Protein AF-0000000074168152 (afdb_homodimer)

Radius of gyration: 29.94 Å; Cα contacts (8 Å, |Δi|>4): 1813; chains: 2; bounding box: 53×105×67 Å

Secondary structure (DSSP, 8-state):
----HHHHHHHHHHHHHS---TT--HHHHHHHHHHHGGG-SEEEE-TTS-EEEEE--SSTTPPEEEEEEE----EEEEEEE-TTS-EEEEEES---TTS-TT-EEEEE-TTS-EEEEEE----GGG--S-PPPPPGGG-EEE-S-SSHHHHHHTT--TT-EEEE----EE-SSSEEEES-HHHHHHHHHHHHHHHHTTT---SSEEEEEEES--TTTSHHHHHHHHHH--SEEEEEEEEE---TTS--TTS--TTS-EEEEEE-SS-B--HHHHHHHHHHHHHTT--EEEEE-SS--THHHHTTSTT---EEEEEEEEET-SSS-EEEEHHHHHHHHHHHHHHHHT--HHHHHHHHH-TT-/----HHHHHHHHHHHHHS---TT--HHHHHHHHHHHGGG-SEEEE-TTS-EEEEE--SSTTPPEEEEEEE----EEEEEEE-TTS-EEEEEES---TTS-TT-EEEEE-TTS-EEEEEE----GGG--S-PPPPPGGG-EEE-S-SSHHHHHHTT--TT-EEEE----EE-SSSEEEES-HHHHHHHHHHHHHHHHTTT---SSEEEEEEES--TTTSHHHHHHHHHH--SEEEEEEEEE---TTS--TTS--TTS-EEEEEE-SS-B--HHHHHHHHHHHHHTT--EEEEE-SS--THHHHTTSTT---EEEEEEEEBT-SSS-EEEEHHHHHHHHHHHHHHHHT--HHHHHHHHH-TT-

pLDDT: mean 95.34, std 5.82, range [61.59, 98.88]

Organism: Staphylococcus epidermidis (strain ATCC 35984 / DSM 28319 / BCRC 17069 / CCUG 31568 / BM 3577 / RP62A) (NCBI:txid176279)

Structure (mmCIF, N/CA/C/O backbone):
data_AF-0000000074168152-model_v1
#
loop_
_entity.id
_entity.type
_entity.pdbx_description
1 polymer Glutamyl-aminopeptidase
#
loop_
_atom_site.group_PDB
_atom_site.id
_atom_site.type_symbol
_atom_site.label_atom_id
_atom_site.label_alt_id
_atom_site.label_comp_id
_atom_site.label_asym_id
_atom_site.label_entity_id
_atom_site.label_seq_id
_atom_site.pdbx_PDB_ins_code
_atom_site.Cartn_x
_atom_site.Cartn_y
_atom_site.Cart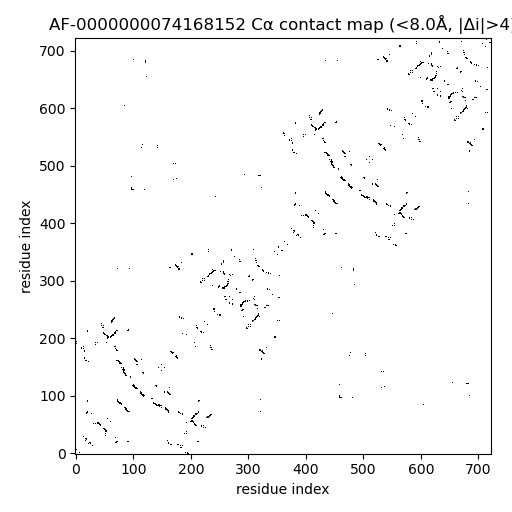n_z
_atom_site.occupancy
_atom_site.B_iso_or_equiv
_atom_site.auth_seq_id
_atom_site.auth_comp_id
_atom_site.auth_asym_id
_atom_site.auth_atom_id
_atom_site.pdbx_PDB_model_num
ATOM 1 N N . MET A 1 1 ? -10.586 37.469 -2.846 1 71.81 1 MET A N 1
ATOM 2 C CA . MET A 1 1 ? -10.094 36.531 -3.846 1 71.81 1 MET A CA 1
ATOM 3 C C . MET A 1 1 ? -10.43 35.094 -3.457 1 71.81 1 MET A C 1
ATOM 5 O O . MET A 1 1 ? -10.5 34.781 -2.27 1 71.81 1 MET A O 1
ATOM 9 N N . THR A 1 2 ? -10.961 34.438 -4.508 1 87.25 2 THR A N 1
ATOM 10 C CA . THR A 1 2 ? -11.32 33.031 -4.246 1 87.25 2 THR A CA 1
ATOM 11 C C . THR A 1 2 ? -10.367 32.094 -4.973 1 87.25 2 THR A C 1
ATOM 13 O O . THR A 1 2 ? -9.781 32.469 -5.996 1 87.25 2 THR A O 1
ATOM 16 N N . ILE A 1 3 ? -9.891 31.062 -4.277 1 91.69 3 ILE A N 1
ATOM 17 C CA . ILE A 1 3 ? -9.062 30.031 -4.883 1 91.69 3 ILE A CA 1
ATOM 18 C C . ILE A 1 3 ? -9.93 28.859 -5.355 1 91.69 3 ILE A C 1
ATOM 20 O O . ILE A 1 3 ? -10.766 28.359 -4.598 1 91.69 3 ILE A O 1
ATOM 24 N N . ASP A 1 4 ? -9.68 28.469 -6.574 1 92.38 4 ASP A N 1
ATOM 25 C CA . ASP A 1 4 ? -10.422 27.344 -7.137 1 92.38 4 ASP A CA 1
ATOM 26 C C . ASP A 1 4 ? -10.078 26.047 -6.41 1 92.38 4 ASP A C 1
ATOM 28 O O . ASP A 1 4 ? -8.914 25.781 -6.105 1 92.38 4 ASP A O 1
ATOM 32 N N . ASN A 1 5 ? -11.086 25.25 -6.176 1 93.31 5 ASN A N 1
ATOM 33 C CA . ASN A 1 5 ? -10.906 24 -5.453 1 93.31 5 ASN A CA 1
ATOM 34 C C . ASN A 1 5 ? -9.953 23.062 -6.184 1 93.31 5 ASN A C 1
ATOM 36 O O . ASN A 1 5 ? -9.211 22.297 -5.555 1 93.31 5 ASN A O 1
ATOM 40 N N . SER A 1 6 ? -9.984 23.125 -7.473 1 95.75 6 SER A N 1
ATOM 41 C CA . SER A 1 6 ? -9.102 22.281 -8.258 1 95.75 6 SER A CA 1
ATOM 42 C C . SER A 1 6 ? -7.637 22.625 -8.023 1 95.75 6 SER A C 1
ATOM 44 O O . SER A 1 6 ? -6.77 21.75 -8 1 95.75 6 SER A O 1
ATOM 46 N N . LYS A 1 7 ? -7.352 23.906 -7.941 1 97.62 7 LYS A N 1
ATOM 47 C CA . LYS A 1 7 ? -5.996 24.359 -7.637 1 97.62 7 LYS A CA 1
ATOM 48 C C . LYS A 1 7 ? -5.555 23.875 -6.258 1 97.62 7 LYS A C 1
ATOM 50 O O . LYS A 1 7 ? -4.414 23.438 -6.078 1 97.62 7 LYS A O 1
ATOM 55 N N . THR A 1 8 ? -6.469 23.984 -5.297 1 98.31 8 THR A N 1
ATOM 56 C CA . THR A 1 8 ? -6.191 23.5 -3.945 1 98.31 8 THR A CA 1
ATOM 57 C C . THR A 1 8 ? -5.875 22 -3.959 1 98.31 8 THR A C 1
ATOM 59 O O . THR A 1 8 ? -4.887 21.562 -3.363 1 98.31 8 THR A O 1
ATOM 62 N N . LEU A 1 9 ? -6.629 21.25 -4.621 1 98.44 9 LEU A N 1
ATOM 63 C CA . LEU A 1 9 ? -6.434 19.812 -4.688 1 98.44 9 LEU A CA 1
ATOM 64 C C . LEU A 1 9 ? -5.117 19.469 -5.375 1 98.44 9 LEU A C 1
ATOM 66 O O . LEU A 1 9 ? -4.445 18.516 -4.996 1 98.44 9 LEU A O 1
ATOM 70 N N . GLU A 1 10 ? -4.809 20.188 -6.363 1 98.5 10 GLU A N 1
ATOM 71 C CA . GLU A 1 10 ? -3.533 19.984 -7.047 1 98.5 10 GLU A CA 1
ATOM 72 C C . GLU A 1 10 ? -2.355 20.266 -6.117 1 98.5 10 GLU A C 1
ATOM 74 O O . GLU A 1 10 ? -1.377 19.516 -6.105 1 98.5 10 GLU A O 1
ATOM 79 N N . ARG A 1 11 ? -2.412 21.344 -5.352 1 98.75 11 ARG A N 1
ATOM 80 C CA . ARG A 1 11 ? -1.374 21.656 -4.375 1 98.75 11 ARG A CA 1
ATOM 81 C C . ARG A 1 11 ? -1.251 20.562 -3.332 1 98.75 11 ARG A C 1
ATOM 83 O O . ARG A 1 11 ? -0.142 20.172 -2.951 1 98.75 11 ARG A O 1
ATOM 90 N N . ILE A 1 12 ? -2.41 20.078 -2.939 1 98.75 12 ILE A N 1
ATOM 91 C CA . ILE A 1 12 ? -2.418 19 -1.957 1 98.75 12 ILE A CA 1
ATOM 92 C C . ILE A 1 12 ? -1.73 17.766 -2.539 1 98.75 12 ILE A C 1
ATOM 94 O O . ILE A 1 12 ? -0.879 17.156 -1.886 1 98.75 12 ILE A O 1
ATOM 98 N N . LYS A 1 13 ? -2.051 17.422 -3.727 1 98.75 13 LYS A N 1
ATOM 99 C CA . LYS A 1 13 ? -1.453 16.266 -4.387 1 98.75 13 LYS A CA 1
ATOM 100 C C . LYS A 1 13 ? 0.063 16.422 -4.484 1 98.75 13 LYS A C 1
ATOM 102 O O . LYS A 1 13 ? 0.804 15.508 -4.102 1 98.75 13 LYS A O 1
ATOM 107 N N . ILE A 1 14 ? 0.498 17.531 -4.953 1 98.75 14 ILE A N 1
ATOM 108 C CA . ILE A 1 14 ? 1.925 17.75 -5.16 1 98.75 14 ILE A CA 1
ATOM 109 C C . ILE A 1 14 ? 2.66 17.672 -3.824 1 98.75 14 ILE A C 1
ATOM 111 O O . ILE A 1 14 ? 3.617 16.906 -3.684 1 98.75 14 ILE A O 1
ATOM 115 N N . LEU A 1 15 ? 2.197 18.359 -2.85 1 98.88 15 LEU A N 1
ATOM 116 C CA . LEU A 1 15 ? 2.908 18.469 -1.58 1 98.88 15 LEU A CA 1
ATOM 117 C C . LEU A 1 15 ? 2.889 17.156 -0.826 1 98.88 15 LEU A C 1
ATOM 119 O O . LEU A 1 15 ? 3.879 16.781 -0.191 1 98.88 15 LEU A O 1
ATOM 123 N N . THR A 1 16 ? 1.772 16.406 -0.892 1 98.75 16 THR A N 1
ATOM 124 C CA . THR A 1 16 ? 1.697 15.156 -0.147 1 98.75 16 THR A CA 1
ATOM 125 C C . THR A 1 16 ? 2.555 14.086 -0.808 1 98.75 16 THR A C 1
ATOM 127 O O . THR A 1 16 ? 3.059 13.18 -0.133 1 98.75 16 THR A O 1
ATOM 130 N N . GLU A 1 17 ? 2.771 14.211 -2.053 1 98.5 17 GLU A N 1
ATOM 131 C CA . GLU A 1 17 ? 3.51 13.172 -2.76 1 98.5 17 GLU A CA 1
ATOM 132 C C . GLU A 1 17 ? 5.008 13.453 -2.752 1 98.5 17 GLU A C 1
ATOM 134 O O . GLU A 1 17 ? 5.816 12.57 -3.037 1 98.5 17 GLU A O 1
ATOM 139 N N . LEU A 1 18 ? 5.426 14.641 -2.412 1 98.5 18 LEU A N 1
ATOM 140 C CA . LEU A 1 18 ? 6.84 14.984 -2.342 1 98.5 18 LEU A CA 1
ATOM 141 C C . LEU A 1 18 ? 7.523 14.25 -1.192 1 98.5 18 LEU A C 1
ATOM 143 O O . LEU A 1 18 ? 6.91 14.016 -0.147 1 98.5 18 LEU A O 1
ATOM 147 N N . HIS A 1 19 ? 8.812 13.898 -1.433 1 98.38 19 HIS A N 1
ATOM 148 C CA . HIS A 1 19 ? 9.648 13.297 -0.4 1 98.38 19 HIS A CA 1
ATOM 149 C C . HIS A 1 19 ? 10.086 14.336 0.628 1 98.38 19 HIS A C 1
ATOM 151 O O . HIS A 1 19 ? 10.688 15.352 0.274 1 98.38 19 HIS A O 1
ATOM 157 N N . GLY A 1 20 ? 9.711 14.133 1.888 1 98.25 20 GLY A N 1
ATOM 158 C CA . GLY A 1 20 ? 10.078 15.102 2.902 1 98.25 20 GLY A CA 1
ATOM 159 C C . GLY A 1 20 ? 10.344 14.477 4.262 1 98.25 20 GLY A C 1
ATOM 160 O O . GLY A 1 20 ? 9.742 14.875 5.258 1 98.25 20 GLY A O 1
ATOM 161 N N . ALA A 1 21 ? 11.328 13.523 4.34 1 98.06 21 ALA A N 1
ATOM 162 C CA . ALA A 1 21 ? 11.742 12.984 5.637 1 98.06 21 ALA A CA 1
ATOM 163 C C . ALA A 1 21 ? 12.391 14.07 6.496 1 98.06 21 ALA A C 1
ATOM 165 O O . ALA A 1 21 ? 12.898 15.062 5.977 1 98.06 21 ALA A O 1
ATOM 166 N N . PRO A 1 22 ? 12.328 13.875 7.828 1 98.12 22 PRO A N 1
ATOM 167 C CA . PRO A 1 22 ? 12.953 14.875 8.695 1 98.12 22 PRO A CA 1
ATOM 168 C C . PRO A 1 22 ? 14.422 15.125 8.344 1 98.12 22 PRO A C 1
ATOM 170 O O . PRO A 1 22 ? 15.211 14.188 8.266 1 98.12 22 PRO A O 1
ATOM 173 N N . GLY A 1 23 ? 14.719 16.344 8.164 1 95.69 23 GLY A N 1
ATOM 174 C CA . GLY A 1 23 ? 16.078 16.703 7.82 1 95.69 23 GLY A CA 1
ATOM 175 C C . GLY A 1 23 ? 16.344 16.703 6.324 1 95.69 23 GLY A C 1
ATOM 176 O O . GLY A 1 23 ? 17.391 17.156 5.867 1 95.69 23 GLY A O 1
ATOM 177 N N . PHE A 1 24 ? 15.383 16.203 5.566 1 97.12 24 PHE A N 1
ATOM 178 C CA . PHE A 1 24 ? 15.5 16.094 4.117 1 97.12 24 PHE A CA 1
ATOM 179 C C . PHE A 1 24 ? 14.281 16.703 3.43 1 97.12 24 PHE A C 1
ATOM 181 O O . PHE A 1 24 ? 13.68 16.078 2.555 1 97.12 24 PHE A O 1
ATOM 188 N N . GLU A 1 25 ? 13.977 17.984 3.754 1 98 25 GLU A N 1
ATOM 189 C CA . GLU A 1 25 ? 12.727 18.594 3.32 1 98 25 GLU A CA 1
ATOM 190 C C . GLU A 1 25 ? 12.953 19.531 2.135 1 98 25 GLU A C 1
ATOM 192 O O . GLU A 1 25 ? 12.117 20.391 1.84 1 98 25 GLU A O 1
ATOM 197 N N . ASP A 1 26 ? 14.016 19.344 1.394 1 96.81 26 ASP A N 1
ATOM 198 C CA . ASP A 1 26 ? 14.453 20.312 0.387 1 96.81 26 ASP A CA 1
ATOM 199 C C . ASP A 1 26 ? 13.422 20.438 -0.733 1 96.81 26 ASP A C 1
ATOM 201 O O . ASP A 1 26 ? 13.156 21.531 -1.213 1 96.81 26 ASP A O 1
ATOM 205 N N . GLU A 1 27 ? 12.914 19.375 -1.167 1 97.69 27 GLU A N 1
ATOM 206 C CA . GLU A 1 27 ? 11.961 19.422 -2.271 1 97.69 27 GLU A CA 1
ATOM 207 C C . GLU A 1 27 ? 10.672 20.125 -1.859 1 97.69 27 GLU A C 1
ATOM 209 O O . GLU A 1 27 ? 10.102 20.891 -2.641 1 97.69 27 GLU A O 1
ATOM 214 N N . VAL A 1 28 ? 10.234 19.875 -0.671 1 98.69 28 VAL A N 1
ATOM 215 C CA . VAL A 1 28 ? 9.047 20.531 -0.152 1 98.69 28 VAL A CA 1
ATOM 216 C C . VAL A 1 28 ? 9.305 22.031 -0.038 1 98.69 28 VAL A C 1
ATOM 218 O O . VAL A 1 28 ? 8.484 22.844 -0.474 1 98.69 28 VAL A O 1
ATOM 221 N N . ARG A 1 29 ? 10.43 22.375 0.493 1 98.56 29 ARG A N 1
ATOM 222 C CA . ARG A 1 29 ? 10.812 23.766 0.651 1 98.56 29 ARG A CA 1
ATOM 223 C C . ARG A 1 29 ? 10.844 24.484 -0.697 1 98.56 29 ARG A C 1
ATOM 225 O O . ARG A 1 29 ? 10.312 25.594 -0.836 1 98.56 29 ARG A O 1
ATOM 232 N N . ARG A 1 30 ? 11.492 23.844 -1.662 1 98.5 30 ARG A N 1
ATOM 233 C CA . ARG A 1 30 ? 11.617 24.453 -2.984 1 98.5 30 ARG A CA 1
ATOM 234 C C . ARG A 1 30 ? 10.25 24.719 -3.602 1 98.5 30 ARG A C 1
ATOM 236 O O . ARG A 1 30 ? 10.016 25.797 -4.16 1 98.5 30 ARG A O 1
ATOM 243 N N . TYR A 1 31 ? 9.445 23.781 -3.504 1 98.81 31 TYR A N 1
ATOM 244 C CA . TYR A 1 31 ? 8.109 23.938 -4.066 1 98.81 31 TYR A CA 1
ATOM 245 C C . TYR A 1 31 ? 7.359 25.062 -3.363 1 98.81 31 TYR A C 1
ATOM 247 O O . TYR A 1 31 ? 6.758 25.922 -4.016 1 98.81 31 TYR A O 1
ATOM 255 N N . MET A 1 32 ? 7.348 25.078 -2.021 1 98.88 32 MET A N 1
ATOM 256 C CA . MET A 1 32 ? 6.629 26.094 -1.262 1 98.88 32 MET A CA 1
ATOM 257 C C . MET A 1 32 ? 7.141 27.484 -1.602 1 98.88 32 MET A C 1
ATOM 259 O O . MET A 1 32 ? 6.352 28.406 -1.832 1 98.88 32 MET A O 1
ATOM 263 N N . LYS A 1 33 ? 8.414 27.625 -1.637 1 98.62 33 LYS A N 1
ATOM 264 C CA . LYS A 1 33 ? 8.992 28.938 -1.946 1 98.62 33 LYS A CA 1
ATOM 265 C C . LYS A 1 33 ? 8.539 29.422 -3.32 1 98.62 33 LYS A C 1
ATOM 267 O O . LYS A 1 33 ? 8.188 30.594 -3.486 1 98.62 33 LYS A O 1
ATOM 272 N N . SER A 1 34 ? 8.594 28.516 -4.254 1 98.81 34 SER A N 1
ATOM 273 C CA . SER A 1 34 ? 8.18 28.875 -5.602 1 98.81 34 SER A CA 1
ATOM 274 C C . SER A 1 34 ? 6.723 29.328 -5.629 1 98.81 34 SER A C 1
ATOM 276 O O . SER A 1 34 ? 6.383 30.297 -6.316 1 98.81 34 SER A O 1
ATOM 278 N N . GLU A 1 35 ? 5.887 28.672 -4.895 1 98.69 35 GLU A N 1
ATOM 279 C CA . GLU A 1 35 ? 4.461 29 -4.883 1 98.69 35 GLU A CA 1
ATOM 280 C C . GLU A 1 35 ? 4.184 30.266 -4.086 1 98.69 35 GLU A C 1
ATOM 282 O O . GLU A 1 35 ? 3.248 31 -4.395 1 98.69 35 GLU A O 1
ATOM 287 N N . MET A 1 36 ? 4.961 30.578 -3.104 1 98.69 36 MET A N 1
ATOM 288 C CA . MET A 1 36 ? 4.734 31.703 -2.186 1 98.69 36 MET A CA 1
ATOM 289 C C . MET A 1 36 ? 5.34 33 -2.732 1 98.69 36 MET A C 1
ATOM 291 O O . MET A 1 36 ? 4.906 34.094 -2.369 1 98.69 36 MET A O 1
ATOM 295 N N . GLU A 1 37 ? 6.266 32.906 -3.598 1 98.62 37 GLU A N 1
ATOM 296 C CA . GLU A 1 37 ? 7.133 34 -4.027 1 98.62 37 GLU A CA 1
ATOM 297 C C . GLU A 1 37 ? 6.316 35.188 -4.508 1 98.62 37 GLU A C 1
ATOM 299 O O . GLU A 1 37 ? 6.609 36.344 -4.152 1 98.62 37 GLU A O 1
ATOM 304 N N . PRO A 1 38 ? 5.254 35 -5.289 1 98.31 38 PRO A N 1
ATOM 305 C CA . PRO A 1 38 ? 4.516 36.156 -5.812 1 98.31 38 PRO A CA 1
ATOM 306 C C . PRO A 1 38 ? 3.779 36.938 -4.727 1 98.31 38 PRO A C 1
ATOM 308 O O . PRO A 1 38 ? 3.289 38.031 -4.973 1 98.31 38 PRO A O 1
ATOM 311 N N . TYR A 1 39 ? 3.799 36.406 -3.537 1 98.25 39 TYR A N 1
ATOM 312 C CA . TYR A 1 39 ? 2.881 36.969 -2.555 1 98.25 39 TYR A CA 1
ATOM 313 C C . TYR A 1 39 ? 3.643 37.531 -1.358 1 98.25 39 TYR A C 1
ATOM 315 O O . TYR A 1 39 ? 3.033 37.969 -0.386 1 98.25 39 TYR A O 1
ATOM 323 N N . VAL A 1 40 ? 4.961 37.438 -1.388 1 98.44 40 VAL A N 1
ATOM 324 C CA . VAL A 1 40 ? 5.738 37.906 -0.238 1 98.44 40 VAL A CA 1
ATOM 325 C C . VAL A 1 40 ? 6.785 38.906 -0.687 1 98.44 40 VAL A C 1
ATOM 327 O O . VAL A 1 40 ? 7.164 38.938 -1.859 1 98.44 40 VAL A O 1
ATOM 330 N N . ASP A 1 41 ? 7.285 39.75 0.253 1 98.19 41 ASP A N 1
ATOM 331 C CA . ASP A 1 41 ? 8.312 40.781 -0.014 1 98.19 41 ASP A CA 1
ATOM 332 C C . ASP A 1 41 ? 9.703 40.156 -0.009 1 98.19 41 ASP A C 1
ATOM 334 O O . ASP A 1 41 ? 10.57 40.531 -0.797 1 98.19 41 ASP A O 1
ATOM 338 N N . LYS A 1 42 ? 9.938 39.25 0.876 1 98 42 LYS A N 1
ATOM 339 C CA . LYS A 1 42 ? 11.203 38.531 0.984 1 98 42 LYS A CA 1
ATOM 340 C C . LYS A 1 42 ? 11.039 37.25 1.782 1 98 42 LYS A C 1
ATOM 342 O O . LYS A 1 42 ? 10.008 37.031 2.432 1 98 42 LYS A O 1
ATOM 347 N N . PHE A 1 43 ? 12.055 36.406 1.639 1 98.62 43 PHE A N 1
ATOM 348 C CA . PHE A 1 43 ? 12.141 35.188 2.441 1 98.62 43 PHE A CA 1
ATOM 349 C C . PHE A 1 43 ? 13.25 35.312 3.484 1 98.62 43 PHE A C 1
ATOM 351 O O . PHE A 1 43 ? 14.242 36 3.266 1 98.62 43 PHE A O 1
ATOM 358 N N . ILE A 1 44 ? 13 34.656 4.602 1 98.25 44 ILE A N 1
ATOM 359 C CA . ILE A 1 44 ? 14.07 34.406 5.555 1 98.25 44 ILE A CA 1
ATOM 360 C C . ILE A 1 44 ? 14.164 32.906 5.816 1 98.25 44 ILE A C 1
ATOM 362 O O . ILE A 1 44 ? 13.164 32.188 5.75 1 98.25 44 ILE A O 1
ATOM 366 N N . GLN A 1 45 ? 15.359 32.469 6.066 1 97.69 45 GLN A N 1
ATOM 367 C CA . GLN A 1 45 ? 15.625 31.047 6.359 1 97.69 45 GLN A CA 1
ATOM 368 C C . GLN A 1 45 ? 16.594 30.906 7.535 1 97.69 45 GLN A C 1
ATOM 370 O O . GLN A 1 45 ? 17.562 31.656 7.641 1 97.69 45 GLN A O 1
ATOM 375 N N . ASN A 1 46 ? 16.25 30.094 8.414 1 96.06 46 ASN A N 1
ATOM 376 C CA . ASN A 1 46 ? 17.172 29.859 9.516 1 96.06 46 ASN A CA 1
ATOM 377 C C . ASN A 1 46 ? 18.188 28.781 9.18 1 96.06 46 ASN A C 1
ATOM 379 O O . ASN A 1 46 ? 18.156 28.203 8.086 1 96.06 46 ASN A O 1
ATOM 383 N N . LYS A 1 47 ? 19.109 28.469 10.156 1 95.44 47 LYS A N 1
ATOM 384 C CA . LYS A 1 47 ? 20.25 27.609 9.875 1 95.44 47 LYS A CA 1
ATOM 385 C C . LYS A 1 47 ? 19.859 26.141 9.914 1 95.44 47 LYS A C 1
ATOM 387 O O . LYS A 1 47 ? 20.609 25.266 9.461 1 95.44 47 LYS A O 1
ATOM 392 N N . MET A 1 48 ? 18.625 25.828 10.328 1 94.75 48 MET A N 1
ATOM 393 C CA . MET A 1 48 ? 18.172 24.438 10.383 1 94.75 48 MET A CA 1
ATOM 394 C C . MET A 1 48 ? 17.453 24.047 9.086 1 94.75 48 MET A C 1
ATOM 396 O O . MET A 1 48 ? 17.297 22.875 8.789 1 94.75 48 MET A O 1
ATOM 400 N N . GLY A 1 49 ? 17 25.078 8.375 1 95.5 49 GLY A N 1
ATOM 401 C CA . GLY A 1 49 ? 16.344 24.797 7.109 1 95.5 49 GLY A CA 1
ATOM 402 C C . GLY A 1 49 ? 14.906 25.281 7.062 1 95.5 49 GLY A C 1
ATOM 403 O O . GLY A 1 49 ? 14.281 25.281 6.004 1 95.5 49 GLY A O 1
ATOM 404 N N . GLY A 1 50 ? 14.32 25.703 8.227 1 97.94 50 GLY A N 1
ATOM 405 C CA . GLY A 1 50 ? 13.016 26.344 8.211 1 97.94 50 GLY A CA 1
ATOM 406 C C . GLY A 1 50 ? 13.016 27.688 7.504 1 97.94 50 GLY A C 1
ATOM 407 O O . GLY A 1 50 ? 14.039 28.375 7.473 1 97.94 50 GLY A O 1
ATOM 408 N N . PHE A 1 51 ? 11.883 28.031 6.93 1 98.62 51 PHE A N 1
ATOM 409 C CA . PHE A 1 51 ? 11.844 29.297 6.184 1 98.62 51 PHE A CA 1
ATOM 410 C C . PHE A 1 51 ? 10.492 29.969 6.34 1 98.62 51 PHE A C 1
ATOM 412 O O . PHE A 1 51 ? 9.492 29.312 6.633 1 98.62 51 PHE A O 1
ATOM 419 N N . TYR A 1 52 ? 10.492 31.266 6.121 1 98.88 52 TYR A N 1
ATOM 420 C CA . TYR A 1 52 ? 9.273 32.062 6.199 1 98.88 52 TYR A CA 1
ATOM 421 C C . TYR A 1 52 ? 9.281 33.156 5.145 1 98.88 52 TYR A C 1
ATOM 423 O O . TYR A 1 52 ? 10.305 33.812 4.91 1 98.88 52 TYR A O 1
ATOM 431 N N . GLY A 1 53 ? 8.203 33.281 4.43 1 98.81 53 GLY A N 1
ATOM 432 C CA . GLY A 1 53 ? 7.938 34.469 3.621 1 98.81 53 GLY A CA 1
ATOM 433 C C . GLY A 1 53 ? 7.305 35.594 4.41 1 98.81 53 GLY A C 1
ATOM 434 O O . GLY A 1 53 ? 6.449 35.375 5.266 1 98.81 53 GLY A O 1
ATOM 435 N N . ILE A 1 54 ? 7.734 36.875 4.086 1 98.69 54 ILE A N 1
ATOM 436 C CA . ILE A 1 54 ? 7.258 38.031 4.828 1 98.69 54 ILE A CA 1
ATOM 437 C C . ILE A 1 54 ? 6.371 38.875 3.932 1 98.69 54 ILE A C 1
ATOM 439 O O . ILE A 1 54 ? 6.797 39.312 2.854 1 98.69 54 ILE A O 1
ATOM 443 N N . LYS A 1 55 ? 5.172 39.031 4.355 1 98.5 55 LYS A N 1
ATOM 444 C CA . LYS A 1 55 ? 4.305 40.062 3.807 1 98.5 55 LYS A CA 1
ATOM 445 C C . LYS A 1 55 ? 4.258 41.281 4.723 1 98.5 55 LYS A C 1
ATOM 447 O O . LYS A 1 55 ? 3.596 41.25 5.762 1 98.5 55 LYS A O 1
ATOM 452 N N . LYS A 1 56 ? 4.797 42.344 4.301 1 97.75 56 LYS A N 1
ATOM 453 C CA . LYS A 1 56 ? 4.969 43.531 5.137 1 97.75 56 LYS A CA 1
ATOM 454 C C . LYS A 1 56 ? 3.695 44.375 5.172 1 97.75 56 LYS A C 1
ATOM 456 O O . LYS A 1 56 ? 2.996 44.5 4.164 1 97.75 56 LYS A O 1
ATOM 461 N N . SER A 1 57 ? 3.514 44.938 6.332 1 97.44 57 SER A N 1
ATOM 462 C CA . SER A 1 57 ? 2.463 45.938 6.496 1 97.44 57 SER A CA 1
ATOM 463 C C . SER A 1 57 ? 2.918 47.312 6 1 97.44 57 SER A C 1
ATOM 465 O O . SER A 1 57 ? 4.117 47.594 5.945 1 97.44 57 SER A O 1
ATOM 467 N N . ASN A 1 58 ? 1.964 48.156 5.672 1 94.81 58 ASN A N 1
ATOM 468 C CA . ASN A 1 58 ? 2.275 49.562 5.355 1 94.81 58 ASN A CA 1
ATOM 469 C C . ASN A 1 58 ? 2.379 50.406 6.617 1 94.81 58 ASN A C 1
ATOM 471 O O . ASN A 1 58 ? 2.787 51.562 6.551 1 94.81 58 ASN A O 1
ATOM 475 N N . LYS A 1 59 ? 2.129 49.781 7.676 1 95.44 59 LYS A N 1
ATOM 476 C CA . LYS A 1 59 ? 2.207 50.469 8.953 1 95.44 59 LYS A CA 1
ATOM 477 C C . LYS A 1 59 ? 3.607 50.375 9.547 1 95.44 59 LYS A C 1
ATOM 479 O O . LYS A 1 59 ? 4.246 49.344 9.477 1 95.44 59 LYS A O 1
ATOM 484 N N . GLU A 1 60 ? 4.074 51.531 10.055 1 93.12 60 GLU A N 1
ATOM 485 C CA . GLU A 1 60 ? 5.367 51.531 10.742 1 93.12 60 GLU A CA 1
ATOM 486 C C . GLU A 1 60 ? 5.309 50.75 12.039 1 93.12 60 GLU A C 1
ATOM 488 O O . GLU A 1 60 ? 4.324 50.812 12.773 1 93.12 60 GLU A O 1
ATOM 493 N N . ASN A 1 61 ? 6.312 50.031 12.344 1 94.06 61 ASN A N 1
ATOM 494 C CA . ASN A 1 61 ? 6.453 49.25 13.562 1 94.06 61 ASN A CA 1
ATOM 495 C C . ASN A 1 61 ? 5.289 48.25 13.734 1 94.06 61 ASN A C 1
ATOM 497 O O . ASN A 1 61 ? 4.773 48.094 14.844 1 94.06 61 ASN A O 1
ATOM 501 N N . ALA A 1 62 ? 4.766 47.781 12.648 1 96.94 62 ALA A N 1
ATOM 502 C CA . ALA A 1 62 ? 3.691 46.812 12.695 1 96.94 62 ALA A CA 1
ATOM 503 C C . ALA A 1 62 ? 4.113 45.562 13.492 1 96.94 62 ALA A C 1
ATOM 505 O O . ALA A 1 62 ? 5.254 45.125 13.383 1 96.94 62 ALA A O 1
ATOM 506 N N . PRO A 1 63 ? 3.188 45.031 14.375 1 98.06 63 PRO A N 1
ATOM 507 C CA . PRO A 1 63 ? 3.514 43.781 15.094 1 98.06 63 PRO A CA 1
ATOM 508 C C . PRO A 1 63 ? 3.762 42.625 14.156 1 98.06 63 PRO A C 1
ATOM 510 O O . PRO A 1 63 ? 3.244 42.594 13.039 1 98.06 63 PRO A O 1
ATOM 513 N N . ARG A 1 64 ? 4.578 41.688 14.633 1 98.56 64 ARG A N 1
ATOM 514 C CA . ARG A 1 64 ? 4.926 40.5 13.859 1 98.56 64 ARG A CA 1
ATOM 515 C C . ARG A 1 64 ? 3.998 39.344 14.195 1 98.56 64 ARG A C 1
ATOM 517 O O . ARG A 1 64 ? 3.84 38.969 15.359 1 98.56 64 ARG A O 1
ATOM 524 N N . VAL A 1 65 ? 3.367 38.75 13.164 1 98.81 65 VAL A N 1
ATOM 525 C CA . VAL A 1 65 ? 2.51 37.594 13.32 1 98.81 65 VAL A CA 1
ATOM 526 C C . VAL A 1 65 ? 3.09 36.406 12.539 1 98.81 65 VAL A C 1
ATOM 528 O O . VAL A 1 65 ? 3.416 36.562 11.352 1 98.81 65 VAL A O 1
ATOM 531 N N . MET A 1 66 ? 3.197 35.25 13.227 1 98.81 66 MET A N 1
ATOM 532 C CA . MET A 1 66 ? 3.801 34.062 12.641 1 98.81 66 MET A CA 1
ATOM 533 C C . MET A 1 66 ? 2.74 33.031 12.328 1 98.81 66 MET A C 1
ATOM 535 O O . MET A 1 66 ? 1.867 32.75 13.156 1 98.81 66 MET A O 1
ATOM 539 N N . ILE A 1 67 ? 2.727 32.5 11.109 1 98.88 67 ILE A N 1
ATOM 540 C CA . ILE A 1 67 ? 2.025 31.266 10.75 1 98.88 67 ILE A CA 1
ATOM 541 C C . ILE A 1 67 ? 3.037 30.156 10.453 1 98.88 67 ILE A C 1
ATOM 543 O O . ILE A 1 67 ? 3.832 30.266 9.516 1 98.88 67 ILE A O 1
ATOM 547 N N . ALA A 1 68 ? 3 29.094 11.25 1 98.88 68 ALA A N 1
ATOM 548 C CA . ALA A 1 68 ? 4.059 28.094 11.164 1 98.88 68 ALA A CA 1
ATOM 549 C C . ALA A 1 68 ? 3.484 26.719 10.859 1 98.88 68 ALA A C 1
ATOM 551 O O . ALA A 1 68 ? 2.73 26.156 11.664 1 98.88 68 ALA A O 1
ATOM 552 N N . ALA A 1 69 ? 3.799 26.172 9.719 1 98.75 69 ALA A N 1
ATOM 553 C CA . ALA A 1 69 ? 3.594 24.766 9.398 1 98.75 69 ALA A CA 1
ATOM 554 C C . ALA A 1 69 ? 4.871 23.953 9.609 1 98.75 69 ALA A C 1
ATOM 556 O O . ALA A 1 69 ? 5.824 24.438 10.227 1 98.75 69 ALA A O 1
ATOM 557 N N . HIS A 1 70 ? 4.871 22.688 9.297 1 98.75 70 HIS A N 1
ATOM 558 C CA . HIS A 1 70 ? 6.121 21.938 9.195 1 98.75 70 HIS A CA 1
ATOM 559 C C . HIS A 1 70 ? 6.156 21.094 7.926 1 98.75 70 HIS A C 1
ATOM 561 O O . HIS A 1 70 ? 5.129 20.562 7.5 1 98.75 70 HIS A O 1
ATOM 567 N N . MET A 1 71 ? 7.375 20.938 7.422 1 98.69 71 MET A N 1
ATOM 568 C CA . MET A 1 71 ? 7.539 20.391 6.078 1 98.69 71 MET A CA 1
ATOM 569 C C . MET A 1 71 ? 7.742 18.875 6.133 1 98.69 71 MET A C 1
ATOM 571 O O . MET A 1 71 ? 7.469 18.188 5.156 1 98.69 71 MET A O 1
ATOM 575 N N . ASP A 1 72 ? 8.234 18.391 7.238 1 98.5 72 ASP A N 1
ATOM 576 C CA . ASP A 1 72 ? 8.648 17 7.258 1 98.5 72 ASP A CA 1
ATOM 577 C C . ASP A 1 72 ? 7.445 16.062 7.426 1 98.5 72 ASP A C 1
ATOM 579 O O . ASP A 1 72 ? 6.344 16.531 7.738 1 98.5 72 ASP A O 1
ATOM 583 N N . GLU A 1 73 ? 7.609 14.812 7.109 1 98.31 73 GLU A N 1
ATOM 584 C CA . GLU A 1 73 ? 6.719 13.672 7.316 1 98.31 73 GLU A CA 1
ATOM 585 C C . GLU A 1 73 ? 7.418 12.555 8.086 1 98.31 73 GLU A C 1
ATOM 587 O O . GLU A 1 73 ? 8.633 12.586 8.258 1 98.31 73 GLU A O 1
ATOM 592 N N . ILE A 1 74 ? 6.598 11.617 8.508 1 97.5 74 ILE A N 1
ATOM 593 C CA . ILE A 1 74 ? 7.23 10.43 9.062 1 97.5 74 ILE A CA 1
ATOM 594 C C . ILE A 1 74 ? 8.023 9.711 7.969 1 97.5 74 ILE A C 1
ATOM 596 O O . ILE A 1 74 ? 7.648 9.75 6.797 1 97.5 74 ILE A O 1
ATOM 600 N N . GLY A 1 75 ? 9.078 9.109 8.398 1 97.94 75 GLY A N 1
ATOM 601 C CA . GLY A 1 75 ? 9.914 8.359 7.48 1 97.94 75 GLY A CA 1
ATOM 602 C C . GLY A 1 75 ? 10.891 7.426 8.18 1 97.94 75 GLY A C 1
ATOM 603 O O . GLY A 1 75 ? 10.648 7.008 9.312 1 97.94 75 GLY A O 1
ATOM 604 N N . PHE A 1 76 ? 11.852 7.023 7.391 1 98.5 76 PHE A N 1
ATOM 605 C CA . PHE A 1 76 ? 12.875 6.105 7.883 1 98.5 76 PHE A CA 1
ATOM 606 C C . PHE A 1 76 ? 14.242 6.473 7.324 1 98.5 76 PHE A C 1
ATOM 608 O O . PHE A 1 76 ? 14.352 7.324 6.441 1 98.5 76 PHE A O 1
ATOM 615 N N . MET A 1 77 ? 15.211 5.855 7.953 1 98.38 77 MET A N 1
ATOM 616 C CA . MET A 1 77 ? 16.594 6.047 7.516 1 98.38 77 MET A CA 1
ATOM 617 C C . MET A 1 77 ? 17.328 4.711 7.441 1 98.38 77 MET A C 1
ATOM 619 O O . MET A 1 77 ? 17.25 3.9 8.367 1 98.38 77 MET A O 1
ATOM 623 N N . ILE A 1 78 ? 18.047 4.523 6.324 1 98.62 78 ILE A N 1
ATOM 624 C CA . ILE A 1 78 ? 18.766 3.273 6.113 1 98.62 78 ILE A CA 1
ATOM 625 C C . ILE A 1 78 ? 19.891 3.15 7.137 1 98.62 78 ILE A C 1
ATOM 627 O O . ILE A 1 78 ? 20.672 4.082 7.32 1 98.62 78 ILE A O 1
ATOM 631 N N . THR A 1 79 ? 19.969 2.016 7.762 1 98.56 79 THR A N 1
ATOM 632 C CA . THR A 1 79 ? 21 1.807 8.781 1 98.56 79 THR A CA 1
ATOM 633 C C . THR A 1 79 ? 22 0.755 8.336 1 98.56 79 THR A C 1
ATOM 635 O O . THR A 1 79 ? 23.141 0.749 8.789 1 98.56 79 THR A O 1
ATOM 638 N N . HIS A 1 80 ? 21.547 -0.173 7.477 1 98.12 80 HIS A N 1
ATOM 639 C CA . HIS A 1 80 ? 22.406 -1.267 7.062 1 98.12 80 HIS A CA 1
ATOM 640 C C . HIS A 1 80 ? 21.953 -1.863 5.734 1 98.12 80 HIS A C 1
ATOM 642 O O . HIS A 1 80 ? 20.75 -1.883 5.441 1 98.12 80 HIS A O 1
ATOM 648 N N . ILE A 1 81 ? 22.891 -2.24 4.957 1 98.06 81 ILE A N 1
ATOM 649 C CA . ILE A 1 81 ? 22.656 -2.979 3.721 1 98.06 81 ILE A CA 1
ATOM 650 C C . ILE A 1 81 ? 23.25 -4.383 3.838 1 98.06 81 ILE A C 1
ATOM 652 O O . ILE A 1 81 ? 24.469 -4.547 3.902 1 98.06 81 ILE A O 1
ATOM 656 N N . ASN A 1 82 ? 22.391 -5.344 3.832 1 96.62 82 ASN A N 1
ATOM 657 C CA . ASN A 1 82 ? 22.797 -6.734 4.008 1 96.62 82 ASN A CA 1
ATOM 658 C C . ASN A 1 82 ? 23.453 -7.289 2.738 1 96.62 82 ASN A C 1
ATOM 660 O O . ASN A 1 82 ? 23.188 -6.797 1.639 1 96.62 82 ASN A O 1
ATOM 664 N N . ASP A 1 83 ? 24.156 -8.398 2.883 1 95.81 83 ASP A N 1
ATOM 665 C CA . ASP A 1 83 ? 24.891 -9.016 1.781 1 95.81 83 ASP A CA 1
ATOM 666 C C . ASP A 1 83 ? 23.938 -9.547 0.713 1 95.81 83 ASP A C 1
ATOM 668 O O . ASP A 1 83 ? 24.281 -9.578 -0.47 1 95.81 83 ASP A O 1
ATOM 672 N N . ASN A 1 84 ? 22.781 -9.852 1.073 1 94 84 ASN A N 1
ATOM 673 C CA . ASN A 1 84 ? 21.828 -10.43 0.132 1 94 84 ASN A CA 1
ATOM 674 C C . ASN A 1 84 ? 20.969 -9.352 -0.543 1 94 84 ASN A C 1
ATOM 676 O O . ASN A 1 84 ? 20 -9.664 -1.237 1 94 84 ASN A O 1
ATOM 680 N N . GLY A 1 85 ? 21.219 -8.125 -0.211 1 96.25 85 GLY A N 1
ATOM 681 C CA . GLY A 1 85 ? 20.562 -7.023 -0.896 1 96.25 85 GLY A CA 1
ATOM 682 C C . GLY A 1 85 ? 19.406 -6.438 -0.111 1 96.25 85 GLY A C 1
ATOM 683 O O . GLY A 1 85 ? 18.812 -5.441 -0.524 1 96.25 85 GLY A O 1
ATOM 684 N N . MET A 1 86 ? 19.078 -7.039 1.009 1 97.12 86 MET A N 1
ATOM 685 C CA . MET A 1 86 ? 18.031 -6.496 1.867 1 97.12 86 MET A CA 1
ATOM 686 C C . MET A 1 86 ? 18.531 -5.273 2.629 1 97.12 86 MET A C 1
ATOM 688 O O . MET A 1 86 ? 19.703 -5.207 3.008 1 97.12 86 MET A O 1
ATOM 692 N N . ILE A 1 87 ? 17.594 -4.32 2.869 1 98.19 87 ILE A N 1
ATOM 693 C CA . ILE A 1 87 ? 17.984 -3.049 3.467 1 98.19 87 ILE A CA 1
ATOM 694 C C . ILE A 1 87 ? 17.297 -2.887 4.824 1 98.19 87 ILE A C 1
ATOM 696 O O . ILE A 1 87 ? 16.078 -2.967 4.926 1 98.19 87 ILE A O 1
ATOM 700 N N . GLN A 1 88 ? 18.062 -2.668 5.863 1 98.06 88 GLN A N 1
ATOM 701 C CA . GLN A 1 88 ? 17.531 -2.383 7.195 1 98.06 88 GLN A CA 1
ATOM 702 C C . GLN A 1 88 ? 17.438 -0.879 7.438 1 98.06 88 GLN A C 1
ATOM 704 O O . GLN A 1 88 ? 18.188 -0.1 6.844 1 98.06 88 GLN A O 1
ATOM 709 N N . PHE A 1 89 ? 16.516 -0.481 8.297 1 98.12 89 PHE A N 1
ATOM 710 C CA . PHE A 1 89 ? 16.281 0.94 8.508 1 98.12 89 PHE A CA 1
ATOM 711 C C . PHE A 1 89 ? 15.734 1.194 9.906 1 98.12 89 PHE A C 1
ATOM 713 O O . PHE A 1 89 ? 15.414 0.253 10.633 1 98.12 89 PHE A O 1
ATOM 720 N N . THR A 1 90 ? 15.719 2.457 10.281 1 97.69 90 THR A N 1
ATOM 721 C CA . THR A 1 90 ? 15.148 2.926 11.539 1 97.69 90 THR A CA 1
ATOM 722 C C . THR A 1 90 ? 14.141 4.047 11.289 1 97.69 90 THR A C 1
ATOM 724 O O . THR A 1 90 ? 14.125 4.641 10.211 1 97.69 90 THR A O 1
ATOM 727 N N . ASN A 1 91 ? 13.289 4.25 12.281 1 97.44 91 ASN A N 1
ATOM 728 C CA . ASN A 1 91 ? 12.227 5.234 12.086 1 97.44 91 ASN A CA 1
ATOM 729 C C . ASN A 1 91 ? 12.734 6.656 12.305 1 97.44 91 ASN A C 1
ATOM 731 O O . ASN A 1 91 ? 13.602 6.887 13.156 1 97.44 91 ASN A O 1
ATOM 735 N N . LEU A 1 92 ? 12.273 7.586 11.523 1 97.25 92 LEU A N 1
ATOM 736 C CA . LEU A 1 92 ? 12.305 9.031 11.734 1 97.25 92 LEU A CA 1
ATOM 737 C C . LEU A 1 92 ? 10.922 9.555 12.117 1 97.25 92 LEU A C 1
ATOM 739 O O . LEU A 1 92 ? 10.094 9.828 11.242 1 97.25 92 LEU A O 1
ATOM 743 N N . GLY A 1 93 ? 10.734 9.789 13.414 1 94.19 93 GLY A N 1
ATOM 744 C CA . GLY A 1 93 ? 9.414 10.078 13.945 1 94.19 93 GLY A CA 1
ATOM 745 C C . GLY A 1 93 ? 8.742 8.875 14.578 1 94.19 93 GLY A C 1
ATOM 746 O O . GLY A 1 93 ? 9.203 7.742 14.406 1 94.19 93 GLY A O 1
ATOM 747 N N . GLY A 1 94 ? 7.691 9.156 15.289 1 92.62 94 GLY A N 1
ATOM 748 C CA . GLY A 1 94 ? 6.973 8.086 15.969 1 92.62 94 GLY A CA 1
ATOM 749 C C . GLY A 1 94 ? 6.031 7.328 15.055 1 92.62 94 GLY A C 1
ATOM 750 O O . GLY A 1 94 ? 5.098 7.91 14.5 1 92.62 94 GLY A O 1
ATOM 751 N N . VAL A 1 95 ? 6.289 5.992 14.867 1 93 95 VAL A N 1
ATOM 752 C CA . VAL A 1 95 ? 5.426 5.152 14.047 1 93 95 VAL A CA 1
ATOM 753 C C . VAL A 1 95 ? 5.062 3.881 14.805 1 93 95 VAL A C 1
ATOM 755 O O . VAL A 1 95 ? 5.773 3.473 15.727 1 93 95 VAL A O 1
ATOM 758 N N . ALA A 1 96 ? 3.908 3.346 14.422 1 91.31 96 ALA A N 1
ATOM 759 C CA . ALA A 1 96 ? 3.543 2.041 14.961 1 91.31 96 ALA A CA 1
ATOM 760 C C . ALA A 1 96 ? 4.41 0.936 14.367 1 91.31 96 ALA A C 1
ATOM 762 O O . ALA A 1 96 ? 4.789 1.001 13.195 1 91.31 96 ALA A O 1
ATOM 763 N N . ASN A 1 97 ? 4.605 -0.146 15.102 1 89.12 97 ASN A N 1
ATOM 764 C CA . ASN A 1 97 ? 5.508 -1.207 14.664 1 89.12 97 ASN A CA 1
ATOM 765 C C . ASN A 1 97 ? 4.809 -2.184 13.727 1 89.12 97 ASN A C 1
ATOM 767 O O . ASN A 1 97 ? 5.461 -2.852 12.922 1 89.12 97 ASN A O 1
ATOM 771 N N . ASP A 1 98 ? 3.523 -2.221 13.758 1 88.19 98 ASP A N 1
ATOM 772 C CA . ASP A 1 98 ? 2.863 -3.395 13.188 1 88.19 98 ASP A CA 1
ATOM 773 C C . ASP A 1 98 ? 2.123 -3.041 11.898 1 88.19 98 ASP A C 1
ATOM 775 O O . ASP A 1 98 ? 1.247 -3.787 11.461 1 88.19 98 ASP A O 1
ATOM 779 N N . ILE A 1 99 ? 2.443 -1.975 11.305 1 91.81 99 ILE A N 1
ATOM 780 C CA . ILE A 1 99 ? 1.611 -1.646 10.148 1 91.81 99 ILE A CA 1
ATOM 781 C C . ILE A 1 99 ? 2.465 -1.641 8.883 1 91.81 99 ILE A C 1
ATOM 783 O O . ILE A 1 99 ? 1.955 -1.399 7.785 1 91.81 99 ILE A O 1
ATOM 787 N N . TRP A 1 100 ? 3.707 -1.931 9.016 1 94.44 100 TRP A N 1
ATOM 788 C CA . TRP A 1 100 ? 4.59 -1.599 7.902 1 94.44 100 TRP A CA 1
ATOM 789 C C . TRP A 1 100 ? 4.871 -2.828 7.047 1 94.44 100 TRP A C 1
ATOM 791 O O . TRP A 1 100 ? 5.32 -2.707 5.902 1 94.44 100 TRP A O 1
ATOM 801 N N . GLN A 1 101 ? 4.695 -3.994 7.559 1 93.31 101 GLN A N 1
ATOM 802 C CA . GLN A 1 101 ? 4.938 -5.195 6.77 1 93.31 101 GLN A CA 1
ATOM 803 C C . GLN A 1 101 ? 4.07 -5.211 5.512 1 93.31 101 GLN A C 1
ATOM 805 O O . GLN A 1 101 ? 2.879 -4.906 5.57 1 93.31 101 GLN A O 1
ATOM 810 N N . GLY A 1 102 ? 4.766 -5.492 4.375 1 94.5 102 GLY A N 1
ATOM 811 C CA . GLY A 1 102 ? 4.051 -5.605 3.113 1 94.5 102 GLY A CA 1
ATOM 812 C C . GLY A 1 102 ? 3.797 -4.262 2.451 1 94.5 102 GLY A C 1
ATOM 813 O O . GLY A 1 102 ? 3.309 -4.207 1.321 1 94.5 102 GLY A O 1
ATOM 814 N N . GLN A 1 103 ? 4.129 -3.154 3.115 1 96.31 103 GLN A N 1
ATOM 815 C CA . GLN A 1 103 ? 3.889 -1.825 2.561 1 96.31 103 GLN A CA 1
ATOM 816 C C . GLN A 1 103 ? 4.914 -1.484 1.483 1 96.31 103 GLN A C 1
ATOM 818 O O . GLN A 1 103 ? 6.051 -1.96 1.528 1 96.31 103 GLN A O 1
ATOM 823 N N . ARG A 1 104 ? 4.449 -0.676 0.55 1 97.75 104 ARG A N 1
ATOM 824 C CA . ARG A 1 104 ? 5.379 -0.089 -0.408 1 97.75 104 ARG A CA 1
ATOM 825 C C . ARG A 1 104 ? 5.977 1.207 0.131 1 97.75 104 ARG A C 1
ATOM 827 O O . ARG A 1 104 ? 5.242 2.111 0.539 1 97.75 104 ARG A O 1
ATOM 834 N N . LEU A 1 105 ? 7.258 1.226 0.134 1 98.38 105 LEU A N 1
ATOM 835 C CA . LEU A 1 105 ? 8.008 2.422 0.492 1 98.38 105 LEU A CA 1
ATOM 836 C C . LEU A 1 105 ? 8.93 2.846 -0.646 1 98.38 105 LEU A C 1
ATOM 838 O O . LEU A 1 105 ? 9.094 2.111 -1.624 1 98.38 105 LEU A O 1
ATOM 842 N N . LYS A 1 106 ? 9.477 4.086 -0.565 1 98.44 106 LYS A N 1
ATOM 843 C CA . LYS A 1 106 ? 10.422 4.539 -1.583 1 98.44 106 LYS A CA 1
ATOM 844 C C . LYS A 1 106 ? 11.633 5.219 -0.947 1 98.44 106 LYS A C 1
ATOM 846 O O . LYS A 1 106 ? 11.484 6.004 -0.009 1 98.44 106 LYS A O 1
ATOM 851 N N . ILE A 1 107 ? 12.781 4.816 -1.474 1 98.69 107 ILE A N 1
ATOM 852 C CA . ILE A 1 107 ? 14.047 5.43 -1.099 1 98.69 107 ILE A CA 1
ATOM 853 C C . ILE A 1 107 ? 14.305 6.656 -1.972 1 98.69 107 ILE A C 1
ATOM 855 O O . ILE A 1 107 ? 14.008 6.648 -3.168 1 98.69 107 ILE A O 1
ATOM 859 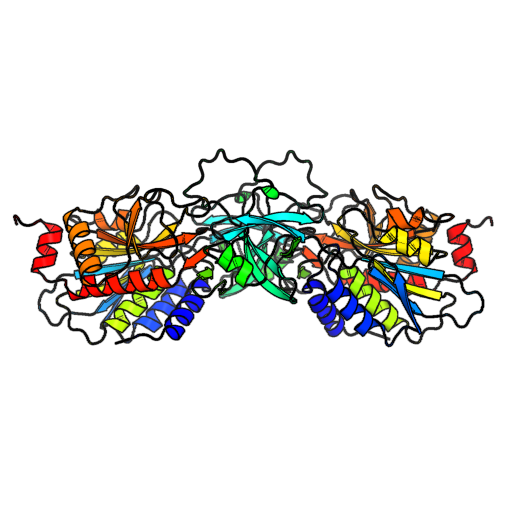N N . LYS A 1 108 ? 14.789 7.688 -1.382 1 98.12 108 LYS A N 1
ATOM 860 C CA . LYS A 1 108 ? 15.438 8.742 -2.158 1 98.12 108 LYS A CA 1
ATOM 861 C C . LYS A 1 108 ? 16.953 8.734 -1.938 1 98.12 108 LYS A C 1
ATOM 863 O O . LYS A 1 108 ? 17.422 8.945 -0.819 1 98.12 108 LYS A O 1
ATOM 868 N N . ASN A 1 109 ? 17.656 8.453 -3.037 1 96.69 109 ASN A N 1
ATOM 869 C CA . ASN A 1 109 ? 19.109 8.398 -2.867 1 96.69 109 ASN A CA 1
ATOM 870 C C . ASN A 1 109 ? 19.734 9.773 -3.016 1 96.69 109 ASN A C 1
ATOM 872 O O . ASN A 1 109 ? 19.031 10.773 -3.188 1 96.69 109 ASN A O 1
ATOM 876 N N . ARG A 1 110 ? 21.047 9.906 -2.924 1 93.75 110 ARG A N 1
ATOM 877 C CA . ARG A 1 110 ? 21.766 11.18 -2.85 1 93.75 110 ARG A CA 1
ATOM 878 C C . ARG A 1 110 ? 21.719 11.906 -4.188 1 93.75 110 ARG A C 1
ATOM 880 O O . ARG A 1 110 ? 22.016 13.102 -4.258 1 93.75 110 ARG A O 1
ATOM 887 N N . TYR A 1 111 ? 21.312 11.242 -5.242 1 95 111 TYR A N 1
ATOM 888 C CA . TYR A 1 111 ? 21.234 11.844 -6.566 1 95 111 TYR A CA 1
ATOM 889 C C . TYR A 1 111 ? 19.812 12.273 -6.891 1 95 111 TYR A C 1
ATOM 891 O O . TYR A 1 111 ? 19.547 12.773 -7.984 1 95 111 TYR A O 1
ATOM 899 N N . GLY A 1 112 ? 18.922 12.008 -5.965 1 95.12 112 GLY A N 1
ATOM 900 C CA . GLY A 1 112 ? 17.547 12.438 -6.141 1 95.12 112 GLY A CA 1
ATOM 901 C C . GLY A 1 112 ? 16.672 11.391 -6.816 1 95.12 112 GLY A C 1
ATOM 902 O O . GLY A 1 112 ? 15.508 11.641 -7.109 1 95.12 112 GLY A O 1
ATOM 903 N N . LYS A 1 113 ? 17.281 10.234 -6.996 1 96.69 113 LYS A N 1
ATOM 904 C CA . LYS A 1 113 ? 16.516 9.164 -7.617 1 96.69 113 LYS A CA 1
ATOM 905 C C . LYS A 1 113 ? 15.656 8.438 -6.586 1 96.69 113 LYS A C 1
ATOM 907 O O . LYS A 1 113 ? 16.109 8.164 -5.473 1 96.69 113 LYS A O 1
ATOM 912 N N . GLU A 1 114 ? 14.414 8.211 -7.012 1 97.62 114 GLU A N 1
ATOM 913 C CA . GLU A 1 114 ? 13.508 7.449 -6.156 1 97.62 114 GLU A CA 1
ATOM 914 C C . GLU A 1 114 ? 13.492 5.973 -6.539 1 97.62 114 GLU A C 1
ATOM 916 O O . GLU A 1 114 ? 13.453 5.629 -7.723 1 97.62 114 GLU A O 1
ATOM 921 N N . ILE A 1 115 ? 13.648 5.117 -5.539 1 98.5 115 ILE A N 1
ATOM 922 C CA . ILE A 1 115 ? 13.68 3.67 -5.727 1 98.5 115 ILE A CA 1
ATOM 923 C C . ILE A 1 115 ? 12.594 3.012 -4.875 1 98.5 115 ILE A C 1
ATOM 925 O O . ILE A 1 115 ? 12.641 3.08 -3.645 1 98.5 115 ILE A O 1
ATOM 929 N N . ILE A 1 116 ? 11.648 2.35 -5.535 1 98.25 116 ILE A N 1
ATOM 930 C CA . ILE A 1 116 ? 10.523 1.725 -4.852 1 98.25 116 ILE A CA 1
ATOM 931 C C . ILE A 1 116 ? 10.953 0.377 -4.277 1 98.25 116 ILE A C 1
ATOM 933 O O . ILE A 1 116 ? 11.719 -0.358 -4.906 1 98.25 116 ILE A O 1
ATOM 937 N N . GLY A 1 117 ? 10.508 0.057 -3.113 1 98.38 117 GLY A N 1
ATOM 938 C CA . GLY A 1 117 ? 10.703 -1.244 -2.492 1 98.38 117 GLY A CA 1
ATOM 939 C C . GLY A 1 117 ? 9.492 -1.72 -1.715 1 98.38 117 GLY A C 1
ATOM 940 O O . GLY A 1 117 ? 8.539 -0.959 -1.504 1 98.38 117 GLY A O 1
ATOM 941 N N . VAL A 1 118 ? 9.531 -3.041 -1.314 1 98 118 VAL A N 1
ATOM 942 C CA . VAL A 1 118 ? 8.484 -3.678 -0.521 1 98 118 VAL A CA 1
ATOM 943 C C . VAL A 1 118 ? 9.055 -4.121 0.826 1 98 118 VAL A C 1
ATOM 945 O O . VAL A 1 118 ? 10.094 -4.781 0.88 1 98 118 VAL A O 1
ATOM 948 N N . VAL A 1 119 ? 8.344 -3.719 1.914 1 97.44 119 VAL A N 1
ATOM 949 C CA . VAL A 1 119 ? 8.773 -4.191 3.227 1 97.44 119 VAL A CA 1
ATOM 950 C C . VAL A 1 119 ? 8.516 -5.691 3.348 1 97.44 119 VAL A C 1
ATOM 952 O O . VAL A 1 119 ? 7.391 -6.148 3.127 1 97.44 119 VAL A O 1
ATOM 955 N N . ALA A 1 120 ? 9.547 -6.383 3.73 1 94.62 120 ALA A N 1
ATOM 956 C CA . ALA A 1 120 ? 9.492 -7.844 3.807 1 94.62 120 ALA A CA 1
ATOM 957 C C . ALA A 1 120 ? 8.5 -8.297 4.875 1 94.62 120 ALA A C 1
ATOM 959 O O . ALA A 1 120 ? 8.398 -7.68 5.938 1 94.62 120 ALA A O 1
ATOM 960 N N . ASN A 1 121 ? 7.777 -9.32 4.578 1 89.38 121 ASN A N 1
ATOM 961 C CA . ASN A 1 121 ? 6.938 -10.008 5.551 1 89.38 121 ASN A CA 1
ATOM 962 C C . ASN A 1 121 ? 7.07 -11.523 5.438 1 89.38 121 ASN A C 1
ATOM 964 O O . ASN A 1 121 ? 7.555 -12.031 4.426 1 89.38 121 ASN A O 1
ATOM 968 N N . ILE A 1 122 ? 6.781 -12.203 6.453 1 79.69 122 ILE A N 1
ATOM 969 C CA . ILE A 1 122 ? 6.828 -13.664 6.457 1 79.69 122 ILE A CA 1
ATOM 970 C C . ILE A 1 122 ? 5.48 -14.227 6.004 1 79.69 122 ILE A C 1
ATOM 972 O O . ILE A 1 122 ? 4.445 -13.938 6.613 1 79.69 122 ILE A O 1
ATOM 976 N N . PRO A 1 123 ? 5.594 -14.969 4.91 1 78.88 123 PRO A N 1
ATOM 977 C CA . PRO A 1 123 ? 4.336 -15.562 4.457 1 78.88 123 PRO A CA 1
ATOM 978 C C . PRO A 1 123 ? 3.668 -16.422 5.531 1 78.88 123 PRO A C 1
ATOM 980 O O . PRO A 1 123 ? 4.355 -17.047 6.336 1 78.88 123 PRO A O 1
ATOM 983 N N . LYS A 1 124 ? 2.355 -16.453 5.457 1 77.5 124 LYS A N 1
ATOM 984 C CA . LYS A 1 124 ? 1.551 -17.203 6.418 1 77.5 124 LYS A CA 1
ATOM 985 C C . LYS A 1 124 ? 2.037 -18.641 6.543 1 77.5 124 LYS A C 1
ATOM 987 O O . LYS A 1 124 ? 2.049 -19.203 7.637 1 77.5 124 LYS A O 1
ATOM 992 N N . HIS A 1 125 ? 2.523 -19.219 5.48 1 78.69 125 HIS A N 1
ATOM 993 C CA . HIS A 1 125 ? 2.902 -20.625 5.395 1 78.69 125 HIS A CA 1
ATOM 994 C C . HIS A 1 125 ? 4.148 -20.906 6.223 1 78.69 125 HIS A C 1
ATOM 996 O O . HIS A 1 125 ? 4.438 -22.062 6.535 1 78.69 125 HIS A O 1
ATOM 1002 N N . PHE A 1 126 ? 4.895 -19.938 6.477 1 75.69 126 PHE A N 1
ATOM 1003 C CA . PHE A 1 126 ? 6.141 -20.125 7.207 1 75.69 126 PHE A CA 1
ATOM 1004 C C . PHE A 1 126 ? 6.016 -19.594 8.633 1 75.69 126 PHE A C 1
ATOM 1006 O O . PHE A 1 126 ? 6.992 -19.578 9.383 1 75.69 126 PHE A O 1
ATOM 1013 N N . ARG A 1 127 ? 4.777 -19.203 9.016 1 80.19 127 ARG A N 1
ATOM 1014 C CA . ARG A 1 127 ? 4.559 -18.688 10.359 1 80.19 127 ARG A CA 1
ATOM 1015 C C . ARG A 1 127 ? 4.246 -19.812 11.344 1 80.19 127 ARG A C 1
ATOM 1017 O O . ARG A 1 127 ? 3.555 -20.766 10.992 1 80.19 127 ARG A O 1
ATOM 1024 N N . THR A 1 128 ? 4.812 -19.625 12.531 1 73.69 128 THR A N 1
ATOM 1025 C CA . THR A 1 128 ? 4.609 -20.656 13.562 1 73.69 128 THR A CA 1
ATOM 1026 C C . THR A 1 128 ? 3.516 -20.219 14.539 1 73.69 128 THR A C 1
ATOM 1028 O O . THR A 1 128 ? 3.033 -21.047 15.328 1 73.69 128 THR A O 1
ATOM 1031 N N . GLY A 1 129 ? 3.051 -19.047 14.445 1 71.06 129 GLY A N 1
ATOM 1032 C CA . GLY A 1 129 ? 2.02 -18.547 15.344 1 71.06 129 GLY A CA 1
ATOM 1033 C C . GLY A 1 129 ? 2.578 -17.922 16.609 1 71.06 129 GLY A C 1
ATOM 1034 O O . GLY A 1 129 ? 1.847 -17.281 17.359 1 71.06 129 GLY A O 1
ATOM 1035 N N . ASN A 1 130 ? 3.824 -18.125 16.891 1 70.88 130 ASN A N 1
ATOM 1036 C CA . ASN A 1 130 ? 4.43 -17.625 18.109 1 70.88 130 ASN A CA 1
ATOM 1037 C C . ASN A 1 130 ? 5.328 -16.422 17.844 1 70.88 130 ASN A C 1
ATOM 1039 O O . ASN A 1 130 ? 6.141 -16.047 18.688 1 70.88 130 ASN A O 1
ATOM 1043 N N . GLU A 1 131 ? 5.109 -15.906 16.688 1 73.75 131 GLU A N 1
ATOM 1044 C CA . GLU A 1 131 ? 6.004 -14.797 16.375 1 73.75 131 GLU A CA 1
ATOM 1045 C C . GLU A 1 131 ? 5.562 -13.516 17.078 1 73.75 131 GLU A C 1
ATOM 1047 O O . GLU A 1 131 ? 4.363 -13.25 17.188 1 73.75 131 GLU A O 1
ATOM 1052 N N . SER A 1 132 ? 6.512 -12.82 17.719 1 75.38 132 SER A N 1
ATOM 1053 C CA . SER A 1 132 ? 6.27 -11.508 18.328 1 75.38 132 SER A CA 1
ATOM 1054 C C . SER A 1 132 ? 6.109 -10.43 17.25 1 75.38 132 SER A C 1
ATOM 1056 O O . SER A 1 132 ? 6.512 -10.625 16.109 1 75.38 132 SER A O 1
ATOM 1058 N N . ILE A 1 133 ? 5.488 -9.32 17.594 1 81.69 133 ILE A N 1
ATOM 1059 C CA . ILE A 1 133 ? 5.383 -8.156 16.719 1 81.69 133 ILE A CA 1
ATOM 1060 C C . ILE A 1 133 ? 6.781 -7.621 16.406 1 81.69 133 ILE A C 1
ATOM 1062 O O . ILE A 1 133 ? 7.551 -7.309 17.312 1 81.69 133 ILE A O 1
ATOM 1066 N N . PRO A 1 134 ? 7.078 -7.605 15.164 1 85.56 134 PRO A N 1
ATOM 1067 C CA . PRO A 1 134 ? 8.414 -7.113 14.836 1 85.56 134 PRO A CA 1
ATOM 1068 C C . PRO A 1 134 ? 8.594 -5.629 15.148 1 85.56 134 PRO A C 1
ATOM 1070 O O . PRO A 1 134 ? 7.641 -4.852 15.039 1 85.56 134 PRO A O 1
ATOM 1073 N N . GLN A 1 135 ? 9.828 -5.277 15.594 1 91.12 135 GLN A N 1
ATOM 1074 C CA . GLN A 1 135 ? 10.219 -3.875 15.711 1 91.12 135 GLN A CA 1
ATOM 1075 C C . GLN A 1 135 ? 10.656 -3.307 14.367 1 91.12 135 GLN A C 1
ATOM 1077 O O . GLN A 1 135 ? 10.969 -4.059 13.445 1 91.12 135 GLN A O 1
ATOM 1082 N N . ILE A 1 136 ? 10.734 -2.047 14.32 1 94.06 136 ILE A N 1
ATOM 1083 C CA . ILE A 1 136 ? 11.109 -1.382 13.078 1 94.06 136 ILE A CA 1
ATOM 1084 C C . ILE A 1 136 ? 12.5 -1.843 12.641 1 94.06 136 ILE A C 1
ATOM 1086 O O . ILE A 1 136 ? 12.727 -2.129 11.461 1 94.06 136 ILE A O 1
ATOM 1090 N N . LYS A 1 137 ? 13.367 -2.004 13.562 1 92.31 137 LYS A N 1
ATOM 1091 C CA . LYS A 1 137 ? 14.75 -2.365 13.25 1 92.31 137 LYS A CA 1
ATOM 1092 C C . LYS A 1 137 ? 14.836 -3.785 12.695 1 92.31 137 LYS A C 1
ATOM 1094 O O . LYS A 1 137 ? 15.859 -4.176 12.133 1 92.31 137 LYS A O 1
ATOM 1099 N N . ASP A 1 138 ? 13.797 -4.57 12.922 1 92.62 138 ASP A N 1
ATOM 1100 C CA . ASP A 1 138 ? 13.758 -5.945 12.438 1 92.62 138 ASP A CA 1
ATOM 1101 C C . ASP A 1 138 ? 13.242 -6.016 11 1 92.62 138 ASP A C 1
ATOM 1103 O O . ASP A 1 138 ? 13.367 -7.047 10.344 1 92.62 138 ASP A O 1
ATOM 1107 N N . LEU A 1 139 ? 12.688 -4.973 10.57 1 94.75 139 LEU A N 1
ATOM 1108 C CA . LEU A 1 139 ? 12.102 -4.953 9.234 1 94.75 139 LEU A CA 1
ATOM 1109 C C . LEU A 1 139 ? 13.172 -4.766 8.172 1 94.75 139 LEU A C 1
ATOM 1111 O O . LEU A 1 139 ? 14.25 -4.238 8.453 1 94.75 139 LEU A O 1
ATOM 1115 N N . MET A 1 140 ? 12.859 -5.258 6.977 1 96.5 140 MET A N 1
ATOM 1116 C CA . MET A 1 140 ? 13.75 -5.125 5.832 1 96.5 140 MET A CA 1
ATOM 1117 C C . MET A 1 140 ? 12.992 -4.633 4.605 1 96.5 140 MET A C 1
ATOM 1119 O O . MET A 1 140 ? 11.844 -5.02 4.387 1 96.5 140 MET A O 1
ATOM 1123 N N . LEU A 1 141 ? 13.664 -3.838 3.865 1 98.25 141 LEU A N 1
ATOM 1124 C CA . LEU A 1 141 ? 13.117 -3.342 2.607 1 98.25 141 LEU A CA 1
ATOM 1125 C C . LEU A 1 141 ? 13.742 -4.066 1.42 1 98.25 141 LEU A C 1
ATOM 1127 O O . LEU A 1 141 ? 14.969 -4.129 1.298 1 98.25 141 LEU A O 1
ATOM 1131 N N . ASP A 1 142 ? 12.875 -4.652 0.579 1 98.31 142 ASP A N 1
ATOM 1132 C CA . ASP A 1 142 ? 13.242 -5.395 -0.622 1 98.31 142 ASP A CA 1
ATOM 1133 C C . ASP A 1 142 ? 13.062 -4.543 -1.875 1 98.31 142 ASP A C 1
ATOM 1135 O O . ASP A 1 142 ? 11.93 -4.293 -2.301 1 98.31 142 ASP A O 1
ATOM 1139 N N . ILE A 1 143 ? 14.211 -4.133 -2.549 1 98.38 143 ILE A N 1
ATOM 1140 C CA . ILE A 1 143 ? 14.102 -3.311 -3.75 1 98.38 143 ILE A CA 1
ATOM 1141 C C . ILE A 1 143 ? 14.391 -4.164 -4.984 1 98.38 143 ILE A C 1
ATOM 1143 O O . ILE A 1 143 ? 14.695 -3.631 -6.055 1 98.38 143 ILE A O 1
ATOM 1147 N N . GLY A 1 144 ? 14.383 -5.473 -4.816 1 97.75 144 GLY A N 1
ATOM 1148 C CA . GLY A 1 144 ? 14.602 -6.41 -5.906 1 97.75 144 GLY A CA 1
ATOM 1149 C C . GLY A 1 144 ? 16.062 -6.691 -6.168 1 97.75 144 GLY A C 1
ATOM 1150 O O . GLY A 1 144 ? 16.422 -7.273 -7.195 1 97.75 144 GLY A O 1
ATOM 1151 N N . ALA A 1 145 ? 16.984 -6.234 -5.293 1 96.81 145 ALA A N 1
ATOM 1152 C CA . ALA A 1 145 ? 18.422 -6.484 -5.441 1 96.81 145 ALA A CA 1
ATOM 1153 C C . ALA A 1 145 ? 18.797 -7.855 -4.887 1 96.81 145 ALA A C 1
ATOM 1155 O O . ALA A 1 145 ? 18.125 -8.383 -3.996 1 96.81 145 ALA A O 1
ATOM 1156 N N . SER A 1 146 ? 19.938 -8.422 -5.414 1 94.75 146 SER A N 1
ATOM 1157 C CA . SER A 1 146 ? 20.375 -9.75 -4.984 1 94.75 146 SER A CA 1
ATOM 1158 C C . SER A 1 146 ? 21.656 -9.672 -4.168 1 94.75 146 SER A C 1
ATOM 1160 O O . SER A 1 146 ? 22.172 -10.695 -3.705 1 94.75 146 SER A O 1
ATOM 1162 N N . SER A 1 147 ? 22.203 -8.453 -4.039 1 95.88 147 SER A N 1
ATOM 1163 C CA . SER A 1 147 ? 23.453 -8.25 -3.299 1 95.88 147 SER A CA 1
ATOM 1164 C C . SER A 1 147 ? 23.578 -6.801 -2.832 1 95.88 147 SER A C 1
ATOM 1166 O O . SER A 1 147 ? 22.875 -5.918 -3.324 1 95.88 147 SER A O 1
ATOM 1168 N N . SER A 1 148 ? 24.547 -6.641 -1.891 1 97.44 148 SER A N 1
ATOM 1169 C CA . SER A 1 148 ? 24.828 -5.281 -1.437 1 97.44 148 SER A CA 1
ATOM 1170 C C . SER A 1 148 ? 25.422 -4.434 -2.559 1 97.44 148 SER A C 1
ATOM 1172 O O . SER A 1 148 ? 25.156 -3.23 -2.637 1 97.44 148 SER A O 1
ATOM 1174 N N . GLU A 1 149 ? 26.125 -5.07 -3.4 1 97.62 149 GLU A N 1
ATOM 1175 C CA . GLU A 1 149 ? 26.719 -4.371 -4.535 1 97.62 149 GLU A CA 1
ATOM 1176 C C . GLU A 1 149 ? 25.656 -3.83 -5.477 1 97.62 149 GLU A C 1
ATOM 1178 O O . GLU A 1 149 ? 25.75 -2.695 -5.949 1 97.62 149 GLU A O 1
ATOM 1183 N N . GLU A 1 150 ? 24.688 -4.613 -5.695 1 97.31 150 GLU A N 1
ATOM 1184 C CA . GLU A 1 150 ? 23.594 -4.176 -6.574 1 97.31 150 GLU A CA 1
ATOM 1185 C C . GLU A 1 150 ? 22.844 -2.992 -5.973 1 97.31 150 GLU A C 1
ATOM 1187 O O . GLU A 1 150 ? 22.438 -2.084 -6.695 1 97.31 150 GLU A O 1
ATOM 1192 N N . VAL A 1 151 ? 22.656 -3.01 -4.68 1 98.12 151 VAL A N 1
ATOM 1193 C CA . VAL A 1 151 ? 22 -1.904 -3.986 1 98.12 151 VAL A CA 1
ATOM 1194 C C . VAL A 1 151 ? 22.828 -0.63 -4.148 1 98.12 151 VAL A C 1
ATOM 1196 O O . VAL A 1 151 ? 22.297 0.414 -4.539 1 98.12 151 VAL A O 1
ATOM 1199 N N . ARG A 1 152 ? 24.094 -0.727 -3.961 1 97.94 152 ARG A N 1
ATOM 1200 C CA . ARG A 1 152 ? 24.984 0.436 -4 1 97.94 152 ARG A CA 1
ATOM 1201 C C . ARG A 1 152 ? 25.141 0.954 -5.426 1 97.94 152 ARG A C 1
ATOM 1203 O O . ARG A 1 152 ? 25.297 2.158 -5.641 1 97.94 152 ARG A O 1
ATOM 1210 N N . ASN A 1 153 ? 25.062 0.052 -6.355 1 97.31 153 ASN A N 1
ATOM 1211 C CA . ASN A 1 153 ? 25.125 0.457 -7.758 1 97.31 153 ASN A CA 1
ATOM 1212 C C . ASN A 1 153 ? 23.938 1.337 -8.141 1 97.31 153 ASN A C 1
ATOM 1214 O O . ASN A 1 153 ? 24.016 2.088 -9.117 1 97.31 153 ASN A O 1
ATOM 1218 N N . ARG A 1 154 ? 22.922 1.309 -7.402 1 97.19 154 ARG A N 1
ATOM 1219 C CA . ARG A 1 154 ? 21.766 2.152 -7.645 1 97.19 154 ARG A CA 1
ATOM 1220 C C . ARG A 1 154 ? 21.875 3.477 -6.898 1 97.19 154 ARG A C 1
ATOM 1222 O O . ARG A 1 154 ? 20.938 4.266 -6.875 1 97.19 154 ARG A O 1
ATOM 1229 N N . GLY A 1 155 ? 22.953 3.666 -6.277 1 97.69 155 GLY A N 1
ATOM 1230 C CA . GLY A 1 155 ? 23.219 4.906 -5.566 1 97.69 155 GLY A CA 1
ATOM 1231 C C . GLY A 1 155 ? 22.656 4.926 -4.16 1 97.69 155 GLY A C 1
ATOM 1232 O O . GLY A 1 155 ? 22.547 5.988 -3.547 1 97.69 155 GLY A O 1
ATOM 1233 N N . VAL A 1 156 ? 22.234 3.807 -3.646 1 98.38 156 VAL A N 1
ATOM 1234 C CA . VAL A 1 156 ? 21.641 3.717 -2.318 1 98.38 156 VAL A CA 1
ATOM 1235 C C . VAL A 1 156 ? 22.734 3.465 -1.279 1 98.38 156 VAL A C 1
ATOM 1237 O O . VAL A 1 156 ? 23.594 2.602 -1.469 1 98.38 156 VAL A O 1
ATOM 1240 N N . GLU A 1 157 ? 22.672 4.215 -0.191 1 97.81 157 GLU A N 1
ATOM 1241 C CA . GLU A 1 157 ? 23.656 4.09 0.875 1 97.81 157 GLU A CA 1
ATOM 1242 C C . GLU A 1 157 ? 23.031 4.312 2.244 1 97.81 157 GLU A C 1
ATOM 1244 O O . GLU A 1 157 ? 21.922 4.855 2.344 1 97.81 157 GLU A O 1
ATOM 1249 N N . VAL A 1 158 ? 23.797 3.857 3.287 1 97.88 158 VAL A N 1
ATOM 1250 C CA . VAL A 1 158 ? 23.406 4.137 4.668 1 97.88 158 VAL A CA 1
ATOM 1251 C C . VAL A 1 158 ? 23.219 5.641 4.855 1 97.88 158 VAL A C 1
ATOM 1253 O O . VAL A 1 158 ? 24 6.441 4.352 1 97.88 158 VAL A O 1
ATOM 1256 N N . GLY A 1 159 ? 22.125 6.008 5.488 1 97.88 159 GLY A N 1
ATOM 1257 C CA . GLY A 1 159 ? 21.844 7.414 5.715 1 97.88 159 GLY A CA 1
ATOM 1258 C C . GLY A 1 159 ? 20.797 7.969 4.762 1 97.88 159 GLY A C 1
ATOM 1259 O O . GLY A 1 159 ? 20.219 9.031 5.012 1 97.88 159 GLY A O 1
ATOM 1260 N N . ASP A 1 160 ? 20.594 7.234 3.637 1 98.31 160 ASP A N 1
ATOM 1261 C CA . ASP A 1 160 ? 19.5 7.641 2.756 1 98.31 160 ASP A CA 1
ATOM 1262 C C . ASP A 1 160 ? 18.156 7.477 3.441 1 98.31 160 ASP A C 1
ATOM 1264 O O . ASP A 1 160 ? 18.016 6.676 4.367 1 98.31 160 ASP A O 1
ATOM 1268 N N . THR A 1 161 ? 17.156 8.25 2.961 1 98.62 161 THR A N 1
ATOM 1269 C CA . THR A 1 161 ? 15.883 8.258 3.668 1 98.62 161 THR A CA 1
ATOM 1270 C C . THR A 1 161 ? 14.82 7.508 2.871 1 98.62 161 THR A C 1
ATOM 1272 O O . THR A 1 161 ? 14.961 7.316 1.661 1 98.62 161 THR A O 1
ATOM 1275 N N . ILE A 1 162 ? 13.875 6.977 3.594 1 98.75 162 ILE A N 1
ATOM 1276 C CA . ILE A 1 162 ? 12.742 6.211 3.082 1 98.75 162 ILE A CA 1
ATOM 1277 C C . ILE A 1 162 ? 11.438 6.863 3.521 1 98.75 162 ILE A C 1
ATOM 1279 O O . ILE A 1 162 ? 11.305 7.293 4.672 1 98.75 162 ILE A O 1
ATOM 1283 N N . VAL A 1 163 ? 10.461 7.035 2.615 1 98.75 163 VAL A N 1
ATOM 1284 C CA . VAL A 1 163 ? 9.117 7.484 2.959 1 98.75 163 VAL A CA 1
ATOM 1285 C C . VAL A 1 163 ? 8.086 6.566 2.307 1 98.75 163 VAL A C 1
ATOM 1287 O O . VAL A 1 163 ? 8.422 5.766 1.432 1 98.75 163 VAL A O 1
ATOM 1290 N N . PRO A 1 164 ? 6.793 6.602 2.748 1 98.38 164 PRO A N 1
ATOM 1291 C CA . PRO A 1 164 ? 5.766 5.797 2.088 1 98.38 164 PRO A CA 1
ATOM 1292 C C . PRO A 1 164 ? 5.625 6.117 0.602 1 98.38 164 PRO A C 1
ATOM 1294 O O . PRO A 1 164 ? 5.73 7.281 0.205 1 98.38 164 PRO A O 1
ATOM 1297 N N . HIS A 1 165 ? 5.465 5.078 -0.222 1 97.69 165 HIS A N 1
ATOM 1298 C CA . HIS A 1 165 ? 5.113 5.246 -1.628 1 97.69 165 HIS A CA 1
ATOM 1299 C C . HIS A 1 165 ? 3.6 5.285 -1.816 1 97.69 165 HIS A C 1
ATOM 1301 O O . HIS A 1 165 ? 2.971 4.25 -2.049 1 97.69 165 HIS A O 1
ATOM 1307 N N . THR A 1 166 ? 3.018 6.48 -1.784 1 96.38 166 THR A N 1
ATOM 1308 C CA . THR A 1 166 ? 1.567 6.641 -1.744 1 96.38 166 THR A CA 1
ATOM 1309 C C . THR A 1 166 ? 1.125 7.785 -2.652 1 96.38 166 THR A C 1
ATOM 1311 O O . THR A 1 166 ? 1.704 8.867 -2.615 1 96.38 166 THR A O 1
ATOM 1314 N N . ILE A 1 167 ? 0.138 7.508 -3.432 1 95.69 167 ILE A N 1
ATOM 1315 C CA . ILE A 1 167 ? -0.472 8.539 -4.266 1 95.69 167 ILE A CA 1
ATOM 1316 C C . ILE A 1 167 ? -1.787 8.992 -3.639 1 95.69 167 ILE A C 1
ATOM 1318 O O . ILE A 1 167 ? -2.535 8.188 -3.086 1 95.69 167 ILE A O 1
ATOM 1322 N N . MET A 1 168 ? -2.049 10.289 -3.779 1 98.25 168 MET A N 1
ATOM 1323 C CA . MET A 1 168 ? -3.33 10.797 -3.293 1 98.25 168 MET A CA 1
ATOM 1324 C C . MET A 1 168 ? -4.488 10.172 -4.066 1 98.25 168 MET A C 1
ATOM 1326 O O . MET A 1 168 ? -4.441 10.086 -5.297 1 98.25 168 MET A O 1
ATOM 1330 N N . THR A 1 169 ? -5.508 9.742 -3.312 1 98 169 THR A N 1
ATOM 1331 C CA . THR A 1 169 ? -6.66 9.07 -3.906 1 98 169 THR A CA 1
ATOM 1332 C C . THR A 1 169 ? -7.961 9.633 -3.34 1 98 169 THR A C 1
ATOM 1334 O O . THR A 1 169 ? -8.102 9.781 -2.123 1 98 169 THR A O 1
ATOM 1337 N N . GLN A 1 170 ? -8.859 10.008 -4.273 1 98.06 170 GLN A N 1
ATOM 1338 C CA . GLN A 1 170 ? -10.188 10.406 -3.809 1 98.06 170 GLN A CA 1
ATOM 1339 C C . GLN A 1 170 ? -11.031 9.188 -3.461 1 98.06 170 GLN A C 1
ATOM 1341 O O . GLN A 1 170 ? -11.289 8.336 -4.32 1 98.06 170 GLN A O 1
ATOM 1346 N N . LEU A 1 171 ? -11.484 9.086 -2.207 1 98 171 LEU A N 1
ATOM 1347 C CA . LEU A 1 171 ? -12.266 7.941 -1.749 1 98 171 LEU A CA 1
ATOM 1348 C C . LEU A 1 171 ? -13.758 8.203 -1.932 1 98 171 LEU A C 1
ATOM 1350 O O . LEU A 1 171 ? -14.508 7.301 -2.32 1 98 171 LEU A O 1
ATOM 1354 N N . SER A 1 172 ? -14.195 9.383 -1.564 1 97.12 172 SER A N 1
ATOM 1355 C CA . SER A 1 172 ? -15.57 9.852 -1.723 1 97.12 172 SER A CA 1
ATOM 1356 C C . SER A 1 172 ? -15.609 11.32 -2.117 1 97.12 172 SER A C 1
ATOM 1358 O O . SER A 1 172 ? -14.57 11.914 -2.428 1 97.12 172 SER A O 1
ATOM 1360 N N . LYS A 1 173 ? -16.812 11.867 -2.086 1 95.94 173 LYS A N 1
ATOM 1361 C CA . LYS A 1 173 ? -17 13.242 -2.543 1 95.94 173 LYS A CA 1
ATOM 1362 C C . LYS A 1 173 ? -16.062 14.195 -1.789 1 95.94 173 LYS A C 1
ATOM 1364 O O . LYS A 1 173 ? -15.438 15.062 -2.395 1 95.94 173 LYS A O 1
ATOM 1369 N N . ASN A 1 174 ? -15.953 13.977 -0.482 1 97.69 174 ASN A N 1
ATOM 1370 C CA . ASN A 1 174 ? -15.25 14.969 0.336 1 97.69 174 ASN A CA 1
ATOM 1371 C C . ASN A 1 174 ? -14.016 14.367 1.004 1 97.69 174 ASN A C 1
ATOM 1373 O O . ASN A 1 174 ? -13.234 15.086 1.624 1 97.69 174 ASN A O 1
ATOM 1377 N N . ARG A 1 175 ? -13.797 13.07 0.886 1 98.44 175 ARG A N 1
ATOM 1378 C CA . ARG A 1 175 ? -12.719 12.445 1.648 1 98.44 175 ARG A CA 1
ATOM 1379 C C . ARG A 1 175 ? -11.656 11.859 0.721 1 98.44 175 ARG A C 1
ATOM 1381 O O . ARG A 1 175 ? -11.984 11.297 -0.323 1 98.44 175 ARG A O 1
ATOM 1388 N N . TYR A 1 176 ? -10.445 12.086 1.12 1 98.56 176 TYR A N 1
ATOM 1389 C CA . TYR A 1 176 ? -9.266 11.672 0.368 1 98.56 176 TYR A CA 1
ATOM 1390 C C . TYR A 1 176 ? -8.312 10.867 1.246 1 98.56 176 TYR A C 1
ATOM 1392 O O . TYR A 1 176 ? -8.344 10.984 2.475 1 98.56 176 TYR A O 1
ATOM 1400 N N . SER A 1 177 ? -7.551 10.016 0.607 1 98.31 177 SER A N 1
ATOM 1401 C CA . SER A 1 177 ? -6.434 9.336 1.251 1 98.31 177 SER A CA 1
ATOM 1402 C C . SER A 1 177 ? -5.098 9.812 0.684 1 98.31 177 SER A C 1
ATOM 1404 O O . SER A 1 177 ? -4.969 10.016 -0.525 1 98.31 177 SER A O 1
ATOM 1406 N N . ALA A 1 178 ? -4.164 10.102 1.552 1 98.12 178 ALA A N 1
ATOM 1407 C CA . ALA A 1 178 ? -2.812 10.508 1.165 1 98.12 178 ALA A CA 1
ATOM 1408 C C . ALA A 1 178 ? -1.821 10.258 2.299 1 98.12 178 ALA A C 1
ATOM 1410 O O . ALA A 1 178 ? -2.221 10.07 3.451 1 98.12 178 ALA A O 1
ATOM 1411 N N . LYS A 1 179 ? -0.599 10.188 1.873 1 97.56 179 LYS A N 1
ATOM 1412 C CA . LYS A 1 179 ? 0.433 10.273 2.902 1 97.56 179 LYS A CA 1
ATOM 1413 C C . LYS A 1 179 ? 0.683 11.727 3.309 1 97.56 179 LYS A C 1
ATOM 1415 O O . LYS A 1 179 ? 0.284 12.648 2.598 1 97.56 179 LYS A O 1
ATOM 1420 N N . ALA A 1 180 ? 1.325 11.992 4.422 1 97.88 180 ALA A N 1
ATOM 1421 C CA . ALA A 1 180 ? 1.981 13.219 4.863 1 97.88 180 ALA A CA 1
ATOM 1422 C C . ALA A 1 180 ? 0.973 14.352 5.023 1 97.88 180 ALA A C 1
ATOM 1424 O O . ALA A 1 180 ? 1.348 15.523 5.039 1 97.88 180 ALA A O 1
ATOM 1425 N N . TRP A 1 181 ? -0.343 13.93 5.066 1 98.06 181 TRP A N 1
ATOM 1426 C CA . TRP A 1 181 ? -1.292 14.984 5.395 1 98.06 181 TRP A CA 1
ATOM 1427 C C . TRP A 1 181 ? -0.88 15.711 6.672 1 98.06 181 TRP A C 1
ATOM 1429 O O . TRP A 1 181 ? -1.088 16.922 6.801 1 98.06 181 TRP A O 1
ATOM 1439 N N . ASP A 1 182 ? -0.303 15.047 7.516 1 96.88 182 ASP A N 1
ATOM 1440 C CA . ASP A 1 182 ? 0.463 15.555 8.648 1 96.88 182 ASP A CA 1
ATOM 1441 C C . ASP A 1 182 ? 1.933 15.742 8.281 1 96.88 182 ASP A C 1
ATOM 1443 O O . ASP A 1 182 ? 2.707 14.781 8.281 1 96.88 182 ASP A O 1
ATOM 1447 N N . ASN A 1 183 ? 2.354 16.953 7.82 1 97.12 183 ASN A N 1
ATOM 1448 C CA . ASN A 1 183 ? 1.614 18.203 7.922 1 97.12 183 ASN A CA 1
ATOM 1449 C C . ASN A 1 183 ? 1.658 18.984 6.613 1 97.12 183 ASN A C 1
ATOM 1451 O O . ASN A 1 183 ? 1.997 20.172 6.605 1 97.12 183 ASN A O 1
ATOM 1455 N N . ARG A 1 184 ? 1.384 18.25 5.551 1 98.56 184 ARG A N 1
ATOM 1456 C CA . ARG A 1 184 ? 1.325 18.984 4.285 1 98.56 184 ARG A CA 1
ATOM 1457 C C . ARG A 1 184 ? 0.023 19.766 4.164 1 98.56 184 ARG A C 1
ATOM 1459 O O . ARG A 1 184 ? -0.089 20.672 3.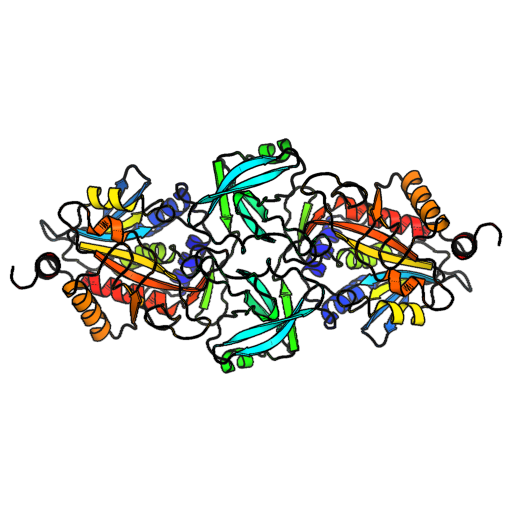332 1 98.56 184 ARG A O 1
ATOM 1466 N N . TYR A 1 185 ? -0.877 19.453 5.004 1 98 185 TYR A N 1
ATOM 1467 C CA . TYR A 1 185 ? -2.021 20.328 5.219 1 98 185 TYR A CA 1
ATOM 1468 C C . TYR A 1 185 ? -1.571 21.766 5.492 1 98 185 TYR A C 1
ATOM 1470 O O . TYR A 1 185 ? -2.029 22.703 4.832 1 98 185 TYR A O 1
ATOM 1478 N N . GLY A 1 186 ? -0.783 21.938 6.457 1 98.69 186 GLY A N 1
ATOM 1479 C CA . GLY A 1 186 ? -0.3 23.25 6.848 1 98.69 186 GLY A CA 1
ATOM 1480 C C . GLY A 1 186 ? 0.496 23.938 5.758 1 98.69 186 GLY A C 1
ATOM 1481 O O . GLY A 1 186 ? 0.421 25.156 5.609 1 98.69 186 GLY A O 1
ATOM 1482 N N . CYS A 1 187 ? 1.226 23.172 5.035 1 98.88 187 CYS A N 1
ATOM 1483 C CA . CYS A 1 187 ? 2.014 23.734 3.941 1 98.88 187 CYS A CA 1
ATOM 1484 C C . CYS A 1 187 ? 1.11 24.297 2.854 1 98.88 187 CYS A C 1
ATOM 1486 O O . CYS A 1 187 ? 1.372 25.375 2.326 1 98.88 187 CYS A O 1
ATOM 1488 N N . VAL A 1 188 ? 0.073 23.547 2.527 1 98.81 188 VAL A N 1
ATOM 1489 C CA . VAL A 1 188 ? -0.895 24.062 1.561 1 98.81 188 VAL A CA 1
ATOM 1490 C C . VAL A 1 188 ? -1.523 25.344 2.09 1 98.81 188 VAL A C 1
ATOM 1492 O O . VAL A 1 188 ? -1.659 26.328 1.354 1 98.81 188 VAL A O 1
ATOM 1495 N N . LEU A 1 189 ? -1.877 25.312 3.303 1 98.75 189 LEU A N 1
ATOM 1496 C CA . LEU A 1 189 ? -2.529 26.453 3.938 1 98.75 189 LEU A CA 1
ATOM 1497 C C . LEU A 1 189 ? -1.617 27.688 3.926 1 98.75 189 LEU A C 1
ATOM 1499 O O . LEU A 1 189 ? -2.08 28.797 3.715 1 98.75 189 LEU A O 1
ATOM 1503 N N . ALA A 1 190 ? -0.378 27.469 4.172 1 98.81 190 ALA A N 1
ATOM 1504 C CA . ALA A 1 190 ? 0.594 28.562 4.137 1 98.81 190 ALA A CA 1
ATOM 1505 C C . ALA A 1 190 ? 0.605 29.25 2.77 1 98.81 190 ALA A C 1
ATOM 1507 O O . ALA A 1 190 ? 0.579 30.469 2.684 1 98.81 190 ALA A O 1
ATOM 1508 N N . ILE A 1 191 ? 0.615 28.469 1.741 1 98.75 191 ILE A N 1
ATOM 1509 C CA . ILE A 1 191 ? 0.611 29.016 0.388 1 98.75 191 ILE A CA 1
ATOM 1510 C C . ILE A 1 191 ? -0.692 29.766 0.14 1 98.75 191 ILE A C 1
ATOM 1512 O O . ILE A 1 191 ? -0.675 30.906 -0.319 1 98.75 191 ILE A O 1
ATOM 1516 N N . GLU A 1 192 ? -1.759 29.172 0.52 1 98.75 192 GLU A N 1
ATOM 1517 C CA . GLU A 1 192 ? -3.059 29.719 0.128 1 98.75 192 GLU A CA 1
ATOM 1518 C C . GLU A 1 192 ? -3.414 30.953 0.95 1 98.75 192 GLU A C 1
ATOM 1520 O O . GLU A 1 192 ? -4.074 31.859 0.452 1 98.75 192 GLU A O 1
ATOM 1525 N N . ILE A 1 193 ? -2.979 30.984 2.178 1 98.69 193 ILE A N 1
ATOM 1526 C CA . ILE A 1 193 ? -3.26 32.156 2.998 1 98.69 193 ILE A CA 1
ATOM 1527 C C . ILE A 1 193 ? -2.582 33.406 2.393 1 98.69 193 ILE A C 1
ATOM 1529 O O . ILE A 1 193 ? -3.162 34.469 2.367 1 98.69 193 ILE A O 1
ATOM 1533 N N . LEU A 1 194 ? -1.361 33.281 1.93 1 98.69 194 LEU A N 1
ATOM 1534 C CA . LEU A 1 194 ? -0.662 34.375 1.274 1 98.69 194 LEU A CA 1
ATOM 1535 C C . LEU A 1 194 ? -1.375 34.781 -0.01 1 98.69 194 LEU A C 1
ATOM 1537 O O . LEU A 1 194 ? -1.51 35.969 -0.298 1 98.69 194 LEU A O 1
ATOM 1541 N N . GLU A 1 195 ? -1.76 33.75 -0.732 1 98.38 195 GLU A N 1
ATOM 1542 C CA . GLU A 1 195 ? -2.469 34.062 -1.977 1 98.38 195 GLU A CA 1
ATOM 1543 C C . GLU A 1 195 ? -3.773 34.781 -1.711 1 98.38 195 GLU A C 1
ATOM 1545 O O . GLU A 1 195 ? -4.094 35.75 -2.402 1 98.38 195 GLU A O 1
ATOM 1550 N N . LEU A 1 196 ? -4.523 34.406 -0.729 1 98.25 196 LEU A N 1
ATOM 1551 C CA . LEU A 1 196 ? -5.816 34.969 -0.403 1 98.25 196 LEU A CA 1
ATOM 1552 C C . LEU A 1 196 ? -5.648 36.406 0.114 1 98.25 196 LEU A C 1
ATOM 1554 O O . LEU A 1 196 ? -6.531 37.25 -0.074 1 98.25 196 LEU A O 1
ATOM 1558 N N . LEU A 1 197 ? -4.484 36.719 0.716 1 97.88 197 LEU A N 1
ATOM 1559 C CA . LEU A 1 197 ? -4.289 38.031 1.361 1 97.88 197 LEU A CA 1
ATOM 1560 C C . LEU A 1 197 ? -3.408 38.938 0.506 1 97.88 197 LEU A C 1
ATOM 1562 O O . LEU A 1 197 ? -2.988 40 0.955 1 97.88 197 LEU A O 1
ATOM 1566 N N . LYS A 1 198 ? -3.123 38.531 -0.665 1 96 198 LYS A N 1
ATOM 1567 C CA . LYS A 1 198 ? -2.152 39.25 -1.503 1 96 198 LYS A CA 1
ATOM 1568 C C . LYS A 1 198 ? -2.52 40.719 -1.663 1 96 198 LYS A C 1
ATOM 1570 O O . LYS A 1 198 ? -1.646 41.562 -1.65 1 96 198 LYS A O 1
ATOM 1575 N N . ASP A 1 199 ? -3.791 41.062 -1.75 1 95.56 199 ASP A N 1
ATOM 1576 C CA . ASP A 1 199 ? -4.227 42.406 -2.006 1 95.56 199 ASP A CA 1
ATOM 1577 C C . ASP A 1 199 ? -4.848 43.031 -0.755 1 95.56 199 ASP A C 1
ATOM 1579 O O . ASP A 1 199 ? -5.512 44.062 -0.834 1 95.56 199 ASP A O 1
ATOM 1583 N N . VAL A 1 200 ? -4.672 42.406 0.341 1 96.25 200 VAL A N 1
ATOM 1584 C CA . VAL A 1 200 ? -5.227 42.906 1.595 1 96.25 200 VAL A CA 1
ATOM 1585 C C . VAL A 1 200 ? -4.145 43.656 2.381 1 96.25 200 VAL A C 1
ATOM 1587 O O . VAL A 1 200 ? -3.053 43.094 2.594 1 96.25 200 VAL A O 1
ATOM 1590 N N . GLN A 1 201 ? -4.414 44.844 2.725 1 95.94 201 GLN A N 1
ATOM 1591 C CA . GLN A 1 201 ? -3.5 45.562 3.609 1 95.94 201 GLN A CA 1
ATOM 1592 C C . GLN A 1 201 ? -3.68 45.125 5.059 1 95.94 201 GLN A C 1
ATOM 1594 O O . GLN A 1 201 ? -4.766 45.281 5.629 1 95.94 201 GLN A O 1
ATOM 1599 N N . LEU A 1 202 ? -2.658 44.656 5.645 1 97.75 202 LEU A N 1
ATOM 1600 C CA . LEU A 1 202 ? -2.707 44.125 7.004 1 97.75 202 LEU A CA 1
ATOM 1601 C C . LEU A 1 202 ? -2.084 45.125 7.988 1 97.75 202 LEU A C 1
ATOM 1603 O O . LEU A 1 202 ? -1.179 45.875 7.625 1 97.75 202 LEU A O 1
ATOM 1607 N N . ASP A 1 203 ? -2.531 45.062 9.188 1 97.44 203 ASP A N 1
ATOM 1608 C CA . ASP A 1 203 ? -1.971 45.875 10.25 1 97.44 203 ASP A CA 1
ATOM 1609 C C . ASP A 1 203 ? -0.741 45.219 10.867 1 97.44 203 ASP A C 1
ATOM 1611 O O . ASP A 1 203 ? -0.113 45.781 11.773 1 97.44 203 ASP A O 1
ATOM 1615 N N . VAL A 1 204 ? -0.374 44.125 10.352 1 98.38 204 VAL A N 1
ATOM 1616 C CA . VAL A 1 204 ? 0.71 43.312 10.938 1 98.38 204 VAL A CA 1
ATOM 1617 C C . VAL A 1 204 ? 1.699 42.906 9.852 1 98.38 204 VAL A C 1
ATOM 1619 O O . VAL A 1 204 ? 1.326 42.781 8.68 1 98.38 204 VAL A O 1
ATOM 1622 N N . ASP A 1 205 ? 2.998 42.781 10.227 1 98.5 205 ASP A N 1
ATOM 1623 C CA . ASP A 1 205 ? 3.936 42.031 9.398 1 98.5 205 ASP A CA 1
ATOM 1624 C C . ASP A 1 205 ? 3.678 40.531 9.508 1 98.5 205 ASP A C 1
ATOM 1626 O O . ASP A 1 205 ? 3.811 39.938 10.586 1 98.5 205 ASP A O 1
ATOM 1630 N N . LEU A 1 206 ? 3.326 39.938 8.391 1 98.81 206 LEU A N 1
ATOM 1631 C CA . LEU A 1 206 ? 2.922 38.562 8.383 1 98.81 206 LEU A CA 1
ATOM 1632 C C . LEU A 1 206 ? 4.074 37.656 7.945 1 98.81 206 LEU A C 1
ATOM 1634 O O . LEU A 1 206 ? 4.602 37.812 6.844 1 98.81 206 LEU A O 1
ATOM 1638 N N . TYR A 1 207 ? 4.559 36.781 8.852 1 98.88 207 TYR A N 1
ATOM 1639 C CA . TYR A 1 207 ? 5.555 35.75 8.578 1 98.88 207 TYR A CA 1
ATOM 1640 C C . TYR A 1 207 ? 4.895 34.406 8.367 1 98.88 207 TYR A C 1
ATOM 1642 O O . TYR A 1 207 ? 4.336 33.812 9.305 1 98.88 207 TYR A O 1
ATOM 1650 N N . VAL A 1 208 ? 4.93 33.906 7.137 1 98.88 208 VAL A N 1
ATOM 1651 C CA . VAL A 1 208 ? 4.277 32.625 6.816 1 98.88 208 VAL A CA 1
ATOM 1652 C C . VAL A 1 208 ? 5.312 31.625 6.312 1 98.88 208 VAL A C 1
ATOM 1654 O O . VAL A 1 208 ? 6.074 31.922 5.391 1 98.88 208 VAL A O 1
ATOM 1657 N N . GLY A 1 209 ? 5.34 30.469 6.949 1 98.62 209 GLY A N 1
ATOM 1658 C CA . GLY A 1 209 ? 6.316 29.5 6.496 1 98.62 209 GLY A CA 1
ATOM 1659 C C . GLY A 1 209 ? 6.141 28.141 7.141 1 98.62 209 GLY A C 1
ATOM 1660 O O . GLY A 1 209 ? 5.016 27.703 7.406 1 98.62 209 GLY A O 1
ATOM 1661 N N . ALA A 1 210 ? 7.258 27.375 7.156 1 98.75 210 ALA A N 1
ATOM 1662 C CA . ALA A 1 210 ? 7.23 26 7.656 1 98.75 210 ALA A CA 1
ATOM 1663 C C . ALA A 1 210 ? 8.57 25.609 8.258 1 98.75 210 ALA A C 1
ATOM 1665 O O . ALA A 1 210 ? 9.625 26 7.754 1 98.75 210 ALA A O 1
ATOM 1666 N N . ASN A 1 211 ? 8.445 24.844 9.281 1 98.62 211 ASN A N 1
ATOM 1667 C CA . ASN A 1 211 ? 9.617 24.359 10.008 1 98.62 211 ASN A CA 1
ATOM 1668 C C . ASN A 1 211 ? 10.086 23 9.492 1 98.62 211 ASN A C 1
ATOM 1670 O O . ASN A 1 211 ? 9.414 22.391 8.672 1 98.62 211 ASN A O 1
ATOM 1674 N N . VAL A 1 212 ? 11.281 22.594 9.984 1 97.81 212 VAL A N 1
ATOM 1675 C CA . VAL A 1 212 ? 11.828 21.266 9.703 1 97.81 212 VAL A CA 1
ATOM 1676 C C . VAL A 1 212 ? 11.812 20.422 10.969 1 97.81 212 VAL A C 1
ATOM 1678 O O . VAL A 1 212 ? 11.781 20.953 12.086 1 97.81 212 VAL A O 1
ATOM 1681 N N . GLN A 1 213 ? 11.758 19.062 10.805 1 97.31 213 GLN A N 1
ATOM 1682 C CA . GLN A 1 213 ? 12.055 18.078 11.836 1 97.31 213 GLN A CA 1
ATOM 1683 C C . GLN A 1 213 ? 11.07 18.188 13 1 97.31 213 GLN A C 1
ATOM 1685 O O . GLN A 1 213 ? 11.469 18.125 14.164 1 97.31 213 GLN A O 1
ATOM 1690 N N . GLU A 1 214 ? 9.812 18.5 12.68 1 97.25 214 GLU A N 1
ATOM 1691 C CA . GLU A 1 214 ? 8.773 18.469 13.711 1 97.25 214 GLU A CA 1
ATOM 1692 C C . GLU A 1 214 ? 8.57 17.062 14.25 1 97.25 214 GLU A C 1
ATOM 1694 O O . GLU A 1 214 ? 8.438 16.875 15.461 1 97.25 214 GLU A O 1
ATOM 1699 N N . GLU A 1 215 ? 8.602 16.062 13.422 1 95.31 215 GLU A N 1
ATOM 1700 C CA . GLU A 1 215 ? 8.219 14.688 13.734 1 95.31 215 GLU A CA 1
ATOM 1701 C C . GLU A 1 215 ? 9.234 14.031 14.672 1 95.31 215 GLU A C 1
ATOM 1703 O O . GLU A 1 215 ? 8.961 12.977 15.258 1 95.31 215 GLU A O 1
ATOM 1708 N N . VAL A 1 216 ? 10.375 14.609 14.742 1 95.31 216 VAL A N 1
ATOM 1709 C CA . VAL A 1 216 ? 11.422 14.016 15.562 1 95.31 216 VAL A CA 1
ATOM 1710 C C . VAL A 1 216 ? 11.648 14.875 16.812 1 95.31 216 VAL A C 1
ATOM 1712 O O . VAL A 1 216 ? 12.766 14.945 17.328 1 95.31 216 VAL A O 1
ATOM 1715 N N . GLY A 1 217 ? 10.633 15.648 17.25 1 92.69 217 GLY A N 1
ATOM 1716 C CA . GLY A 1 217 ? 10.711 16.344 18.516 1 92.69 217 GLY A CA 1
ATOM 1717 C C . GLY A 1 217 ? 10.578 17.844 18.391 1 92.69 217 GLY A C 1
ATOM 1718 O O . GLY A 1 217 ? 11.242 18.609 19.094 1 92.69 217 GLY A O 1
ATOM 1719 N N . LEU A 1 218 ? 9.898 18.312 17.391 1 93.25 218 LEU A N 1
ATOM 1720 C CA . LEU A 1 218 ? 9.562 19.734 17.234 1 93.25 218 LEU A CA 1
ATOM 1721 C C . LEU A 1 218 ? 10.82 20.578 17.125 1 93.25 218 LEU A C 1
ATOM 1723 O O . LEU A 1 218 ? 10.906 21.656 17.719 1 93.25 218 LEU A O 1
ATOM 1727 N N . ARG A 1 219 ? 11.781 20.156 16.453 1 91.31 219 ARG A N 1
ATOM 1728 C CA . ARG A 1 219 ? 13.133 20.688 16.578 1 91.31 219 ARG A CA 1
ATOM 1729 C C . ARG A 1 219 ? 13.273 22.016 15.852 1 91.31 219 ARG A C 1
ATOM 1731 O O . ARG A 1 219 ? 13.93 22.938 16.344 1 91.31 219 ARG A O 1
ATOM 1738 N N . GLY A 1 220 ? 12.586 22.203 14.734 1 94.62 220 GLY A N 1
ATOM 1739 C CA . GLY A 1 220 ? 12.797 23.375 13.914 1 94.62 220 GLY A CA 1
ATOM 1740 C C . GLY A 1 220 ? 12.062 24.609 14.422 1 94.62 220 GLY A C 1
ATOM 1741 O O . GLY A 1 220 ? 12.375 25.734 14.031 1 94.62 220 GLY A O 1
ATOM 1742 N N . ALA A 1 221 ? 11.148 24.406 15.312 1 96.69 221 ALA A N 1
ATOM 1743 C CA . ALA A 1 221 ? 10.227 25.453 15.727 1 96.69 221 ALA A CA 1
ATOM 1744 C C . ALA A 1 221 ? 10.945 26.5 16.594 1 96.69 221 ALA A C 1
ATOM 1746 O O . ALA A 1 221 ? 10.68 27.688 16.484 1 96.69 221 ALA A O 1
ATOM 1747 N N . LYS A 1 222 ? 11.812 26.047 17.438 1 95.62 222 LYS A N 1
ATOM 1748 C CA . LYS A 1 222 ? 12.516 26.938 18.359 1 95.62 222 LYS A CA 1
ATOM 1749 C C . LYS A 1 222 ? 13.359 27.953 17.594 1 95.62 222 LYS A C 1
ATOM 1751 O O . LYS A 1 222 ? 13.336 29.156 17.906 1 95.62 222 LYS A O 1
ATOM 1756 N N . ALA A 1 223 ? 14.086 27.453 16.641 1 95.5 223 ALA A N 1
ATOM 1757 C CA . ALA A 1 223 ? 14.953 28.328 15.844 1 95.5 223 ALA A CA 1
ATOM 1758 C C . ALA A 1 223 ? 14.141 29.391 15.117 1 95.5 223 ALA A C 1
ATOM 1760 O O . ALA A 1 223 ? 14.547 30.562 15.047 1 95.5 223 ALA A O 1
ATOM 1761 N N . ALA A 1 224 ? 13.055 29.031 14.594 1 97.44 224 ALA A N 1
ATOM 1762 C CA . ALA A 1 224 ? 12.203 29.953 13.859 1 97.44 224 ALA A CA 1
ATOM 1763 C C . ALA A 1 224 ? 11.633 31.031 14.797 1 97.44 224 ALA A C 1
ATOM 1765 O O . ALA A 1 224 ? 11.617 32.219 14.453 1 97.44 224 ALA A O 1
ATOM 1766 N N . ALA A 1 225 ? 11.117 30.609 15.922 1 97.62 225 ALA A N 1
ATOM 1767 C CA . ALA A 1 225 ? 10.547 31.516 16.906 1 97.62 225 ALA A CA 1
ATOM 1768 C C . ALA A 1 225 ? 11.578 32.531 17.375 1 97.62 225 ALA A C 1
ATOM 1770 O O . ALA A 1 225 ? 11.266 33.719 17.531 1 97.62 225 ALA A O 1
ATOM 1771 N N . LYS A 1 226 ? 12.805 32.094 17.625 1 97.12 226 LYS A N 1
ATOM 1772 C CA . LYS A 1 226 ? 13.875 33 18.047 1 97.12 226 LYS A CA 1
ATOM 1773 C C . LYS A 1 226 ? 14.242 34 16.953 1 97.12 226 LYS A C 1
ATOM 1775 O O . LYS A 1 226 ? 14.461 35.156 17.234 1 97.12 226 LYS A O 1
ATOM 1780 N N . GLN A 1 227 ? 14.305 33.469 15.797 1 96.94 227 GLN A N 1
ATOM 1781 C CA . GLN A 1 227 ? 14.68 34.312 14.656 1 96.94 227 GLN A CA 1
ATOM 1782 C C . GLN A 1 227 ? 13.648 35.406 14.391 1 96.94 227 GLN A C 1
ATOM 1784 O O . GLN A 1 227 ? 14 36.562 14.172 1 96.94 227 GLN A O 1
ATOM 1789 N N . ILE A 1 228 ? 12.359 35.062 14.414 1 98 228 ILE A N 1
ATOM 1790 C CA . ILE A 1 228 ? 11.289 35.969 14.008 1 98 228 ILE A CA 1
ATOM 1791 C C . ILE A 1 228 ? 10.844 36.812 15.195 1 98 228 ILE A C 1
ATOM 1793 O O . ILE A 1 228 ? 10.5 37.969 15.031 1 98 228 ILE A O 1
ATOM 1797 N N . ASP A 1 229 ? 10.922 36.219 16.406 1 97.94 229 ASP A N 1
ATOM 1798 C CA . ASP A 1 229 ? 10.43 36.844 17.625 1 97.94 229 ASP A CA 1
ATOM 1799 C C . ASP A 1 229 ? 9.047 37.438 17.422 1 97.94 229 ASP A C 1
ATOM 1801 O O . ASP A 1 229 ? 8.836 38.625 17.656 1 97.94 229 ASP A O 1
ATOM 1805 N N . PRO A 1 230 ? 8.062 36.656 17.016 1 98.56 230 PRO A N 1
ATOM 1806 C CA . PRO A 1 230 ? 6.73 37.188 16.703 1 98.56 230 PRO A CA 1
ATOM 1807 C C . PRO A 1 230 ? 5.984 37.656 17.953 1 98.56 230 PRO A C 1
ATOM 1809 O O . PRO A 1 230 ? 6.246 37.156 19.062 1 98.56 230 PRO A O 1
ATOM 1812 N N . ASP A 1 231 ? 5.102 38.562 17.766 1 98.25 231 ASP A N 1
ATOM 1813 C CA . ASP A 1 231 ? 4.238 39.031 18.844 1 98.25 231 ASP A CA 1
ATOM 1814 C C . ASP A 1 231 ? 3.162 38 19.172 1 98.25 231 ASP A C 1
ATOM 1816 O O . ASP A 1 231 ? 2.75 37.875 20.328 1 98.25 231 ASP A O 1
ATOM 1820 N N . ILE A 1 232 ? 2.631 37.25 18.203 1 98.25 232 ILE A N 1
ATOM 1821 C CA . ILE A 1 232 ? 1.758 36.094 18.375 1 98.25 232 ILE A CA 1
ATOM 1822 C C . ILE A 1 232 ? 2.02 35.094 17.25 1 98.25 232 ILE A C 1
ATOM 1824 O O . ILE A 1 232 ? 2.65 35.438 16.234 1 98.25 232 ILE A O 1
ATOM 1828 N N . ALA A 1 233 ? 1.553 33.875 17.484 1 98.75 233 ALA A N 1
ATOM 1829 C CA . ALA A 1 233 ? 1.81 32.844 16.484 1 98.75 233 ALA A CA 1
ATOM 1830 C C . ALA A 1 233 ? 0.582 31.969 16.281 1 98.75 233 ALA A C 1
ATOM 1832 O O . ALA A 1 233 ? -0.168 31.703 17.219 1 98.75 233 ALA A O 1
ATOM 1833 N N . PHE A 1 234 ? 0.381 31.547 15.031 1 98.88 234 PHE A N 1
ATOM 1834 C CA . PHE A 1 234 ? -0.544 30.5 14.633 1 98.88 234 PHE A CA 1
ATOM 1835 C C . PHE A 1 234 ? 0.212 29.281 14.109 1 98.88 234 PHE A C 1
ATOM 1837 O O . PHE A 1 234 ? 0.947 29.375 13.125 1 98.88 234 PHE A O 1
ATOM 1844 N N . VAL A 1 235 ? 0.043 28.188 14.789 1 98.75 235 VAL A N 1
ATOM 1845 C CA . VAL A 1 235 ? 0.59 26.938 14.297 1 98.75 235 VAL A CA 1
ATOM 1846 C C . VAL A 1 235 ? -0.49 26.156 13.547 1 98.75 235 VAL A C 1
ATOM 1848 O O . VAL A 1 235 ? -1.603 25.984 14.055 1 98.75 235 VAL A O 1
ATOM 1851 N N . VAL A 1 236 ? -0.192 25.766 12.312 1 98.62 236 VAL A N 1
ATOM 1852 C CA . VAL A 1 236 ? -1.124 24.984 11.508 1 98.62 236 VAL A CA 1
ATOM 1853 C C . VAL A 1 236 ? -0.613 23.547 11.367 1 98.62 236 VAL A C 1
ATOM 1855 O O . VAL A 1 236 ? 0.402 23.312 10.711 1 98.62 236 VAL A O 1
ATOM 1858 N N . ASP A 1 237 ? -1.33 22.625 11.984 1 97.81 237 ASP A N 1
ATOM 1859 C CA . ASP A 1 237 ? -0.88 21.234 12.102 1 97.81 237 ASP A CA 1
ATOM 1860 C C . ASP A 1 237 ? -2.049 20.266 11.961 1 97.81 237 ASP A C 1
ATOM 1862 O O . ASP A 1 237 ? -3.201 20.625 12.203 1 97.81 237 ASP A O 1
ATOM 1866 N N . CYS A 1 238 ? -1.747 19.078 11.5 1 97.25 238 CYS A N 1
ATOM 1867 C CA . CYS A 1 238 ? -2.717 17.984 11.406 1 97.25 238 CYS A CA 1
ATOM 1868 C C . CYS A 1 238 ? -2.656 17.094 12.641 1 97.25 238 CYS A C 1
ATOM 1870 O O . CYS A 1 238 ? -1.572 16.781 13.141 1 97.25 238 CYS A O 1
ATOM 1872 N N . SER A 1 239 ? -3.865 16.734 13.133 1 95.44 239 SER A N 1
ATOM 1873 C CA . SER A 1 239 ? -3.971 15.914 14.336 1 95.44 239 SER A CA 1
ATOM 1874 C C . SER A 1 239 ? -4.73 14.625 14.07 1 95.44 239 SER A C 1
ATOM 1876 O O . SER A 1 239 ? -5.52 14.547 13.125 1 95.44 239 SER A O 1
ATOM 1878 N N . PRO A 1 240 ? -4.48 13.594 14.859 1 93.88 240 PRO A N 1
ATOM 1879 C CA . PRO A 1 240 ? -5.184 12.328 14.633 1 93.88 240 PRO A CA 1
ATOM 1880 C C . PRO A 1 240 ? -6.664 12.406 15.008 1 93.88 240 PRO A C 1
ATOM 1882 O O . PRO A 1 240 ? -7.023 13.047 15.992 1 93.88 240 PRO A O 1
ATOM 1885 N N . ALA A 1 241 ? -7.434 11.789 14.172 1 93 241 ALA A N 1
ATOM 1886 C CA . ALA A 1 241 ? -8.852 11.586 14.461 1 93 241 ALA A CA 1
ATOM 1887 C C . ALA A 1 241 ? -9.086 10.242 15.141 1 93 241 ALA A C 1
ATOM 1889 O O . ALA A 1 241 ? -8.43 9.25 14.805 1 93 241 ALA A O 1
ATOM 1890 N N . ASN A 1 242 ? -9.945 10.156 16.031 1 85.94 242 ASN A N 1
ATOM 1891 C CA . ASN A 1 242 ? -10.336 8.914 16.688 1 85.94 242 ASN A CA 1
ATOM 1892 C C . ASN A 1 242 ? -11.828 8.648 16.547 1 85.94 242 ASN A C 1
ATOM 1894 O O . ASN A 1 242 ? -12.516 8.383 17.531 1 85.94 242 ASN A O 1
ATOM 1898 N N . ASP A 1 243 ? -12.297 8.719 15.367 1 89.25 243 ASP A N 1
ATOM 1899 C CA . ASP A 1 243 ? -13.742 8.664 15.164 1 89.25 243 ASP A CA 1
ATOM 1900 C C . ASP A 1 243 ? -14.156 7.352 14.5 1 89.25 243 ASP A C 1
ATOM 1902 O O . ASP A 1 243 ? -15.281 7.223 14.016 1 89.25 243 ASP A O 1
ATOM 1906 N N . ILE A 1 244 ? -13.281 6.41 14.438 1 85.75 244 ILE A N 1
ATOM 1907 C CA . ILE A 1 244 ? -13.555 5.148 13.758 1 85.75 244 ILE A CA 1
ATOM 1908 C C . ILE A 1 244 ? -14.609 4.359 14.539 1 85.75 244 ILE A C 1
ATOM 1910 O O . ILE A 1 244 ? -15.414 3.639 13.953 1 85.75 244 ILE A O 1
ATOM 1914 N N . LYS A 1 245 ? -14.562 4.461 15.867 1 79.12 245 LYS A N 1
ATOM 1915 C CA . LYS A 1 245 ? -15.516 3.748 16.703 1 79.12 245 LYS A CA 1
ATOM 1916 C C . LYS A 1 245 ? -16.625 4.684 17.203 1 79.12 245 LYS A C 1
ATOM 1918 O O . LYS A 1 245 ? -17.344 4.363 18.141 1 79.12 245 LYS A O 1
ATOM 1923 N N . GLY A 1 246 ? -16.625 5.793 16.578 1 78.25 246 GLY A N 1
ATOM 1924 C CA . GLY A 1 246 ? -17.609 6.781 16.984 1 78.25 246 GLY A CA 1
ATOM 1925 C C . GLY A 1 246 ? -16.984 8.031 17.578 1 78.25 246 GLY A C 1
ATOM 1926 O O . GLY A 1 246 ? -15.773 8.102 17.75 1 78.25 246 GLY A O 1
ATOM 1927 N N . LYS A 1 247 ? -17.922 8.891 17.797 1 77 247 LYS A N 1
ATOM 1928 C CA . LYS A 1 247 ? -17.469 10.172 18.328 1 77 247 LYS A CA 1
ATOM 1929 C C . LYS A 1 247 ? -17.016 10.039 19.781 1 77 247 LYS A C 1
ATOM 1931 O O . LYS A 1 247 ? -17.703 9.438 20.594 1 77 247 LYS A O 1
ATOM 1936 N N . GLN A 1 248 ? -15.734 10.273 19.891 1 75.12 248 GLN A N 1
ATOM 1937 C CA . GLN A 1 248 ? -15.195 10.344 21.25 1 75.12 248 GLN A CA 1
ATOM 1938 C C . GLN A 1 248 ? -14.977 11.797 21.688 1 75.12 248 GLN A C 1
ATOM 1940 O O . GLN A 1 248 ? -14.812 12.68 20.844 1 75.12 248 GLN A O 1
ATOM 1945 N N . GLN A 1 249 ? -14.93 12.047 22.969 1 73.62 249 GLN A N 1
ATOM 1946 C CA . GLN A 1 249 ? -14.828 13.414 23.438 1 73.62 249 GLN A CA 1
ATOM 1947 C C . GLN A 1 249 ? -13.469 14.023 23.094 1 73.62 249 GLN A C 1
ATOM 1949 O O . GLN A 1 249 ? -12.43 13.43 23.375 1 73.62 249 GLN A O 1
ATOM 1954 N N . LEU A 1 250 ? -13.453 15.078 22.484 1 75 250 LEU A N 1
ATOM 1955 C CA . LEU A 1 250 ? -12.406 16.047 22.172 1 75 250 LEU A CA 1
ATOM 1956 C C . LEU A 1 250 ? -11.305 15.398 21.328 1 75 250 LEU A C 1
ATOM 1958 O O . LEU A 1 250 ? -10.125 15.695 21.516 1 75 250 LEU A O 1
ATOM 1962 N N . SER A 1 251 ? -11.562 14.203 20.422 1 83.06 251 SER A N 1
ATOM 1963 C CA . SER A 1 251 ? -10.578 13.516 19.594 1 83.06 251 SER A CA 1
ATOM 1964 C C . SER A 1 251 ? -10.828 13.758 18.109 1 83.06 251 SER A C 1
ATOM 1966 O O . SER A 1 251 ? -10.242 13.094 17.25 1 83.06 251 SER A O 1
ATOM 1968 N N . GLY A 1 252 ? -11.234 14.789 17.609 1 91.44 252 GLY A N 1
ATOM 1969 C CA . GLY A 1 252 ? -11.484 15.203 16.234 1 91.44 252 GLY A CA 1
ATOM 1970 C C . GLY A 1 252 ? -12.391 14.25 15.477 1 91.44 252 GLY A C 1
ATOM 1971 O O . GLY A 1 252 ? -12.297 13.031 15.641 1 91.44 252 GLY A O 1
ATOM 1972 N N . VAL A 1 253 ? -13.289 14.734 14.75 1 95.12 253 VAL A N 1
ATOM 1973 C CA . VAL A 1 253 ? -14.203 14 13.883 1 95.12 253 VAL A CA 1
ATOM 1974 C C . VAL A 1 253 ? -14.141 14.57 12.469 1 95.12 253 VAL A C 1
ATOM 1976 O O . VAL A 1 253 ? -14.266 15.781 12.273 1 95.12 253 VAL A O 1
ATOM 1979 N N . LEU A 1 254 ? -13.984 13.648 11.5 1 97 254 LEU A N 1
ATOM 1980 C CA . LEU A 1 254 ? -13.883 14.094 10.117 1 97 254 LEU A CA 1
ATOM 1981 C C . LEU A 1 254 ? -15.164 14.805 9.688 1 97 254 LEU A C 1
ATOM 1983 O O . LEU A 1 254 ? -16.266 14.328 9.945 1 97 254 LEU A O 1
ATOM 1987 N N . GLY A 1 255 ? -14.992 15.938 9.078 1 96.75 255 GLY A N 1
ATOM 1988 C CA . GLY A 1 255 ? -16.109 16.656 8.469 1 96.75 255 GLY A CA 1
ATOM 1989 C C . GLY A 1 255 ? -16.812 17.594 9.43 1 96.75 255 GLY A C 1
ATOM 1990 O O . GLY A 1 255 ? -17.781 18.25 9.062 1 96.75 255 GLY A O 1
ATOM 1991 N N . GLU A 1 256 ? -16.266 17.75 10.602 1 96.5 256 GLU A N 1
ATOM 1992 C CA . GLU A 1 256 ? -16.938 18.578 11.602 1 96.5 256 GLU A CA 1
ATOM 1993 C C . GLU A 1 256 ? -16.203 19.891 11.812 1 96.5 256 GLU A C 1
ATOM 1995 O O . GLU A 1 256 ? -16.391 20.562 12.828 1 96.5 256 GLU A O 1
ATOM 2000 N N . GLY A 1 257 ? -15.312 20.25 10.898 1 97.69 257 GLY A N 1
ATOM 2001 C CA . GLY A 1 257 ? -14.719 21.578 10.922 1 97.69 257 GLY A CA 1
ATOM 2002 C C . GLY A 1 257 ? -13.281 21.578 11.414 1 97.69 257 GLY A C 1
ATOM 2003 O O . GLY A 1 257 ? -12.711 20.516 11.68 1 97.69 257 GLY A O 1
ATOM 2004 N N . THR A 1 258 ? -12.711 22.75 11.453 1 98.5 258 THR A N 1
ATOM 2005 C CA . THR A 1 258 ? -11.328 22.938 11.883 1 98.5 258 THR A CA 1
ATOM 2006 C C . THR A 1 258 ? -11.18 22.656 13.375 1 98.5 258 THR A C 1
ATOM 2008 O O . THR A 1 258 ? -12.156 22.734 14.125 1 98.5 258 THR A O 1
ATOM 2011 N N . LEU A 1 259 ? -9.945 22.297 13.766 1 97.75 259 LEU A N 1
ATOM 2012 C CA . LEU A 1 259 ? -9.648 22.047 15.164 1 97.75 259 LEU A CA 1
ATOM 2013 C C . LEU A 1 259 ? -9.125 23.297 15.852 1 97.75 259 LEU A C 1
ATOM 2015 O O . LEU A 1 259 ? -8.227 23.969 15.328 1 97.75 259 LEU A O 1
ATOM 2019 N N . ILE A 1 260 ? -9.672 23.578 16.922 1 97.56 260 ILE A N 1
ATOM 2020 C CA . ILE A 1 260 ? -9.094 24.531 17.875 1 97.56 260 ILE A CA 1
ATOM 2021 C C . ILE A 1 260 ? -8.492 23.766 19.062 1 97.56 260 ILE A C 1
ATOM 2023 O O . ILE A 1 260 ? -9.219 23.25 19.906 1 97.56 260 ILE A O 1
ATOM 2027 N N . ARG A 1 261 ? -7.188 23.688 19.094 1 96.88 261 ARG A N 1
ATOM 2028 C CA . ARG A 1 261 ? -6.488 22.922 20.109 1 96.88 261 ARG A CA 1
ATOM 2029 C C . ARG A 1 261 ? -6.426 23.688 21.438 1 96.88 261 ARG A C 1
ATOM 2031 O O . ARG A 1 261 ? -5.742 24.703 21.531 1 96.88 261 ARG A O 1
ATOM 2038 N N . ILE A 1 262 ? -7.059 23.172 22.438 1 95.69 262 ILE A N 1
ATOM 2039 C CA . ILE A 1 262 ? -7.141 23.922 23.688 1 95.69 262 ILE A CA 1
ATOM 2040 C C . ILE A 1 262 ? -6.051 23.453 24.641 1 95.69 262 ILE A C 1
ATOM 2042 O O . ILE A 1 262 ? -5.652 24.188 25.547 1 95.69 262 ILE A O 1
ATOM 2046 N N . LYS A 1 263 ? -5.633 22.203 24.391 1 94.5 263 LYS A N 1
ATOM 2047 C CA . LYS A 1 263 ? -4.59 21.656 25.25 1 94.5 263 LYS A CA 1
ATOM 2048 C C . LYS A 1 263 ? -3.855 20.5 24.547 1 94.5 263 LYS A C 1
ATOM 2050 O O . LYS A 1 263 ? -4.465 19.719 23.828 1 94.5 263 LYS A O 1
ATOM 2055 N N . ASP A 1 264 ? -2.564 20.453 24.781 1 92.88 264 ASP A N 1
ATOM 2056 C CA . ASP A 1 264 ? -1.794 19.25 24.453 1 92.88 264 ASP A CA 1
ATOM 2057 C C . ASP A 1 264 ? -0.653 19.047 25.453 1 92.88 264 ASP A C 1
ATOM 2059 O O . ASP A 1 264 ? -0.624 19.688 26.5 1 92.88 264 ASP A O 1
ATOM 2063 N N . GLY A 1 265 ? 0.145 18.125 25.266 1 89.06 265 GLY A N 1
ATOM 2064 C CA . GLY A 1 265 ? 1.194 17.812 26.219 1 89.06 265 GLY A CA 1
ATOM 2065 C C . GLY A 1 265 ? 2.232 18.906 26.344 1 89.06 265 GLY A C 1
ATOM 2066 O O . GLY A 1 265 ? 3.02 18.922 27.297 1 89.06 265 GLY A O 1
ATOM 2067 N N . THR A 1 266 ? 2.127 19.906 25.484 1 92.75 266 THR A N 1
ATOM 2068 C CA . THR A 1 266 ? 3.232 20.844 25.438 1 92.75 266 THR A CA 1
ATOM 2069 C C . THR A 1 266 ? 2.725 22.281 25.594 1 92.75 266 THR A C 1
ATOM 2071 O O . THR A 1 266 ? 3.506 23.203 25.844 1 92.75 266 THR A O 1
ATOM 2074 N N . MET A 1 267 ? 1.375 22.469 25.547 1 94.44 267 MET A N 1
ATOM 2075 C CA . MET A 1 267 ? 0.866 23.844 25.562 1 94.44 267 MET A CA 1
ATOM 2076 C C . MET A 1 267 ? -0.605 23.859 25.969 1 94.44 267 MET A C 1
ATOM 2078 O O . MET A 1 267 ? -1.326 22.891 25.766 1 94.44 267 MET A O 1
ATOM 2082 N N . ILE A 1 268 ? -0.957 24.922 26.656 1 95.12 268 ILE A N 1
ATOM 2083 C CA . ILE A 1 268 ? -2.346 25.266 26.922 1 95.12 268 ILE A CA 1
ATOM 2084 C C . ILE A 1 268 ? -2.713 26.562 26.188 1 95.12 268 ILE A C 1
ATOM 2086 O O . ILE A 1 268 ? -1.981 27.547 26.25 1 95.12 268 ILE A O 1
ATOM 2090 N N . LEU A 1 269 ? -3.738 26.531 25.484 1 96.38 269 LEU A N 1
ATOM 2091 C CA . LEU A 1 269 ? -4.207 27.734 24.781 1 96.38 269 LEU A CA 1
ATOM 2092 C C . LEU A 1 269 ? -4.711 28.781 25.781 1 96.38 269 LEU A C 1
ATOM 2094 O O . LEU A 1 269 ? -5.566 28.484 26.609 1 96.38 269 LEU A O 1
ATOM 2098 N N . LYS A 1 270 ? -4.184 29.969 25.609 1 95.75 270 LYS A N 1
ATOM 2099 C CA . LYS A 1 270 ? -4.648 31.062 26.469 1 95.75 270 LYS A CA 1
ATOM 2100 C C . LYS A 1 270 ? -6.137 31.328 26.266 1 95.75 270 LYS A C 1
ATOM 2102 O O . LYS A 1 270 ? -6.629 31.312 25.125 1 95.75 270 LYS A O 1
ATOM 2107 N N . PRO A 1 271 ? -6.852 31.578 27.328 1 94.94 271 PRO A N 1
ATOM 2108 C CA . PRO A 1 271 ? -8.297 31.781 27.234 1 94.94 271 PRO A CA 1
ATOM 2109 C C . PRO A 1 271 ? -8.672 32.906 26.281 1 94.94 271 PRO A C 1
ATOM 2111 O O . PRO A 1 271 ? -9.602 32.781 25.484 1 94.94 271 PRO A O 1
ATOM 2114 N N . LEU A 1 272 ? -7.949 33.969 26.359 1 95 272 LEU A N 1
ATOM 2115 C CA . LEU A 1 272 ? -8.266 35.125 25.516 1 95 272 LEU A CA 1
ATOM 2116 C C . LEU A 1 272 ? -8.062 34.781 24.047 1 95 272 LEU A C 1
ATOM 2118 O O . LEU A 1 272 ? -8.797 35.281 23.172 1 95 272 LEU A O 1
ATOM 2122 N N . PHE A 1 273 ? -7.031 34 23.812 1 97.31 273 PHE A N 1
ATOM 2123 C CA . PHE A 1 273 ? -6.785 33.594 22.422 1 97.31 273 PHE A CA 1
ATOM 2124 C C . PHE A 1 273 ? -7.867 32.625 21.953 1 97.31 273 PHE A C 1
ATOM 2126 O O . PHE A 1 273 ? -8.336 32.75 20.812 1 97.31 273 PHE A O 1
ATOM 2133 N N . ARG A 1 274 ? -8.281 31.719 22.766 1 96.88 274 ARG A N 1
ATOM 2134 C CA . ARG A 1 274 ? -9.406 30.828 22.484 1 96.88 274 ARG A CA 1
ATOM 2135 C C . ARG A 1 274 ? -10.656 31.641 22.141 1 96.88 274 ARG A C 1
ATOM 2137 O O . ARG A 1 274 ? -11.297 31.391 21.109 1 96.88 274 ARG A O 1
ATOM 2144 N N . ASP A 1 275 ? -10.977 32.625 22.984 1 96.94 275 ASP A N 1
ATOM 2145 C CA . ASP A 1 275 ? -12.188 33.438 22.812 1 96.94 275 ASP A CA 1
ATOM 2146 C C . ASP A 1 275 ? -12.133 34.219 21.5 1 96.94 275 ASP A C 1
ATOM 2148 O O . ASP A 1 275 ? -13.156 34.375 20.828 1 96.94 275 ASP A O 1
ATOM 2152 N N . TYR A 1 276 ? -10.953 34.688 21.234 1 97.5 276 TYR A N 1
ATOM 2153 C CA . TYR A 1 276 ? -10.758 35.406 19.984 1 97.5 276 TYR A CA 1
ATOM 2154 C C . TYR A 1 276 ? -11.086 34.531 18.781 1 97.5 276 TYR A C 1
ATOM 2156 O O . TYR A 1 276 ? -11.836 34.938 17.891 1 97.5 276 TYR A O 1
ATOM 2164 N N . LEU A 1 277 ? -10.594 33.281 18.734 1 98.5 277 LEU A N 1
ATOM 2165 C CA . LEU A 1 277 ? -10.828 32.344 17.641 1 98.5 277 LEU A CA 1
ATOM 2166 C C . LEU A 1 277 ? -12.305 31.938 17.578 1 98.5 277 LEU A C 1
ATOM 2168 O O . LEU A 1 277 ? -12.883 31.875 16.5 1 98.5 277 LEU A O 1
ATOM 2172 N N . LEU A 1 278 ? -12.891 31.719 18.688 1 97.94 278 LEU A N 1
ATOM 2173 C CA . LEU A 1 278 ? -14.281 31.281 18.75 1 97.94 278 LEU A CA 1
ATOM 2174 C C . LEU A 1 278 ? -15.211 32.375 18.25 1 97.94 278 LEU A C 1
ATOM 2176 O O . LEU A 1 278 ? -16.172 32.094 17.531 1 97.94 278 LEU A O 1
ATOM 2180 N N . LYS A 1 279 ? -14.945 33.562 18.688 1 98.12 279 LYS A N 1
ATOM 2181 C CA . LYS A 1 279 ? -15.742 34.688 18.219 1 98.12 279 LYS A CA 1
ATOM 2182 C C . LYS A 1 279 ? -15.734 34.781 16.688 1 98.12 279 LYS A C 1
ATOM 2184 O O . LYS A 1 279 ? -16.781 34.938 16.062 1 98.12 279 LYS A O 1
ATOM 2189 N N . LEU A 1 280 ? -14.555 34.688 16.141 1 98.19 280 LEU A N 1
ATOM 2190 C CA . LEU A 1 280 ? -14.422 34.781 14.695 1 98.19 280 LEU A CA 1
ATOM 2191 C C . LEU A 1 280 ? -15.094 33.594 14.008 1 98.19 280 LEU A C 1
ATOM 2193 O O . LEU A 1 280 ? -15.719 33.781 12.953 1 98.19 280 LEU A O 1
ATOM 2197 N N . ALA A 1 281 ? -14.938 32.375 14.562 1 98.38 281 ALA A N 1
ATOM 2198 C CA . ALA A 1 281 ? -15.586 31.188 14 1 98.38 281 ALA A CA 1
ATOM 2199 C C . ALA A 1 281 ? -17.109 31.359 13.984 1 98.38 281 ALA A C 1
ATOM 2201 O O . ALA A 1 281 ? -17.75 31.062 12.977 1 98.38 281 ALA A O 1
ATOM 2202 N N . GLU A 1 282 ? -17.625 31.875 15.008 1 97.94 282 GLU A N 1
ATOM 2203 C CA . GLU A 1 282 ? -19.062 32.062 15.133 1 97.94 282 GLU A CA 1
ATOM 2204 C C . GLU A 1 282 ? -19.562 33.156 14.203 1 97.94 282 GLU A C 1
ATOM 2206 O O . GLU A 1 282 ? -20.547 33 13.484 1 97.94 282 GLU A O 1
ATOM 2211 N N . GLU A 1 283 ? -18.875 34.25 14.242 1 98.12 283 GLU A N 1
ATOM 2212 C CA . GLU A 1 283 ? -19.281 35.406 13.445 1 98.12 283 GLU A CA 1
ATOM 2213 C C . GLU A 1 283 ? -19.266 35.062 11.953 1 98.12 283 GLU A C 1
ATOM 2215 O O . GLU A 1 283 ? -20.047 35.625 11.18 1 98.12 283 GLU A O 1
ATOM 2220 N N . ASN A 1 284 ? -18.406 34.188 11.578 1 98.12 284 ASN A N 1
ATOM 2221 C CA . ASN A 1 284 ? -18.25 33.875 10.164 1 98.12 284 ASN A CA 1
ATOM 2222 C C . ASN A 1 284 ? -18.844 32.531 9.828 1 98.12 284 ASN A C 1
ATOM 2224 O O . ASN A 1 284 ? -18.625 32 8.727 1 98.12 284 ASN A O 1
ATOM 2228 N N . GLN A 1 285 ? -19.469 31.844 10.75 1 98.31 285 GLN A N 1
ATOM 2229 C CA . GLN A 1 285 ? -20.125 30.562 10.57 1 98.31 285 GLN A CA 1
ATOM 2230 C C . GLN A 1 285 ? -19.141 29.484 10.102 1 98.31 285 GLN A C 1
ATOM 2232 O O . GLN A 1 285 ? -19.422 28.766 9.148 1 98.31 285 GLN A O 1
ATOM 2237 N N . ILE A 1 286 ? -18.031 29.5 10.719 1 98.62 286 ILE A N 1
ATOM 2238 C CA . ILE A 1 286 ? -17 28.5 10.43 1 98.62 286 ILE A CA 1
ATOM 2239 C C . ILE A 1 286 ? -17.156 27.297 11.352 1 98.62 286 ILE A C 1
ATOM 2241 O O . ILE A 1 286 ? -17.203 27.438 12.57 1 98.62 286 ILE A O 1
ATOM 2245 N N . ALA A 1 287 ? -17.297 26.062 10.742 1 98.25 287 ALA A N 1
ATOM 2246 C CA . ALA A 1 287 ? -17.391 24.844 11.531 1 98.25 287 ALA A CA 1
ATOM 2247 C C . ALA A 1 287 ? -16.094 24.578 12.289 1 98.25 287 ALA A C 1
ATOM 2249 O O . ALA A 1 287 ? -15 24.656 11.711 1 98.25 287 ALA A O 1
ATOM 2250 N N . TYR A 1 288 ? -16.203 24.312 13.602 1 97.81 288 TYR A N 1
ATOM 2251 C CA . TYR A 1 288 ? -15.008 24.047 14.398 1 97.81 288 TYR A CA 1
ATOM 2252 C C . TYR A 1 288 ? -15.297 23 15.469 1 97.81 288 TYR A C 1
ATOM 2254 O O . TYR A 1 288 ? -16.453 22.672 15.727 1 97.81 288 TYR A O 1
ATOM 2262 N N . GLN A 1 289 ? -14.18 22.406 15.953 1 95.94 289 GLN A N 1
ATOM 2263 C CA . GLN A 1 289 ? -14.211 21.469 17.062 1 95.94 289 GLN A CA 1
ATOM 2264 C C . GLN A 1 289 ? -13.078 21.75 18.047 1 95.94 289 GLN A C 1
ATOM 2266 O O . GLN A 1 289 ? -11.969 22.094 17.656 1 95.94 289 GLN A O 1
ATOM 2271 N N . TYR A 1 290 ? -13.461 21.625 19.359 1 95.31 290 TYR A N 1
ATOM 2272 C CA . TYR A 1 290 ? -12.406 21.594 20.359 1 95.31 290 TYR A CA 1
ATOM 2273 C C . TYR A 1 290 ? -11.562 20.328 20.25 1 95.31 290 TYR A C 1
ATOM 2275 O O . TYR A 1 290 ? -12.078 19.266 19.906 1 95.31 290 TYR A O 1
ATOM 2283 N N . TYR A 1 291 ? -10.305 20.516 20.547 1 95.62 291 TYR A N 1
ATOM 2284 C CA . TYR A 1 291 ? -9.422 19.359 20.438 1 95.62 291 TYR A CA 1
ATOM 2285 C C . TYR A 1 291 ? -8.422 19.328 21.594 1 95.62 291 TYR A C 1
ATOM 2287 O O . TYR A 1 291 ? -7.859 20.359 21.969 1 95.62 291 TYR A O 1
ATOM 2295 N N . ILE A 1 292 ? -8.219 18.188 22.203 1 94.06 292 ILE A N 1
ATOM 2296 C CA . ILE A 1 292 ? -7.16 17.906 23.156 1 94.06 292 ILE A CA 1
ATOM 2297 C C . ILE A 1 292 ? -6.258 16.797 22.594 1 94.06 292 ILE A C 1
ATOM 2299 O O . ILE A 1 292 ? -6.742 15.734 22.203 1 94.06 292 ILE A O 1
ATOM 2303 N N . SER A 1 293 ? -5.043 17.062 22.578 1 90.94 293 SER A N 1
ATOM 2304 C CA . SER A 1 293 ? -4.141 16.125 21.906 1 90.94 293 SER A CA 1
ATOM 2305 C C . SER A 1 293 ? -3.252 15.398 22.906 1 90.94 293 SER A C 1
ATOM 2307 O O . SER A 1 293 ? -2.779 16 23.875 1 90.94 293 SER A O 1
ATOM 2309 N N . PRO A 1 294 ? -3.031 14.133 22.609 1 84.12 294 PRO A N 1
ATOM 2310 C CA . PRO A 1 294 ? -2.008 13.438 23.391 1 84.12 294 PRO A CA 1
ATOM 2311 C C . PRO A 1 294 ? -0.589 13.844 23 1 84.12 294 PRO A C 1
ATOM 2313 O O . PRO A 1 294 ? 0.338 13.703 23.812 1 84.12 294 PRO A O 1
ATOM 2316 N N . GLY A 1 295 ? -0.386 14.352 21.844 1 86 295 GLY A N 1
ATOM 2317 C CA . GLY A 1 295 ? 0.917 14.773 21.359 1 86 295 GLY A CA 1
ATOM 2318 C C . GLY A 1 295 ? 1.037 16.281 21.219 1 86 295 GLY A C 1
ATOM 2319 O O . GLY A 1 295 ? 0.051 17 21.375 1 86 295 GLY A O 1
ATOM 2320 N N . GLY A 1 296 ? 2.246 16.688 21 1 92.19 296 GLY A N 1
ATOM 2321 C CA . GLY A 1 296 ? 2.506 18.109 20.844 1 92.19 296 GLY A CA 1
ATOM 2322 C C . GLY A 1 296 ? 2.668 18.547 19.391 1 92.19 296 GLY A C 1
ATOM 2323 O O . GLY A 1 296 ? 2.607 17.703 18.484 1 92.19 296 GLY A O 1
ATOM 2324 N N . THR A 1 297 ? 2.717 19.812 19.172 1 95.56 297 THR A N 1
ATOM 2325 C CA . THR A 1 297 ? 3.035 20.453 17.906 1 95.56 297 THR A CA 1
ATOM 2326 C C . THR A 1 297 ? 4.152 21.469 18.078 1 95.56 297 THR A C 1
ATOM 2328 O O . THR A 1 297 ? 4.688 21.641 19.188 1 95.56 297 THR A O 1
ATOM 2331 N N . ASP A 1 298 ? 4.508 22.109 17 1 97.94 298 ASP A N 1
ATOM 2332 C CA . ASP A 1 298 ? 5.504 23.172 17.062 1 97.94 298 ASP A CA 1
ATOM 2333 C C . ASP A 1 298 ? 5.078 24.281 18.016 1 97.94 298 ASP A C 1
ATOM 2335 O O . ASP A 1 298 ? 5.91 25.047 18.5 1 97.94 298 ASP A O 1
ATOM 2339 N N . GLY A 1 299 ? 3.816 24.375 18.297 1 97.31 299 GLY A N 1
ATOM 2340 C CA . GLY A 1 299 ? 3.332 25.344 19.266 1 97.31 299 GLY A CA 1
ATOM 2341 C C . GLY A 1 299 ? 3.957 25.188 20.641 1 97.31 299 GLY A C 1
ATOM 2342 O O . GLY A 1 299 ? 4.129 26.172 21.359 1 97.31 299 GLY A O 1
ATOM 2343 N N . GLY A 1 300 ? 4.289 23.953 20.969 1 96.25 300 GLY A N 1
ATOM 2344 C CA . GLY A 1 300 ? 4.918 23.656 22.25 1 96.25 300 GLY A CA 1
ATOM 2345 C C . GLY A 1 300 ? 6.27 24.328 22.422 1 96.25 300 GLY A C 1
ATOM 2346 O O . GLY A 1 300 ? 6.668 24.672 23.531 1 96.25 300 GLY A O 1
ATOM 2347 N N . GLU A 1 301 ? 6.953 24.484 21.359 1 96.81 301 GLU A N 1
ATOM 2348 C CA . GLU A 1 301 ? 8.258 25.141 21.391 1 96.81 301 GLU A CA 1
ATOM 2349 C C . GLU A 1 301 ? 8.125 26.641 21.172 1 96.81 301 GLU A C 1
ATOM 2351 O O . GLU A 1 301 ? 8.812 27.438 21.812 1 96.81 301 GLU A O 1
ATOM 2356 N N . ILE A 1 302 ? 7.211 27.031 20.375 1 97.75 302 ILE A N 1
ATOM 2357 C CA . ILE A 1 302 ? 7.07 28.438 19.969 1 97.75 302 ILE A CA 1
ATOM 2358 C C . ILE A 1 302 ? 6.57 29.266 21.156 1 97.75 302 ILE A C 1
ATOM 2360 O O . ILE A 1 302 ? 7.117 30.328 21.453 1 97.75 302 ILE A O 1
ATOM 2364 N N . HIS A 1 303 ? 5.594 28.781 21.906 1 96.44 303 HIS A N 1
ATOM 2365 C CA . HIS A 1 303 ? 4.93 29.594 22.922 1 96.44 303 HIS A CA 1
ATOM 2366 C C . HIS A 1 303 ? 5.867 29.906 24.078 1 96.44 303 HIS A C 1
ATOM 2368 O O . HIS A 1 303 ? 5.664 30.891 24.812 1 96.44 303 HIS A O 1
ATOM 2374 N N . LYS A 1 304 ? 6.918 29.125 24.219 1 94.88 304 LYS A N 1
ATOM 2375 C CA . LYS A 1 304 ? 7.836 29.281 25.344 1 94.88 304 LYS A CA 1
ATOM 2376 C C . LYS A 1 304 ? 9.016 30.172 24.984 1 94.88 304 LYS A C 1
ATOM 2378 O O . LYS A 1 304 ? 9.82 30.531 25.844 1 94.88 304 LYS A O 1
ATOM 2383 N N . GLU A 1 305 ? 9.18 30.484 23.797 1 94.25 305 GLU A N 1
ATOM 2384 C CA . GLU A 1 305 ? 10.391 31.156 23.344 1 94.25 305 GLU A CA 1
ATOM 2385 C C . GLU A 1 305 ? 10.359 32.656 23.703 1 94.25 305 GLU A C 1
ATOM 2387 O O . GLU A 1 305 ? 9.289 33.219 23.953 1 94.25 305 GLU A O 1
ATOM 2392 N N . ASN A 1 306 ? 11.562 33.25 23.812 1 94.88 306 ASN A N 1
ATOM 2393 C CA . ASN A 1 306 ? 11.734 34.656 24.125 1 94.88 306 ASN A CA 1
ATOM 2394 C C . ASN A 1 306 ? 10.977 35.062 25.391 1 94.88 306 ASN A C 1
ATOM 2396 O O . ASN A 1 306 ? 11.148 34.438 26.438 1 94.88 306 ASN A O 1
ATOM 2400 N N . GLU A 1 307 ? 10.102 36.125 25.312 1 94.56 307 GLU A N 1
ATOM 2401 C CA . GLU A 1 307 ? 9.352 36.531 26.5 1 94.56 307 GLU A CA 1
ATOM 2402 C C . GLU A 1 307 ? 7.973 35.906 26.531 1 94.56 307 GLU A C 1
ATOM 2404 O O . GLU A 1 307 ? 7.055 36.406 27.172 1 94.56 307 GLU A O 1
ATOM 2409 N N . GLY A 1 308 ? 7.91 34.75 25.875 1 94.88 308 GLY A N 1
ATOM 2410 C CA . GLY A 1 308 ? 6.598 34.125 25.734 1 94.88 308 GLY A CA 1
ATOM 2411 C C . GLY A 1 308 ? 5.828 34.656 24.531 1 94.88 308 GLY A C 1
ATOM 2412 O O . GLY A 1 308 ? 5.738 35.875 24.328 1 94.88 308 GLY A O 1
ATOM 2413 N N . ILE A 1 309 ? 5.363 33.75 23.734 1 96.75 309 ILE A N 1
ATOM 2414 C CA . ILE A 1 309 ? 4.637 34.125 22.516 1 96.75 309 ILE A CA 1
ATOM 2415 C C . ILE A 1 309 ? 3.244 33.5 22.547 1 96.75 309 ILE A C 1
ATOM 2417 O O . ILE A 1 309 ? 3.098 32.281 22.391 1 96.75 309 ILE A O 1
ATOM 2421 N N . PRO A 1 310 ? 2.195 34.281 22.812 1 97.5 310 PRO A N 1
ATOM 2422 C CA . PRO A 1 310 ? 0.868 33.688 22.688 1 97.5 310 PRO A CA 1
ATOM 2423 C C . PRO A 1 310 ? 0.693 32.906 21.375 1 97.5 310 PRO A C 1
ATOM 2425 O O . PRO A 1 310 ? 0.938 33.469 20.297 1 97.5 310 PRO A O 1
ATOM 2428 N N . THR A 1 311 ? 0.351 31.625 21.5 1 98.31 311 THR A N 1
ATOM 2429 C CA . THR A 1 311 ? 0.325 30.719 20.359 1 98.31 311 THR A CA 1
ATOM 2430 C C . THR A 1 311 ? -0.984 29.938 20.328 1 98.31 311 THR A C 1
ATOM 2432 O O . THR A 1 311 ? -1.457 29.453 21.359 1 98.31 311 THR A O 1
ATOM 2435 N N . ALA A 1 312 ? -1.6 29.891 19.172 1 98.44 312 ALA A N 1
ATOM 2436 C CA . ALA A 1 312 ? -2.771 29.047 18.938 1 98.44 312 ALA A CA 1
ATOM 2437 C C . ALA A 1 312 ? -2.492 28.016 17.844 1 98.44 312 ALA A C 1
ATOM 2439 O O . ALA A 1 312 ? -1.736 28.281 16.906 1 98.44 312 ALA A O 1
ATOM 2440 N N . VAL A 1 313 ? -3.088 26.906 18.016 1 97.88 313 VAL A N 1
ATOM 2441 C CA . VAL A 1 313 ? -2.99 25.859 17 1 97.88 313 VAL A CA 1
ATOM 2442 C C . VAL A 1 313 ? -4.332 25.703 16.281 1 97.88 313 VAL A C 1
ATOM 2444 O O . VAL A 1 313 ? -5.34 25.375 16.906 1 97.88 313 VAL A O 1
ATOM 2447 N N . ILE A 1 314 ? -4.355 26.078 15.016 1 96.81 314 ILE A N 1
ATOM 2448 C CA . ILE A 1 314 ? -5.48 25.844 14.117 1 96.81 314 ILE A CA 1
ATOM 2449 C C . ILE A 1 314 ? -5.195 24.625 13.234 1 96.81 314 ILE A C 1
ATOM 2451 O O . ILE A 1 314 ? -4.281 24.656 12.406 1 96.81 314 ILE A O 1
ATOM 2455 N N . GLY A 1 315 ? -5.996 23.609 13.43 1 97.06 315 GLY A N 1
ATOM 2456 C CA . GLY A 1 315 ? -5.637 22.375 12.758 1 97.06 315 GLY A CA 1
ATOM 2457 C C . GLY A 1 315 ? -6.82 21.688 12.109 1 97.06 315 GLY A C 1
ATOM 2458 O O . GLY A 1 315 ? -7.895 22.281 11.984 1 97.06 315 GLY A O 1
ATOM 2459 N N . VAL A 1 316 ? -6.539 20.547 11.508 1 98 316 VAL A N 1
ATOM 2460 C CA . VAL A 1 316 ? -7.516 19.594 11.008 1 98 316 VAL A CA 1
ATOM 2461 C C . VAL A 1 316 ? -7.207 18.203 11.562 1 98 316 VAL A C 1
ATOM 2463 O O . VAL A 1 316 ? -6.125 17.969 12.109 1 98 316 VAL A O 1
ATOM 2466 N N . CYS A 1 317 ? -8.234 17.359 11.492 1 96.56 317 CYS A N 1
ATOM 2467 C CA . CYS A 1 317 ? -7.965 15.984 11.891 1 96.56 317 CYS A CA 1
ATOM 2468 C C . CYS A 1 317 ? -7.949 15.062 10.68 1 96.56 317 CYS A C 1
ATOM 2470 O O . CYS A 1 317 ? -8.531 15.383 9.641 1 96.56 317 CYS A O 1
ATOM 2472 N N . ALA A 1 318 ? -7.23 14.016 10.805 1 97.5 318 ALA A N 1
ATOM 2473 C CA . ALA A 1 318 ? -7.199 12.93 9.82 1 97.5 318 ALA A CA 1
ATOM 2474 C C . ALA A 1 318 ? -7.109 11.57 10.508 1 97.5 318 ALA A C 1
ATOM 2476 O O . ALA A 1 318 ? -6.488 11.445 11.562 1 97.5 318 ALA A O 1
ATOM 2477 N N . ARG A 1 319 ? -7.754 10.586 9.867 1 96.38 319 ARG A N 1
ATOM 2478 C CA . ARG A 1 319 ? -7.609 9.211 10.32 1 96.38 319 ARG A CA 1
ATOM 2479 C C . ARG A 1 319 ? -6.258 8.633 9.906 1 96.38 319 ARG A C 1
ATOM 2481 O O . ARG A 1 319 ? -5.77 8.914 8.812 1 96.38 319 ARG A O 1
ATOM 2488 N N . TYR A 1 320 ? -5.66 7.824 10.773 1 95.25 320 TYR A N 1
ATOM 2489 C CA . TYR A 1 320 ? -4.531 6.949 10.484 1 95.25 320 TYR A CA 1
ATOM 2490 C C . TYR A 1 320 ? -3.279 7.758 10.156 1 95.25 320 TYR A C 1
ATOM 2492 O O . TYR A 1 320 ? -2.52 7.406 9.258 1 95.25 320 TYR A O 1
ATOM 2500 N N . ILE A 1 321 ? -3.133 8.906 10.789 1 94.06 321 ILE A N 1
ATOM 2501 C CA . ILE A 1 321 ? -1.888 9.633 10.555 1 94.06 321 ILE A CA 1
ATOM 2502 C C . ILE A 1 321 ? -0.704 8.789 11.016 1 94.06 321 ILE A C 1
ATOM 2504 O O . ILE A 1 321 ? -0.882 7.793 11.727 1 94.06 321 ILE A O 1
ATOM 2508 N N . HIS A 1 322 ? 0.518 9.125 10.516 1 94.56 322 HIS A N 1
ATOM 2509 C CA . HIS A 1 322 ? 1.745 8.391 10.805 1 94.56 322 HIS A CA 1
ATOM 2510 C C . HIS A 1 322 ? 1.687 6.977 10.234 1 94.56 322 HIS A C 1
ATOM 2512 O O . HIS A 1 322 ? 2.088 6.02 10.898 1 94.56 322 HIS A O 1
ATOM 2518 N N . SER A 1 323 ? 1.106 6.816 9.133 1 95.06 323 SER A N 1
ATOM 2519 C CA . SER A 1 323 ? 1.04 5.594 8.336 1 95.06 323 SER A CA 1
ATOM 2520 C C . SER A 1 323 ? 1.161 5.891 6.848 1 95.06 323 SER A C 1
ATOM 2522 O O . SER A 1 323 ? 1.48 7.016 6.457 1 95.06 323 SER A O 1
ATOM 2524 N N . THR A 1 324 ? 0.921 4.879 6.066 1 94.94 324 THR A N 1
ATOM 2525 C CA . THR A 1 324 ? 1.062 5.016 4.621 1 94.94 324 THR A CA 1
ATOM 2526 C C . THR A 1 324 ? -0.111 5.797 4.035 1 94.94 324 THR A C 1
ATOM 2528 O O . THR A 1 324 ? 0.009 6.395 2.963 1 94.94 324 THR A O 1
ATOM 2531 N N . ASP A 1 325 ? -1.239 5.762 4.754 1 95.62 325 ASP A N 1
ATOM 2532 C CA . ASP A 1 325 ? -2.457 6.406 4.27 1 95.62 325 ASP A CA 1
ATOM 2533 C C . ASP A 1 325 ? -3.178 7.133 5.398 1 95.62 325 ASP A C 1
ATOM 2535 O O . ASP A 1 325 ? -3.611 6.512 6.371 1 95.62 325 ASP A O 1
ATOM 2539 N N . ALA A 1 326 ? -3.301 8.383 5.227 1 97.5 326 ALA A N 1
ATOM 2540 C CA . ALA A 1 326 ? -4.195 9.156 6.09 1 97.5 326 ALA A CA 1
ATOM 2541 C C . ALA A 1 326 ? -5.473 9.539 5.344 1 97.5 326 ALA A C 1
ATOM 2543 O O . ALA A 1 326 ? -5.426 9.906 4.172 1 97.5 326 ALA A O 1
ATOM 2544 N N . VAL A 1 327 ? -6.621 9.375 6.016 1 98.19 327 VAL A N 1
ATOM 2545 C CA . VAL A 1 327 ? -7.898 9.766 5.43 1 98.19 327 VAL A CA 1
ATOM 2546 C C . VAL A 1 327 ? -8.359 11.094 6.035 1 98.19 327 VAL A C 1
ATOM 2548 O O . VAL A 1 327 ? -8.43 11.234 7.258 1 98.19 327 VAL A O 1
ATOM 2551 N N . PHE A 1 328 ? -8.625 12.031 5.148 1 98.38 328 PHE A N 1
ATOM 2552 C CA . PHE A 1 328 ? -9.039 13.344 5.621 1 98.38 328 PHE A CA 1
ATOM 2553 C C . PHE A 1 328 ? -10.258 13.844 4.855 1 98.38 328 PHE A C 1
ATOM 2555 O O . PHE A 1 328 ? -10.617 13.281 3.814 1 98.38 328 PHE A O 1
ATOM 2562 N N . ASP A 1 329 ? -11.008 14.789 5.422 1 98.56 329 ASP A N 1
ATOM 2563 C CA . ASP A 1 329 ? -12.148 15.461 4.812 1 98.56 329 ASP A CA 1
ATOM 2564 C C . ASP A 1 329 ? -11.773 16.875 4.352 1 98.56 329 ASP A C 1
ATOM 2566 O O . ASP A 1 329 ? -11.391 17.719 5.164 1 98.56 329 ASP A O 1
ATOM 2570 N N . ILE A 1 330 ? -11.93 17.172 3.066 1 98.5 330 ILE A N 1
ATOM 2571 C CA . ILE A 1 330 ? -11.469 18.422 2.465 1 98.5 330 ILE A CA 1
ATOM 2572 C C . ILE A 1 330 ? -12.234 19.594 3.059 1 98.5 330 ILE A C 1
ATOM 2574 O O . ILE A 1 330 ? -11.727 20.719 3.104 1 98.5 330 ILE A O 1
ATOM 2578 N N . ARG A 1 331 ? -13.5 19.484 3.596 1 98.38 331 ARG A N 1
ATOM 2579 C CA . ARG A 1 331 ? -14.305 20.547 4.184 1 98.38 331 ARG A CA 1
ATOM 2580 C C . ARG A 1 331 ? -13.641 21.094 5.445 1 98.38 331 ARG A C 1
ATOM 2582 O O . ARG A 1 331 ? -13.781 22.281 5.758 1 98.38 331 ARG A O 1
ATOM 2589 N N . ASP A 1 332 ? -12.922 20.141 6.148 1 98.75 332 ASP A N 1
ATOM 2590 C CA . ASP A 1 332 ? -12.188 20.594 7.328 1 98.75 332 ASP A CA 1
ATOM 2591 C C . ASP A 1 332 ? -11.055 21.547 6.945 1 98.75 332 ASP A C 1
ATOM 2593 O O . ASP A 1 332 ? -10.773 22.516 7.664 1 98.75 332 ASP A O 1
ATOM 2597 N N . TYR A 1 333 ? -10.383 21.266 5.836 1 98.69 333 TYR A N 1
ATOM 2598 C CA . TYR A 1 333 ? -9.344 22.156 5.328 1 98.69 333 TYR A CA 1
ATOM 2599 C C . TYR A 1 333 ? -9.906 23.547 5.039 1 98.69 333 TYR A C 1
ATOM 2601 O O . TYR A 1 333 ? -9.312 24.547 5.422 1 98.69 333 TYR A O 1
ATOM 2609 N N . PHE A 1 334 ? -10.992 23.547 4.383 1 98.56 334 PHE A N 1
ATOM 2610 C CA . PHE A 1 334 ? -11.578 24.828 4.012 1 98.56 334 PHE A CA 1
ATOM 2611 C C . PHE A 1 334 ? -12 25.609 5.246 1 98.56 334 PHE A C 1
ATOM 2613 O O . PHE A 1 334 ? -11.898 26.844 5.273 1 98.56 334 PHE A O 1
ATOM 2620 N N . SER A 1 335 ? -12.469 24.906 6.227 1 98.75 335 SER A N 1
ATOM 2621 C CA . SER A 1 335 ? -12.797 25.578 7.488 1 98.75 335 SER A CA 1
ATOM 2622 C C . SER A 1 335 ? -11.555 26.172 8.133 1 98.75 335 SER A C 1
ATOM 2624 O O . SER A 1 335 ? -11.586 27.312 8.617 1 98.75 335 SER A O 1
ATOM 2626 N N . ALA A 1 336 ? -10.523 25.406 8.156 1 98.75 336 ALA A N 1
ATOM 2627 C CA . ALA A 1 336 ? -9.273 25.875 8.742 1 98.75 336 ALA A CA 1
ATOM 2628 C C . ALA A 1 336 ? -8.75 27.094 7.988 1 98.75 336 ALA A C 1
ATOM 2630 O O . ALA A 1 336 ? -8.328 28.078 8.602 1 98.75 336 ALA A O 1
ATOM 2631 N N . ARG A 1 337 ? -8.734 27.016 6.699 1 98.62 337 ARG A N 1
ATOM 2632 C CA . ARG A 1 337 ? -8.281 28.125 5.848 1 98.62 337 ARG A CA 1
ATOM 2633 C C . ARG A 1 337 ? -9.086 29.391 6.117 1 98.62 337 ARG A C 1
ATOM 2635 O O . ARG A 1 337 ? -8.523 30.469 6.219 1 98.62 337 ARG A O 1
ATOM 2642 N N . HIS A 1 338 ? -10.359 29.203 6.223 1 98.62 338 HIS A N 1
ATOM 2643 C CA . HIS A 1 338 ? -11.25 30.328 6.469 1 98.62 338 HIS A CA 1
ATOM 2644 C C . HIS A 1 338 ? -10.992 30.953 7.832 1 98.62 338 HIS A C 1
ATOM 2646 O O . HIS A 1 338 ? -10.891 32.188 7.953 1 98.62 338 HIS A O 1
ATOM 2652 N N . LEU A 1 339 ? -10.875 30.125 8.82 1 98.81 339 LEU A N 1
ATOM 2653 C CA . LEU A 1 339 ? -10.648 30.641 10.164 1 98.81 339 LEU A CA 1
ATOM 2654 C C . LEU A 1 339 ? -9.312 31.375 10.242 1 98.81 339 LEU A C 1
ATOM 2656 O O . LEU A 1 339 ? -9.234 32.469 10.844 1 98.81 339 LEU A O 1
ATOM 2660 N N . LEU A 1 340 ? -8.305 30.781 9.695 1 98.81 340 LEU A N 1
ATOM 2661 C CA . LEU A 1 340 ? -6.996 31.422 9.719 1 98.81 340 LEU A CA 1
ATOM 2662 C C . LEU A 1 340 ? -7.039 32.781 9.008 1 98.81 340 LEU A C 1
ATOM 2664 O O . LEU A 1 340 ? -6.48 33.75 9.5 1 98.81 340 LEU A O 1
ATOM 2668 N N . LYS A 1 341 ? -7.68 32.812 7.879 1 98.62 341 LYS A N 1
ATOM 2669 C CA . LYS A 1 341 ? -7.797 34.062 7.121 1 98.62 341 LYS A CA 1
ATOM 2670 C C . LYS A 1 341 ? -8.461 35.156 7.957 1 98.62 341 LYS A C 1
ATOM 2672 O O . LYS A 1 341 ? -7.945 36.25 8.062 1 98.62 341 LYS A O 1
ATOM 2677 N N . GLU A 1 342 ? -9.602 34.812 8.57 1 98.44 342 GLU A N 1
ATOM 2678 C CA . GLU A 1 342 ? -10.312 35.781 9.391 1 98.44 342 GLU A CA 1
ATOM 2679 C C . GLU A 1 342 ? -9.469 36.219 10.594 1 98.44 342 GLU A C 1
ATOM 2681 O O . GLU A 1 342 ? -9.508 37.375 11.008 1 98.44 342 GLU A O 1
ATOM 2686 N N . SER A 1 343 ? -8.773 35.281 11.172 1 98.69 343 SER A N 1
ATOM 2687 C CA . SER A 1 343 ? -7.941 35.562 12.336 1 98.69 343 SER A CA 1
ATOM 2688 C C . SER A 1 343 ? -6.883 36.625 12 1 98.69 343 SER A C 1
ATOM 2690 O O . SER A 1 343 ? -6.594 37.5 12.812 1 98.69 343 SER A O 1
ATOM 2692 N N . ILE A 1 344 ? -6.32 36.531 10.836 1 98.5 344 ILE A N 1
ATOM 2693 C CA . ILE A 1 344 ? -5.238 37.438 10.438 1 98.5 344 ILE A CA 1
ATOM 2694 C C . ILE A 1 344 ? -5.801 38.812 10.086 1 98.5 344 ILE A C 1
ATOM 2696 O O . ILE A 1 344 ? -5.262 39.812 10.508 1 98.5 344 ILE A O 1
ATOM 2700 N N . ILE A 1 345 ? -6.871 38.875 9.367 1 97.56 345 ILE A N 1
ATOM 2701 C CA . ILE A 1 345 ? -7.434 40.094 8.844 1 97.56 345 ILE A CA 1
ATOM 2702 C C . ILE A 1 345 ? -7.887 41 9.992 1 97.56 345 ILE A C 1
ATOM 2704 O O . ILE A 1 345 ? -7.844 42.219 9.891 1 97.56 345 ILE A O 1
ATOM 2708 N N . HIS A 1 346 ? -8.234 40.406 11.102 1 97.06 346 HIS A N 1
ATOM 2709 C CA . HIS A 1 346 ? -8.844 41.188 12.188 1 97.06 346 HIS A CA 1
ATOM 2710 C C . HIS A 1 346 ? -7.812 41.531 13.258 1 97.06 346 HIS A C 1
ATOM 2712 O O . HIS A 1 346 ? -8.156 42.094 14.289 1 97.06 346 HIS A O 1
ATOM 2718 N N . LEU A 1 347 ? -6.582 41.188 13.031 1 97.38 347 LEU A N 1
ATOM 2719 C CA . LEU A 1 347 ? -5.539 41.5 14 1 97.38 347 LEU A CA 1
ATOM 2720 C C . LEU A 1 347 ? -5.152 43 13.883 1 97.38 347 LEU A C 1
ATOM 2722 O O . LEU A 1 347 ? -5.031 43.531 12.781 1 97.38 347 LEU A O 1
ATOM 2726 N N . THR A 1 348 ? -5.055 43.625 14.992 1 95.25 348 THR A N 1
ATOM 2727 C CA . THR A 1 348 ? -4.512 44.969 15.172 1 95.25 348 THR A CA 1
ATOM 2728 C C . THR A 1 348 ? -3.506 45 16.312 1 95.25 348 THR A C 1
ATOM 2730 O O . THR A 1 348 ? -3.41 44.031 17.094 1 95.25 348 THR A O 1
ATOM 2733 N N . SER A 1 349 ? -2.775 46.156 16.312 1 95.12 349 SER A N 1
ATOM 2734 C CA . SER A 1 349 ? -1.849 46.312 17.438 1 95.12 349 SER A CA 1
ATOM 2735 C C . SER A 1 349 ? -2.57 46.188 18.781 1 95.12 349 SER A C 1
ATOM 2737 O O . SER A 1 349 ? -2.057 45.562 19.703 1 95.12 349 SER A O 1
ATOM 2739 N N . GLY A 1 350 ? -3.766 46.75 18.844 1 94.06 350 GLY A N 1
ATOM 2740 C CA . GLY A 1 350 ? -4.562 46.656 20.062 1 94.06 350 GLY A CA 1
ATOM 2741 C C . GLY A 1 350 ? -5.012 45.25 20.391 1 94.06 350 GLY A C 1
ATOM 2742 O O . GLY A 1 350 ? -4.941 44.812 21.547 1 94.06 350 GLY A O 1
ATOM 2743 N N . GLN A 1 351 ? -5.531 44.562 19.422 1 95.19 351 GLN A N 1
ATOM 2744 C CA . GLN A 1 351 ? -5.957 43.156 19.609 1 95.19 351 GLN A CA 1
ATOM 2745 C C . GLN A 1 351 ? -4.793 42.281 20.062 1 95.19 351 GLN A C 1
ATOM 2747 O O . GLN A 1 351 ? -4.953 41.438 20.922 1 95.19 351 GLN A O 1
ATOM 2752 N N . ILE A 1 352 ? -3.641 42.469 19.469 1 97.06 352 ILE A N 1
ATOM 2753 C CA . ILE A 1 352 ? -2.453 41.688 19.797 1 97.06 352 ILE A CA 1
ATOM 2754 C C . ILE A 1 352 ? -2.035 41.969 21.25 1 97.06 352 ILE A C 1
ATOM 2756 O O . ILE A 1 352 ? -1.687 41.031 21.984 1 97.06 352 ILE A O 1
ATOM 2760 N N . GLN A 1 353 ? -2.062 43.219 21.609 1 95.31 353 GLN A N 1
ATOM 2761 C CA . GLN A 1 353 ? -1.739 43.562 23 1 95.31 353 GLN A CA 1
ATOM 2762 C C . GLN A 1 353 ? -2.678 42.875 23.969 1 95.31 353 GLN A C 1
ATOM 2764 O O . GLN A 1 353 ? -2.248 42.406 25.031 1 95.31 353 GLN A O 1
ATOM 2769 N N . GLN A 1 354 ? -3.91 42.781 23.594 1 94.88 354 GLN A N 1
ATOM 2770 C CA . GLN A 1 354 ? -4.891 42.094 24.422 1 94.88 354 GLN A CA 1
ATOM 2771 C C . GLN A 1 354 ? -4.574 40.625 24.531 1 94.88 354 GLN A C 1
ATOM 2773 O O . GLN A 1 354 ? -4.715 40.031 25.594 1 94.88 354 GLN A O 1
ATOM 2778 N N . LEU A 1 355 ? -4.176 40.031 23.469 1 95.62 355 LEU A N 1
ATOM 2779 C CA . LEU A 1 355 ? -3.852 38.594 23.453 1 95.62 355 LEU A CA 1
ATOM 2780 C C . LEU A 1 355 ? -2.582 38.312 24.25 1 95.62 355 LEU A C 1
ATOM 2782 O O . LEU A 1 355 ? -2.422 37.25 24.812 1 95.62 355 LEU A O 1
ATOM 2786 N N . GLN A 1 356 ? -1.678 39.312 24.312 1 94.81 356 GLN A N 1
ATOM 2787 C CA . GLN A 1 356 ? -0.414 39.156 25.016 1 94.81 356 GLN A CA 1
ATOM 2788 C C . GLN A 1 356 ? -0.603 39.344 26.516 1 94.81 356 GLN A C 1
ATOM 2790 O O . GLN A 1 356 ? -0.116 38.531 27.328 1 94.81 356 GLN A O 1
ATOM 2795 N N . TYR A 1 357 ? -1.399 40.438 26.891 1 91.69 357 TYR A N 1
ATOM 2796 C CA . TYR A 1 357 ? -1.336 40.875 28.266 1 91.69 357 TYR A CA 1
ATOM 2797 C C . TYR A 1 357 ? -2.721 40.906 28.906 1 91.69 357 TYR A C 1
ATOM 2799 O O . TYR A 1 357 ? -2.85 41 30.125 1 91.69 357 TYR A O 1
ATOM 2807 N N . GLY A 1 358 ? -3.689 40.719 28.125 1 87.44 358 GLY A N 1
ATOM 2808 C CA . GLY A 1 358 ? -5.043 40.812 28.641 1 87.44 358 GLY A CA 1
ATOM 2809 C C . GLY A 1 358 ? -5.629 42.219 28.547 1 87.44 358 GLY A C 1
ATOM 2810 O O . GLY A 1 358 ? -4.973 43.125 28.047 1 87.44 358 GLY A O 1
ATOM 2811 N N . LYS A 1 359 ? -6.926 42.375 29.094 1 78.12 359 LYS A N 1
ATOM 2812 C CA . LYS A 1 359 ? -7.668 43.625 28.984 1 78.12 359 LYS A CA 1
ATOM 2813 C C . LYS A 1 359 ? -7.172 44.625 30.016 1 78.12 359 LYS A C 1
ATOM 2815 O O . LYS A 1 359 ? -7.391 45.844 29.844 1 78.12 359 LYS A O 1
ATOM 2820 N N . GLU A 1 360 ? -6.496 44.156 30.859 1 70.06 360 GLU A N 1
ATOM 2821 C CA . GLU A 1 360 ? -6.137 45.0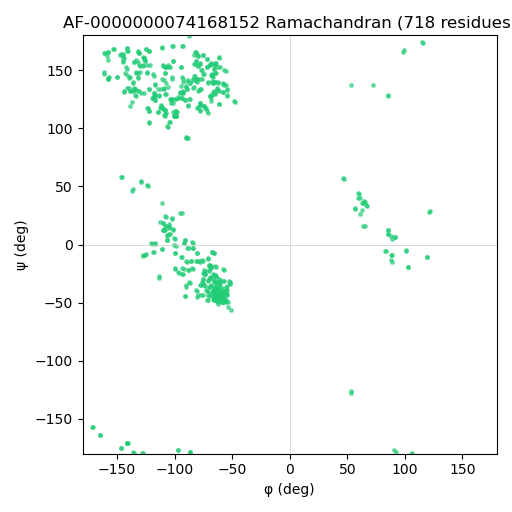62 31.969 1 70.06 360 GLU A CA 1
ATOM 2822 C C . GLU A 1 360 ? -4.848 45.812 31.656 1 70.06 360 GLU A C 1
ATOM 2824 O O . GLU A 1 360 ? -4.473 46.719 32.375 1 70.06 360 GLU A O 1
ATOM 2829 N N . PHE A 1 361 ? -4.266 45.531 30.578 1 63.06 361 PHE A N 1
ATOM 2830 C CA . PHE A 1 361 ? -3.021 46.188 30.25 1 63.06 361 PHE A CA 1
ATOM 2831 C C . PHE A 1 361 ? -3.217 47.156 29.078 1 63.06 361 PHE A C 1
ATOM 2833 O O . PHE A 1 361 ? -3.938 46.812 28.125 1 63.06 361 PHE A O 1
ATOM 2840 N N . MET B 1 1 ? 8.25 -21.031 -32.219 1 72.06 1 MET B N 1
ATOM 2841 C CA . MET B 1 1 ? 7.699 -19.688 -32.062 1 72.06 1 MET B CA 1
ATOM 2842 C C . MET B 1 1 ? 8.172 -19.078 -30.734 1 72.06 1 MET B C 1
ATOM 2844 O O . MET B 1 1 ? 8.398 -19.781 -29.75 1 72.06 1 MET B O 1
ATOM 2848 N N . THR B 1 2 ? 8.617 -17.812 -30.906 1 87 2 THR B N 1
ATOM 2849 C CA . THR B 1 2 ? 9.078 -17.125 -29.719 1 87 2 THR B CA 1
ATOM 2850 C C . THR B 1 2 ? 8.109 -16.016 -29.312 1 87 2 THR B C 1
ATOM 2852 O O . THR B 1 2 ? 7.398 -15.477 -30.156 1 87 2 THR B O 1
ATOM 2855 N N . ILE B 1 3 ? 7.777 -15.93 -28.031 1 91.75 3 ILE B N 1
ATOM 2856 C CA . ILE B 1 3 ? 6.938 -14.859 -27.5 1 91.75 3 ILE B CA 1
ATOM 2857 C C . ILE B 1 3 ? 7.816 -13.719 -27 1 91.75 3 ILE B C 1
ATOM 2859 O O . ILE B 1 3 ? 8.75 -13.945 -26.219 1 91.75 3 ILE B O 1
ATOM 2863 N N . ASP B 1 4 ? 7.457 -12.531 -27.406 1 92.25 4 ASP B N 1
ATOM 2864 C CA . ASP B 1 4 ? 8.188 -11.344 -26.953 1 92.25 4 ASP B CA 1
ATOM 2865 C C . ASP B 1 4 ? 8.008 -11.117 -25.469 1 92.25 4 ASP B C 1
ATOM 2867 O O . ASP B 1 4 ? 6.898 -11.242 -24.938 1 92.25 4 ASP B O 1
ATOM 2871 N N . ASN B 1 5 ? 9.07 -10.758 -24.812 1 93.06 5 ASN B N 1
ATOM 2872 C CA . ASN B 1 5 ? 9.047 -10.539 -23.375 1 93.06 5 ASN B CA 1
ATOM 2873 C C . ASN B 1 5 ? 8.07 -9.43 -23 1 93.06 5 ASN B C 1
ATOM 2875 O O . ASN B 1 5 ? 7.441 -9.484 -21.938 1 93.06 5 ASN B O 1
ATOM 2879 N N . SER B 1 6 ? 7.957 -8.477 -23.844 1 95.69 6 SER B N 1
ATOM 2880 C CA . SER B 1 6 ? 7.035 -7.379 -23.562 1 95.69 6 SER B CA 1
ATOM 2881 C C . SER B 1 6 ? 5.59 -7.859 -23.531 1 95.69 6 SER B C 1
ATOM 2883 O O . SER B 1 6 ? 4.785 -7.375 -22.734 1 95.69 6 SER B O 1
ATOM 2885 N N . LYS B 1 7 ? 5.246 -8.734 -24.422 1 97.62 7 LYS B N 1
ATOM 2886 C CA . LYS B 1 7 ? 3.908 -9.32 -24.438 1 97.62 7 LYS B CA 1
ATOM 2887 C C . LYS B 1 7 ? 3.652 -10.117 -23.156 1 97.62 7 LYS B C 1
ATOM 2889 O O . LYS B 1 7 ? 2.566 -10.039 -22.578 1 97.62 7 LYS B O 1
ATOM 2894 N N . THR B 1 8 ? 4.66 -10.883 -22.75 1 98.31 8 THR B N 1
ATOM 2895 C CA . THR B 1 8 ? 4.566 -11.641 -21.516 1 98.31 8 THR B CA 1
ATOM 2896 C C . THR B 1 8 ? 4.332 -10.711 -20.328 1 98.31 8 THR B C 1
ATOM 2898 O O . THR B 1 8 ? 3.443 -10.953 -19.5 1 98.31 8 THR B O 1
ATOM 2901 N N . LEU B 1 9 ? 5.055 -9.688 -20.234 1 98.44 9 LEU B N 1
ATOM 2902 C CA . LEU B 1 9 ? 4.934 -8.742 -19.125 1 98.44 9 LEU B CA 1
ATOM 2903 C C . LEU B 1 9 ? 3.57 -8.062 -19.141 1 98.44 9 LEU B C 1
ATOM 2905 O O . LEU B 1 9 ? 2.998 -7.785 -18.094 1 98.44 9 LEU B O 1
ATOM 2909 N N . GLU B 1 10 ? 3.113 -7.758 -20.281 1 98.5 10 GLU B N 1
ATOM 2910 C CA . GLU B 1 10 ? 1.784 -7.168 -20.406 1 98.5 10 GLU B CA 1
ATOM 2911 C C . GLU B 1 10 ? 0.708 -8.125 -19.906 1 98.5 10 GLU B C 1
ATOM 2913 O O . GLU B 1 10 ? -0.221 -7.715 -19.203 1 98.5 10 GLU B O 1
ATOM 2918 N N . ARG B 1 11 ? 0.779 -9.398 -20.281 1 98.75 11 ARG B N 1
ATOM 2919 C CA . ARG B 1 11 ? -0.157 -10.414 -19.797 1 98.75 11 ARG B CA 1
ATOM 2920 C C . ARG B 1 11 ? -0.096 -10.539 -18.281 1 98.75 11 ARG B C 1
ATOM 2922 O O . ARG B 1 11 ? -1.131 -10.648 -17.625 1 98.75 11 ARG B O 1
ATOM 2929 N N . ILE B 1 12 ? 1.13 -10.477 -17.797 1 98.75 12 ILE B N 1
ATOM 2930 C CA . ILE B 1 12 ? 1.311 -10.555 -16.359 1 98.75 12 ILE B CA 1
ATOM 2931 C C . ILE B 1 12 ? 0.632 -9.367 -15.68 1 98.75 12 ILE B C 1
ATOM 2933 O O . ILE B 1 12 ? -0.102 -9.539 -14.703 1 98.75 12 ILE B O 1
ATOM 2937 N N . LYS B 1 13 ? 0.836 -8.219 -16.188 1 98.75 13 LYS B N 1
ATOM 2938 C CA . LYS B 1 13 ? 0.233 -7.012 -15.633 1 98.75 13 LYS B CA 1
ATOM 2939 C C . LYS B 1 13 ? -1.289 -7.109 -15.625 1 98.75 13 LYS B C 1
ATOM 2941 O O . LYS B 1 13 ? -1.928 -6.875 -14.594 1 98.75 13 LYS B O 1
ATOM 2946 N N . ILE B 1 14 ? -1.842 -7.473 -16.719 1 98.75 14 ILE B N 1
ATOM 2947 C CA . ILE B 1 14 ? -3.293 -7.531 -16.859 1 98.75 14 ILE B CA 1
ATOM 2948 C C . ILE B 1 14 ? -3.857 -8.555 -15.867 1 98.75 14 ILE B C 1
ATOM 2950 O O . ILE B 1 14 ? -4.742 -8.242 -15.07 1 98.75 14 ILE B O 1
ATOM 2954 N N . LEU B 1 15 ? -3.33 -9.727 -15.867 1 98.88 15 LEU B N 1
ATOM 2955 C CA . LEU B 1 15 ? -3.891 -10.82 -15.078 1 98.88 15 LEU B CA 1
ATOM 2956 C C . LEU B 1 15 ? -3.705 -10.578 -13.586 1 98.88 15 LEU B C 1
ATOM 2958 O O . LEU B 1 15 ? -4.586 -10.898 -12.789 1 98.88 15 LEU B O 1
ATOM 2962 N N . THR B 1 16 ? -2.566 -9.992 -13.188 1 98.75 16 THR B N 1
ATOM 2963 C CA . THR B 1 16 ? -2.334 -9.773 -11.766 1 98.75 16 THR B CA 1
ATOM 2964 C C . THR B 1 16 ? -3.203 -8.633 -11.242 1 98.75 16 THR B C 1
ATOM 2966 O O . THR B 1 16 ? -3.574 -8.617 -10.07 1 98.75 16 THR B O 1
ATOM 2969 N N . GLU B 1 17 ? -3.564 -7.762 -12.094 1 98.5 17 GLU B N 1
ATOM 2970 C CA . GLU B 1 17 ? -4.324 -6.602 -11.641 1 98.5 17 GLU B CA 1
ATOM 2971 C C . GLU B 1 17 ? -5.824 -6.879 -11.672 1 98.5 17 GLU B C 1
ATOM 2973 O O . GLU B 1 17 ? -6.609 -6.148 -11.062 1 98.5 17 GLU B O 1
ATOM 2978 N N . LEU B 1 18 ? -6.258 -7.902 -12.336 1 98.56 18 LEU B N 1
ATOM 2979 C CA . LEU B 1 18 ? -7.672 -8.258 -12.391 1 98.56 18 LEU B CA 1
ATOM 2980 C C . LEU B 1 18 ? -8.172 -8.727 -11.031 1 98.56 18 LEU B C 1
ATOM 2982 O O . LEU B 1 18 ? -7.426 -9.359 -10.273 1 98.56 18 LEU B O 1
ATOM 2986 N N . HIS B 1 19 ? -9.461 -8.398 -10.75 1 98.38 19 HIS B N 1
ATOM 2987 C CA . HIS B 1 19 ? -10.133 -8.859 -9.539 1 98.38 19 HIS B CA 1
ATOM 2988 C C . HIS B 1 19 ? -10.508 -10.336 -9.648 1 98.38 19 HIS B C 1
ATOM 2990 O O . HIS B 1 19 ? -11.219 -10.734 -10.578 1 98.38 19 HIS B O 1
ATOM 2996 N N . GLY B 1 20 ? -9.977 -11.164 -8.758 1 98.25 20 GLY B N 1
ATOM 2997 C CA . GLY B 1 20 ? -10.273 -12.586 -8.836 1 98.25 20 GLY B CA 1
ATOM 2998 C C . GLY B 1 20 ? -10.344 -13.258 -7.477 1 98.25 20 GLY B C 1
ATOM 2999 O O . GLY B 1 20 ? -9.648 -14.25 -7.234 1 98.25 20 GLY B O 1
ATOM 3000 N N . ALA B 1 21 ? -11.242 -12.781 -6.57 1 98 21 ALA B N 1
ATOM 3001 C CA . ALA B 1 21 ? -11.469 -13.469 -5.305 1 98 21 ALA B CA 1
ATOM 3002 C C . ALA B 1 21 ? -12.07 -14.852 -5.531 1 98 21 ALA B C 1
ATOM 3004 O O . ALA B 1 21 ? -12.695 -15.102 -6.566 1 98 21 ALA B O 1
ATOM 3005 N N . PRO B 1 22 ? -11.844 -15.75 -4.562 1 98.06 22 PRO B N 1
ATOM 3006 C CA . PRO B 1 22 ? -12.422 -17.094 -4.727 1 98.06 22 PRO B CA 1
ATOM 3007 C C . PRO B 1 22 ? -13.93 -17.047 -4.965 1 98.06 22 PRO B C 1
ATOM 3009 O O . PRO B 1 22 ? -14.664 -16.438 -4.188 1 98.06 22 PRO B O 1
ATOM 3012 N N . GLY B 1 23 ? -14.32 -17.703 -5.98 1 95.56 23 GLY B N 1
ATOM 3013 C CA . GLY B 1 23 ? -15.734 -17.75 -6.312 1 95.56 23 GLY B CA 1
ATOM 3014 C C . GLY B 1 23 ? -16.172 -16.594 -7.211 1 95.56 23 GLY B C 1
ATOM 3015 O O . GLY B 1 23 ? -17.297 -16.594 -7.723 1 95.56 23 GLY B O 1
ATOM 3016 N N . PHE B 1 24 ? -15.273 -15.648 -7.402 1 97.12 24 PHE B N 1
ATOM 3017 C CA . PHE B 1 24 ? -15.562 -14.461 -8.203 1 97.12 24 PHE B CA 1
ATOM 3018 C C . PHE B 1 24 ? -14.477 -14.242 -9.25 1 97.12 24 PHE B C 1
ATOM 3020 O O . PHE B 1 24 ? -13.945 -13.133 -9.383 1 97.12 24 PHE B O 1
ATOM 3027 N N . GLU B 1 25 ? -14.195 -15.266 -10.078 1 98 25 GLU B N 1
ATOM 3028 C CA . GLU B 1 25 ? -13.047 -15.25 -10.977 1 98 25 GLU B CA 1
ATOM 3029 C C . GLU B 1 25 ? -13.469 -14.93 -12.406 1 98 25 GLU B C 1
ATOM 3031 O O . GLU B 1 25 ? -12.719 -15.195 -13.352 1 98 25 GLU B O 1
ATOM 3036 N N . ASP B 1 26 ? -14.594 -14.305 -12.594 1 96.75 26 ASP B N 1
ATOM 3037 C CA . ASP B 1 26 ? -15.195 -14.156 -13.914 1 96.75 26 ASP B CA 1
ATOM 3038 C C . ASP B 1 26 ? -14.32 -13.312 -14.828 1 96.75 26 ASP B C 1
ATOM 3040 O O . ASP B 1 26 ? -14.172 -13.617 -16.016 1 96.75 26 ASP B O 1
ATOM 3044 N N . GLU B 1 27 ? -13.805 -12.266 -14.336 1 97.62 27 GLU B N 1
ATOM 3045 C CA . GLU B 1 27 ? -13 -11.391 -15.18 1 97.62 27 GLU B CA 1
ATOM 3046 C C . GLU B 1 27 ? -11.711 -12.086 -15.625 1 97.62 27 GLU B C 1
ATOM 3048 O O . GLU B 1 27 ? -11.281 -11.922 -16.766 1 97.62 27 GLU B O 1
ATOM 3053 N N . VAL B 1 28 ? -11.117 -12.812 -14.727 1 98.69 28 VAL B N 1
ATOM 3054 C CA . VAL B 1 28 ? -9.914 -13.57 -15.062 1 98.69 28 VAL B CA 1
ATOM 3055 C C . VAL B 1 28 ? -10.242 -14.617 -16.125 1 98.69 28 VAL B C 1
ATOM 3057 O O . VAL B 1 28 ? -9.531 -14.742 -17.125 1 98.69 28 VAL B O 1
ATOM 3060 N N . ARG B 1 29 ? -11.32 -15.305 -15.93 1 98.56 29 ARG B N 1
ATOM 3061 C CA . ARG B 1 29 ? -11.758 -16.328 -16.875 1 98.56 29 ARG B CA 1
ATOM 3062 C C . ARG B 1 29 ? -11.992 -15.734 -18.25 1 98.56 29 ARG B C 1
ATOM 3064 O O . ARG B 1 29 ? -11.539 -16.281 -19.266 1 98.56 29 ARG B O 1
ATOM 3071 N N . ARG B 1 30 ? -12.711 -14.633 -18.297 1 98.44 30 ARG B N 1
ATOM 3072 C CA . ARG B 1 30 ? -13.031 -13.992 -19.562 1 98.44 30 ARG B CA 1
ATOM 3073 C C . ARG B 1 30 ? -11.766 -13.602 -20.312 1 98.44 30 ARG B C 1
ATOM 3075 O O . ARG B 1 30 ? -11.656 -13.836 -21.516 1 98.44 30 ARG B O 1
ATOM 3082 N N . TYR B 1 31 ? -10.898 -13.031 -19.609 1 98.81 31 TYR B N 1
ATOM 3083 C CA . TYR B 1 31 ? -9.648 -12.625 -20.25 1 98.81 31 TYR B CA 1
ATOM 3084 C C . TYR B 1 31 ? -8.883 -13.836 -20.781 1 98.81 31 TYR B C 1
ATOM 3086 O O . TYR B 1 31 ? -8.414 -13.836 -21.922 1 98.81 31 TYR B O 1
ATOM 3094 N N . MET B 1 32 ? -8.711 -14.883 -19.953 1 98.88 32 MET B N 1
ATOM 3095 C CA . MET B 1 32 ? -7.969 -16.078 -20.359 1 98.88 32 MET B CA 1
ATOM 3096 C C . MET B 1 32 ? -8.602 -16.719 -21.594 1 98.88 32 MET B C 1
ATOM 3098 O O . MET B 1 32 ? -7.895 -17.062 -22.531 1 98.88 32 MET B O 1
ATOM 3102 N N . LYS B 1 33 ? -9.875 -16.844 -21.562 1 98.62 33 LYS B N 1
ATOM 3103 C CA . LYS B 1 33 ? -10.555 -17.469 -22.703 1 98.62 33 LYS B CA 1
ATOM 3104 C C . LYS B 1 33 ? -10.305 -16.688 -23.984 1 98.62 33 LYS B C 1
ATOM 3106 O O . LYS B 1 33 ? -10.039 -17.266 -25.031 1 98.62 33 LYS B O 1
ATOM 3111 N N . SER B 1 34 ? -10.414 -15.391 -23.859 1 98.75 34 SER B N 1
ATOM 3112 C CA . SER B 1 34 ? -10.188 -14.547 -25.031 1 98.75 34 SER B CA 1
ATOM 3113 C C . SER B 1 34 ? -8.773 -14.734 -25.562 1 98.75 34 SER B C 1
ATOM 3115 O O . SER B 1 34 ? -8.57 -14.789 -26.781 1 98.75 34 SER B O 1
ATOM 3117 N N . GLU B 1 35 ? -7.816 -14.844 -24.703 1 98.69 35 GLU B N 1
ATOM 3118 C CA . GLU B 1 35 ? -6.418 -14.969 -25.109 1 98.69 35 GLU B CA 1
ATOM 3119 C C . GLU B 1 35 ? -6.121 -16.375 -25.641 1 98.69 35 GLU B C 1
ATOM 3121 O O . GLU B 1 35 ? -5.27 -16.547 -26.516 1 98.69 35 GLU B O 1
ATOM 3126 N N . MET B 1 36 ? -6.797 -17.375 -25.188 1 98.69 36 MET B N 1
ATOM 3127 C CA . MET B 1 36 ? -6.523 -18.781 -25.5 1 98.69 36 MET B CA 1
ATOM 3128 C C . MET B 1 36 ? -7.262 -19.203 -26.766 1 98.69 36 MET B C 1
ATOM 3130 O O . MET B 1 36 ? -6.855 -20.141 -27.438 1 98.69 36 MET B O 1
ATOM 3134 N N . GLU B 1 37 ? -8.281 -18.531 -27.125 1 98.62 37 GLU B N 1
ATOM 3135 C CA . GLU B 1 37 ? -9.25 -18.938 -28.141 1 98.62 37 GLU B CA 1
ATOM 3136 C C . GLU B 1 37 ? -8.57 -19.266 -29.469 1 98.62 37 GLU B C 1
ATOM 3138 O O . GLU B 1 37 ? -8.891 -20.281 -30.094 1 98.62 37 GLU B O 1
ATOM 3143 N N . PRO B 1 38 ? -7.598 -18.484 -29.938 1 98.25 38 PRO B N 1
ATOM 3144 C CA . PRO B 1 38 ? -6.992 -18.766 -31.234 1 98.25 38 PRO B CA 1
ATOM 3145 C C . PRO B 1 38 ? -6.18 -20.047 -31.25 1 98.25 38 PRO B C 1
ATOM 3147 O O . PRO B 1 38 ? -5.785 -20.531 -32.312 1 98.25 38 PRO B O 1
ATOM 3150 N N . TYR B 1 39 ? -6.023 -20.641 -30.109 1 98.25 39 TYR B N 1
ATOM 3151 C CA . TYR B 1 39 ? -5.031 -21.703 -30.047 1 98.25 39 TYR B CA 1
ATOM 3152 C C . TYR B 1 39 ? -5.676 -23.031 -29.641 1 98.25 39 TYR B C 1
ATOM 3154 O O . TYR B 1 39 ? -4.984 -24.031 -29.469 1 98.25 39 TYR B O 1
ATOM 3162 N N . VAL B 1 40 ? -6.98 -23.031 -29.438 1 98.38 40 VAL B N 1
ATOM 3163 C CA . VAL B 1 40 ? -7.637 -24.25 -28.984 1 98.38 40 VAL B CA 1
ATOM 3164 C C . VAL B 1 40 ? -8.789 -24.609 -29.922 1 98.38 40 VAL B C 1
ATOM 3166 O O . VAL B 1 40 ? -9.312 -23.734 -30.625 1 98.38 40 VAL B O 1
ATOM 3169 N N . ASP B 1 41 ? -9.227 -25.891 -29.953 1 98.12 41 ASP B N 1
ATOM 3170 C CA . ASP B 1 41 ? -10.336 -26.375 -30.766 1 98.12 41 ASP B CA 1
ATOM 3171 C C . ASP B 1 41 ? -11.68 -26.062 -30.109 1 98.12 41 ASP B C 1
ATOM 3173 O O . ASP B 1 41 ? -12.648 -25.75 -30.812 1 98.12 41 ASP B O 1
ATOM 3177 N N . LYS B 1 42 ? -11.75 -26.203 -28.859 1 98 42 LYS B N 1
ATOM 3178 C CA . LYS B 1 42 ? -12.953 -25.906 -28.078 1 98 42 LYS B CA 1
ATOM 3179 C C . LYS B 1 42 ? -12.617 -25.703 -26.609 1 98 42 LYS B C 1
ATOM 3181 O O . LYS B 1 42 ? -11.508 -26.016 -26.156 1 98 42 LYS B O 1
ATOM 3186 N N . PHE B 1 43 ? -13.602 -25.125 -25.922 1 98.62 43 PHE B N 1
ATOM 3187 C CA . PHE B 1 43 ? -13.523 -24.984 -24.469 1 98.62 43 PHE B CA 1
ATOM 3188 C C . PHE B 1 43 ? -14.5 -25.938 -23.781 1 98.62 43 PHE B C 1
ATOM 3190 O O . PHE B 1 43 ? -15.555 -26.25 -24.344 1 98.62 43 PHE B O 1
ATOM 3197 N N . ILE B 1 44 ? -14.078 -26.375 -22.609 1 98.25 44 ILE B N 1
ATOM 3198 C CA . ILE B 1 44 ? -15.016 -27 -21.688 1 98.25 44 ILE B CA 1
ATOM 3199 C C . ILE B 1 44 ? -15 -26.266 -20.344 1 98.25 44 ILE B C 1
ATOM 3201 O O . ILE B 1 44 ? -13.969 -25.719 -19.953 1 98.25 44 ILE B O 1
ATOM 3205 N N . GLN B 1 45 ? -16.125 -26.266 -19.719 1 97.62 45 GLN B N 1
ATOM 3206 C CA . GLN B 1 45 ? -16.281 -25.625 -18.406 1 97.62 45 GLN B CA 1
ATOM 3207 C C . GLN B 1 45 ? -17.078 -26.516 -17.453 1 97.62 45 GLN B C 1
ATOM 3209 O O . GLN B 1 45 ? -18.062 -27.125 -17.844 1 97.62 45 GLN B O 1
ATOM 3214 N N . ASN B 1 46 ? -16.594 -26.656 -16.312 1 96.06 46 ASN B N 1
ATOM 3215 C CA . ASN B 1 46 ? -17.359 -27.406 -15.344 1 96.06 46 ASN B CA 1
ATOM 3216 C C . ASN B 1 46 ? -18.344 -26.531 -14.586 1 96.06 46 ASN B C 1
ATOM 3218 O O . ASN B 1 46 ? -18.406 -25.312 -14.828 1 96.06 46 ASN B O 1
ATOM 3222 N N . LYS B 1 47 ? -19.141 -27.141 -13.633 1 95.38 47 LYS B N 1
ATOM 3223 C CA . LYS B 1 47 ? -20.25 -26.438 -13.008 1 95.38 47 LYS B CA 1
ATOM 3224 C C . LYS B 1 47 ? -19.781 -25.531 -11.883 1 95.38 47 LYS B C 1
ATOM 3226 O O . LYS B 1 47 ? -20.531 -24.688 -11.398 1 95.38 47 LYS B O 1
ATOM 3231 N N . MET B 1 48 ? -18.5 -25.594 -11.523 1 94.62 48 MET B N 1
ATOM 3232 C CA . MET B 1 48 ? -17.953 -24.734 -10.477 1 94.62 48 MET B CA 1
ATOM 3233 C C . MET B 1 48 ? -17.375 -23.438 -11.062 1 94.62 48 MET B C 1
ATOM 3235 O O . MET B 1 48 ? -17.188 -22.469 -10.344 1 94.62 48 MET B O 1
ATOM 3239 N N . GLY B 1 49 ? -17.062 -23.5 -12.359 1 95.44 49 GLY B N 1
ATOM 3240 C CA . GLY B 1 49 ? -16.547 -22.312 -13.008 1 95.44 49 GLY B CA 1
ATOM 3241 C C . GLY B 1 49 ? -15.148 -22.5 -13.578 1 95.44 49 GLY B C 1
ATOM 3242 O O . GLY B 1 49 ? -14.648 -21.641 -14.305 1 95.44 49 GLY B O 1
ATOM 3243 N N . GLY B 1 50 ? -14.453 -23.625 -13.25 1 97.94 50 GLY B N 1
ATOM 3244 C CA . GLY B 1 50 ? -13.195 -23.938 -13.906 1 97.94 50 GLY B CA 1
ATOM 3245 C C . GLY B 1 50 ? -13.352 -24.234 -15.391 1 97.94 50 GLY B C 1
ATOM 3246 O O . GLY B 1 50 ? -14.406 -24.703 -15.828 1 97.94 50 GLY B O 1
ATOM 3247 N N . PHE B 1 51 ? -12.32 -23.953 -16.156 1 98.62 51 PHE B N 1
ATOM 3248 C CA . PHE B 1 51 ? -12.438 -24.156 -17.594 1 98.62 51 PHE B CA 1
ATOM 3249 C C . PHE B 1 51 ? -11.117 -24.625 -18.188 1 98.62 51 PHE B C 1
ATOM 3251 O O . PHE B 1 51 ? -10.055 -24.375 -17.609 1 98.62 51 PHE B O 1
ATOM 3258 N N . TYR B 1 52 ? -11.227 -25.266 -19.328 1 98.88 52 TYR B N 1
ATOM 3259 C CA . TYR B 1 52 ? -10.055 -25.766 -20.047 1 98.88 52 TYR B CA 1
ATOM 3260 C C . TYR B 1 52 ? -10.242 -25.641 -21.547 1 98.88 52 TYR B C 1
ATOM 3262 O O . TYR B 1 52 ? -11.32 -25.922 -22.078 1 98.88 52 TYR B O 1
ATOM 3270 N N . GLY B 1 53 ? -9.266 -25.094 -22.219 1 98.81 53 GLY B N 1
ATOM 3271 C CA . GLY B 1 53 ? -9.164 -25.203 -23.672 1 98.81 53 GLY B CA 1
ATOM 3272 C C . GLY B 1 53 ? -8.508 -26.484 -24.125 1 98.81 53 GLY B C 1
ATOM 3273 O O . GLY B 1 53 ? -7.543 -26.953 -23.516 1 98.81 53 GLY B O 1
ATOM 3274 N N . ILE B 1 54 ? -9.039 -27.047 -25.25 1 98.69 54 ILE B N 1
ATOM 3275 C CA . ILE B 1 54 ? -8.539 -28.328 -25.75 1 98.69 54 ILE B CA 1
ATOM 3276 C C . ILE B 1 54 ? -7.82 -28.125 -27.078 1 98.69 54 ILE B C 1
ATOM 3278 O O . ILE B 1 54 ? -8.398 -27.578 -28.031 1 98.69 54 ILE B O 1
ATOM 3282 N N . LYS B 1 55 ? -6.594 -28.469 -27.062 1 98.5 55 LYS B N 1
ATOM 3283 C CA . LYS B 1 55 ? -5.855 -28.656 -28.312 1 98.5 55 LYS B CA 1
ATOM 3284 C C . LYS B 1 55 ? -5.773 -30.125 -28.703 1 98.5 55 LYS B C 1
ATOM 3286 O O . LYS B 1 55 ? -4.984 -30.875 -28.125 1 98.5 55 LYS B O 1
ATOM 3291 N N . LYS B 1 56 ? -6.422 -30.516 -29.719 1 97.75 56 LYS B N 1
ATOM 3292 C CA . LYS B 1 56 ? -6.559 -31.922 -30.094 1 97.75 56 LYS B CA 1
ATOM 3293 C C . LYS B 1 56 ? -5.34 -32.406 -30.875 1 97.75 56 LYS B C 1
ATOM 3295 O O . LYS B 1 56 ? -4.773 -31.656 -31.672 1 97.75 56 LYS B O 1
ATOM 3300 N N . SER B 1 57 ? -5.051 -33.656 -30.609 1 97.38 57 SER B N 1
ATOM 3301 C CA . SER B 1 57 ? -4.043 -34.344 -31.406 1 97.38 57 SER B CA 1
ATOM 3302 C C . SER B 1 57 ? -4.633 -34.844 -32.719 1 97.38 57 SER B C 1
ATOM 3304 O O . SER B 1 57 ? -5.844 -35.031 -32.812 1 97.38 57 SER B O 1
ATOM 3306 N N . ASN B 1 58 ? -3.785 -35.062 -33.688 1 94.75 58 ASN B N 1
ATOM 3307 C CA . ASN B 1 58 ? -4.211 -35.688 -34.938 1 94.75 58 ASN B CA 1
ATOM 3308 C C . ASN B 1 58 ? -4.211 -37.219 -34.812 1 94.75 58 ASN B C 1
ATOM 3310 O O . ASN B 1 58 ? -4.688 -37.906 -35.719 1 94.75 58 ASN B O 1
ATOM 3314 N N . LYS B 1 59 ? -3.793 -37.625 -33.719 1 95.38 59 LYS B N 1
ATOM 3315 C CA . LYS B 1 59 ? -3.76 -39.062 -33.469 1 95.38 59 LYS B CA 1
ATOM 3316 C C . LYS B 1 59 ? -5.07 -39.562 -32.844 1 95.38 59 LYS B C 1
ATOM 3318 O O . LYS B 1 59 ? -5.652 -38.875 -32 1 95.38 59 LYS B O 1
ATOM 3323 N N . GLU B 1 60 ? -5.531 -40.688 -33.344 1 93.06 60 GLU B N 1
ATOM 3324 C CA . GLU B 1 60 ? -6.73 -41.312 -32.781 1 93.06 60 GLU B CA 1
ATOM 3325 C C . GLU B 1 60 ? -6.477 -41.812 -31.359 1 93.06 60 GLU B C 1
ATOM 3327 O O . GLU B 1 60 ? -5.414 -42.375 -31.078 1 93.06 60 GLU B O 1
ATOM 3332 N N . ASN B 1 61 ? -7.395 -41.656 -30.5 1 94.06 61 ASN B N 1
ATOM 3333 C CA . ASN B 1 61 ? -7.344 -42.125 -29.125 1 94.06 61 ASN B CA 1
ATOM 3334 C C . ASN B 1 61 ? -6.117 -41.562 -28.391 1 94.06 61 ASN B C 1
ATOM 3336 O O . ASN B 1 61 ? -5.469 -42.312 -27.641 1 94.06 61 ASN B O 1
ATOM 3340 N N . ALA B 1 62 ? -5.691 -40.406 -28.766 1 96.94 62 ALA B N 1
ATOM 3341 C CA . ALA B 1 62 ? -4.562 -39.75 -28.094 1 96.94 62 ALA B CA 1
ATOM 3342 C C . ALA B 1 62 ? -4.816 -39.625 -26.594 1 96.94 62 ALA B C 1
ATOM 3344 O O . ALA B 1 62 ? -5.938 -39.312 -26.172 1 96.94 62 ALA B O 1
ATOM 3345 N N . PRO B 1 63 ? -3.766 -39.906 -25.75 1 98.06 63 PRO B N 1
ATOM 3346 C CA . PRO B 1 63 ? -3.936 -39.719 -24.297 1 98.06 63 PRO B CA 1
ATOM 3347 C C . PRO B 1 63 ? -4.227 -38.25 -23.938 1 98.06 63 PRO B C 1
ATOM 3349 O O . PRO B 1 63 ? -3.85 -37.344 -24.672 1 98.06 63 PRO B O 1
ATOM 3352 N N . ARG B 1 64 ? -4.926 -38.094 -22.828 1 98.56 64 ARG B N 1
ATOM 3353 C CA . ARG B 1 64 ? -5.297 -36.781 -22.344 1 98.56 64 ARG B CA 1
ATOM 3354 C C . ARG B 1 64 ? -4.273 -36.25 -21.344 1 98.56 64 ARG B C 1
ATOM 3356 O O . ARG B 1 64 ? -3.957 -36.906 -20.359 1 98.56 64 ARG B O 1
ATOM 3363 N N . VAL B 1 65 ? -3.74 -35.031 -21.609 1 98.81 65 VAL B N 1
ATOM 3364 C CA . VAL B 1 65 ? -2.805 -34.375 -20.703 1 98.81 65 VAL B CA 1
ATOM 3365 C C . VAL B 1 65 ? -3.408 -33.062 -20.203 1 98.81 65 VAL B C 1
ATOM 3367 O O . VAL B 1 65 ? -3.881 -32.25 -21.016 1 98.81 65 VAL B O 1
ATOM 3370 N N . MET B 1 66 ? -3.369 -32.875 -18.875 1 98.81 66 MET B N 1
ATOM 3371 C CA . MET B 1 66 ? -3.973 -31.719 -18.25 1 98.81 66 MET B CA 1
ATOM 3372 C C . MET B 1 66 ? -2.898 -30.75 -17.75 1 98.81 66 MET B C 1
ATOM 3374 O O . MET B 1 66 ? -1.922 -31.172 -17.125 1 98.81 66 MET B O 1
ATOM 3378 N N . ILE B 1 67 ? -2.998 -29.469 -18.094 1 98.88 67 ILE B N 1
ATOM 3379 C CA . ILE B 1 67 ? -2.273 -28.375 -17.453 1 98.88 67 ILE B CA 1
ATOM 3380 C C . ILE B 1 67 ? -3.25 -27.5 -16.656 1 98.88 67 ILE B C 1
ATOM 3382 O O . ILE B 1 67 ? -4.148 -26.891 -17.234 1 98.88 67 ILE B O 1
ATOM 3386 N N . ALA B 1 68 ? -3.064 -27.453 -15.352 1 98.88 68 ALA B N 1
ATOM 3387 C CA . ALA B 1 68 ? -4.066 -26.812 -14.508 1 98.88 68 ALA B CA 1
ATOM 3388 C C . ALA B 1 68 ? -3.455 -25.672 -13.695 1 98.88 68 ALA B C 1
ATOM 3390 O O . ALA B 1 68 ? -2.58 -25.906 -12.852 1 98.88 68 ALA B O 1
ATOM 3391 N N . ALA B 1 69 ? -3.865 -24.469 -13.938 1 98.75 69 ALA B N 1
ATOM 3392 C CA . ALA B 1 69 ? -3.623 -23.312 -13.07 1 98.75 69 ALA B CA 1
ATOM 3393 C C . ALA B 1 69 ? -4.82 -23.047 -12.164 1 98.75 69 ALA B C 1
ATOM 3395 O O . ALA B 1 69 ? -5.723 -23.891 -12.047 1 98.75 69 ALA B O 1
ATOM 3396 N N . HIS B 1 70 ? -4.789 -22.016 -11.383 1 98.75 70 HIS B N 1
ATOM 3397 C CA . HIS B 1 70 ? -5.996 -21.531 -10.719 1 98.75 70 HIS B CA 1
ATOM 3398 C C . HIS B 1 70 ? -6.141 -20.031 -10.844 1 98.75 70 HIS B C 1
ATOM 3400 O O . HIS B 1 70 ? -5.145 -19.297 -10.82 1 98.75 70 HIS B O 1
ATOM 3406 N N . MET B 1 71 ? -7.395 -19.609 -10.898 1 98.75 71 MET B N 1
ATOM 3407 C CA . MET B 1 71 ? -7.688 -18.234 -11.281 1 98.75 71 MET B CA 1
ATOM 3408 C C . MET B 1 71 ? -7.793 -17.328 -10.055 1 98.75 71 MET B C 1
ATOM 3410 O O . MET B 1 71 ? -7.602 -16.125 -10.156 1 98.75 71 MET B O 1
ATOM 3414 N N . ASP B 1 72 ? -8.117 -17.906 -8.93 1 98.5 72 ASP B N 1
ATOM 3415 C CA . ASP B 1 72 ? -8.445 -17.062 -7.785 1 98.5 72 ASP B CA 1
ATOM 3416 C C . ASP B 1 72 ? -7.18 -16.547 -7.105 1 98.5 72 ASP B C 1
ATOM 3418 O O . ASP B 1 72 ? -6.078 -17 -7.402 1 98.5 72 ASP B O 1
ATOM 3422 N N . GLU B 1 73 ? -7.305 -15.516 -6.301 1 98.31 73 GLU B N 1
ATOM 3423 C CA . GLU B 1 73 ? -6.328 -14.922 -5.395 1 98.31 73 GLU B CA 1
ATOM 3424 C C . GLU B 1 73 ? -6.867 -14.852 -3.969 1 98.31 73 GLU B C 1
ATOM 3426 O O . GLU B 1 73 ? -8.055 -15.078 -3.736 1 98.31 73 GLU B O 1
ATOM 3431 N N . ILE B 1 74 ? -5.949 -14.547 -3.076 1 97.5 74 ILE B N 1
ATOM 3432 C CA . ILE B 1 74 ? -6.445 -14.258 -1.733 1 97.5 74 ILE B CA 1
ATOM 3433 C C . ILE B 1 74 ? -7.32 -13.008 -1.764 1 97.5 74 ILE B C 1
ATOM 3435 O O . ILE B 1 74 ? -7.094 -12.102 -2.566 1 97.5 74 ILE B O 1
ATOM 3439 N N . GLY B 1 75 ? -8.281 -13.031 -0.904 1 98 75 GLY B N 1
ATOM 3440 C CA . GLY B 1 75 ? -9.18 -11.891 -0.796 1 98 75 GLY B CA 1
ATOM 3441 C C . GLY B 1 75 ? -10.008 -11.898 0.474 1 98 75 GLY B C 1
ATOM 3442 O O . GLY B 1 75 ? -9.617 -12.516 1.471 1 98 75 GLY B O 1
ATOM 3443 N N . PHE B 1 76 ? -11.023 -11.086 0.421 1 98.5 76 PHE B N 1
ATOM 3444 C CA . PHE B 1 76 ? -11.93 -10.945 1.559 1 98.5 76 PHE B CA 1
ATOM 3445 C C . PHE B 1 76 ? -13.375 -10.82 1.094 1 98.5 76 PHE B C 1
ATOM 3447 O O . PHE B 1 76 ? -13.633 -10.68 -0.103 1 98.5 76 PHE B O 1
ATOM 3454 N N . MET B 1 77 ? -14.227 -10.977 2.072 1 98.31 77 MET B N 1
ATOM 3455 C CA . MET B 1 77 ? -15.656 -10.844 1.82 1 98.31 77 MET B CA 1
ATOM 3456 C C . MET B 1 77 ? -16.328 -9.984 2.896 1 98.31 77 MET B C 1
ATOM 3458 O O . MET B 1 77 ? -16.078 -10.188 4.09 1 98.31 77 MET B O 1
ATOM 3462 N N . ILE B 1 78 ? -17.141 -9.039 2.436 1 98.62 78 ILE B N 1
ATOM 3463 C CA . ILE B 1 78 ? -17.812 -8.133 3.361 1 98.62 78 ILE B CA 1
ATOM 3464 C C . ILE B 1 78 ? -18.797 -8.914 4.227 1 98.62 78 ILE B C 1
ATOM 3466 O O . ILE B 1 78 ? -19.609 -9.68 3.709 1 98.62 78 ILE B O 1
ATOM 3470 N N . THR B 1 79 ? -18.75 -8.688 5.504 1 98.56 79 THR B N 1
ATOM 3471 C CA . THR B 1 79 ? -19.625 -9.406 6.422 1 98.56 79 THR B CA 1
ATOM 3472 C C . THR B 1 79 ? -20.625 -8.453 7.078 1 98.56 79 THR B C 1
ATOM 3474 O O . THR B 1 79 ? -21.703 -8.867 7.504 1 98.56 79 THR B O 1
ATOM 3477 N N . HIS B 1 80 ? -20.203 -7.176 7.211 1 98.06 80 HIS B N 1
ATOM 3478 C CA . HIS B 1 80 ? -21.062 -6.215 7.91 1 98.06 80 HIS B CA 1
ATOM 3479 C C . HIS B 1 80 ? -20.734 -4.785 7.492 1 98.06 80 HIS B C 1
ATOM 3481 O O . HIS B 1 80 ? -19.578 -4.477 7.184 1 98.06 80 HIS B O 1
ATOM 3487 N N . ILE B 1 81 ? -21.734 -4.004 7.414 1 98 81 ILE B N 1
ATOM 3488 C CA . ILE B 1 81 ? -21.609 -2.568 7.191 1 98 81 ILE B CA 1
ATOM 3489 C C . ILE B 1 81 ? -22.094 -1.811 8.422 1 98 81 ILE B C 1
ATOM 3491 O O . ILE B 1 81 ? -23.281 -1.826 8.734 1 98 81 ILE B O 1
ATOM 3495 N N . ASN B 1 82 ? -21.188 -1.144 9.07 1 96.62 82 ASN B N 1
ATOM 3496 C CA . ASN B 1 82 ? -21.5 -0.428 10.305 1 96.62 82 ASN B CA 1
ATOM 3497 C C . ASN B 1 82 ? -22.266 0.863 10.016 1 96.62 82 ASN B C 1
ATOM 3499 O O . ASN B 1 82 ? -22.156 1.422 8.922 1 96.62 82 ASN B O 1
ATOM 3503 N N . ASP B 1 83 ? -22.891 1.402 11.062 1 95.75 83 ASP B N 1
ATOM 3504 C CA . ASP B 1 83 ? -23.719 2.602 10.938 1 95.75 83 ASP B CA 1
ATOM 3505 C C . ASP B 1 83 ? -22.859 3.816 10.562 1 95.75 83 ASP B C 1
ATOM 3507 O O . ASP B 1 83 ? -23.344 4.73 9.898 1 95.75 83 ASP B O 1
ATOM 3511 N N . ASN B 1 84 ? -21.656 3.793 10.891 1 94 84 ASN B N 1
ATOM 3512 C CA . ASN B 1 84 ? -20.797 4.945 10.641 1 94 84 ASN B CA 1
ATOM 3513 C C . ASN B 1 84 ? -20.094 4.84 9.281 1 94 84 ASN B C 1
ATOM 3515 O O . ASN B 1 84 ? -19.203 5.633 8.977 1 94 84 ASN B O 1
ATOM 3519 N N . GLY B 1 85 ? -20.375 3.793 8.57 1 96.25 85 GLY B N 1
ATOM 3520 C CA . GLY B 1 85 ? -19.859 3.666 7.215 1 96.25 85 GLY B CA 1
ATOM 3521 C C . GLY B 1 85 ? -18.656 2.758 7.113 1 96.25 85 GLY B C 1
ATOM 3522 O O . GLY B 1 85 ? -18.172 2.486 6.012 1 96.25 85 GLY B O 1
ATOM 3523 N N . MET B 1 86 ? -18.156 2.297 8.227 1 97.12 86 MET B N 1
ATOM 3524 C CA . MET B 1 86 ? -17.047 1.351 8.211 1 97.12 86 MET B CA 1
ATOM 3525 C C . MET B 1 86 ? -17.516 -0.038 7.797 1 97.12 86 MET B C 1
ATOM 3527 O O . MET B 1 86 ? -18.625 -0.442 8.117 1 97.12 86 MET B O 1
ATOM 3531 N N . ILE B 1 87 ? -16.609 -0.764 7.094 1 98.12 87 ILE B N 1
ATOM 3532 C CA . ILE B 1 87 ? -16.984 -2.051 6.527 1 98.12 87 ILE B CA 1
ATOM 3533 C C . ILE B 1 87 ? -16.156 -3.164 7.164 1 98.12 87 ILE B C 1
ATOM 3535 O O . ILE B 1 87 ? -14.93 -3.121 7.141 1 98.12 87 ILE B O 1
ATOM 3539 N N . GLN B 1 88 ? -16.797 -4.156 7.727 1 98.06 88 GLN B N 1
ATOM 3540 C CA . GLN B 1 88 ? -16.141 -5.336 8.266 1 98.06 88 GLN B CA 1
ATOM 3541 C C . GLN B 1 88 ? -16.094 -6.465 7.242 1 98.06 88 GLN B C 1
ATOM 3543 O O . GLN B 1 88 ? -16.953 -6.539 6.359 1 98.06 88 GLN B O 1
ATOM 3548 N N . PHE B 1 89 ? -15.117 -7.332 7.355 1 98.06 89 PHE B N 1
ATOM 3549 C CA . PHE B 1 89 ? -14.93 -8.375 6.355 1 98.06 89 PHE B CA 1
ATOM 3550 C C . PHE B 1 89 ? -14.242 -9.594 6.961 1 98.06 89 PHE B C 1
ATOM 3552 O O . PHE B 1 89 ? -13.781 -9.547 8.102 1 98.06 89 PHE B O 1
ATOM 3559 N N . THR B 1 90 ? -14.25 -10.672 6.219 1 97.62 90 THR B N 1
ATOM 3560 C CA . THR B 1 90 ? -13.562 -11.914 6.562 1 97.62 90 THR B CA 1
ATOM 3561 C C . THR B 1 90 ? -12.656 -12.367 5.418 1 97.62 90 THR B C 1
ATOM 3563 O O . THR B 1 90 ? -12.805 -11.906 4.285 1 97.62 90 THR B O 1
ATOM 3566 N N . ASN B 1 91 ? -11.719 -13.211 5.77 1 97.44 91 ASN B N 1
ATOM 3567 C CA . ASN B 1 91 ? -10.75 -13.617 4.762 1 97.44 91 ASN B CA 1
ATOM 3568 C C . ASN B 1 91 ? -11.305 -14.711 3.855 1 97.44 91 ASN B C 1
ATOM 3570 O O . ASN B 1 91 ? -12.07 -15.562 4.305 1 97.44 91 ASN B O 1
ATOM 3574 N N . LEU B 1 92 ? -10.984 -14.672 2.592 1 97.25 92 LEU B N 1
ATOM 3575 C CA . LEU B 1 92 ? -11.07 -15.75 1.611 1 97.25 92 LEU B CA 1
ATOM 3576 C C . LEU B 1 92 ? -9.688 -16.281 1.274 1 97.25 92 LEU B C 1
ATOM 3578 O O . LEU B 1 92 ? -8.992 -15.734 0.424 1 97.25 92 LEU B O 1
ATOM 3582 N N . GLY B 1 93 ? -9.359 -17.438 1.871 1 94.19 93 GLY B N 1
ATOM 3583 C CA . GLY B 1 93 ? -8 -17.953 1.818 1 94.19 93 GLY B CA 1
ATOM 3584 C C . GLY B 1 93 ? -7.195 -17.641 3.066 1 94.19 93 GLY B C 1
ATOM 3585 O O . GLY B 1 93 ? -7.598 -16.812 3.879 1 94.19 93 GLY B O 1
ATOM 3586 N N . GLY B 1 94 ? -6.094 -18.328 3.18 1 92.56 94 GLY B N 1
ATOM 3587 C CA . GLY B 1 94 ? -5.246 -18.125 4.348 1 92.56 94 GLY B CA 1
ATOM 3588 C C . GLY B 1 94 ? -4.371 -16.891 4.254 1 92.56 94 GLY B C 1
ATOM 3589 O O . GLY B 1 94 ? -3.549 -16.781 3.344 1 92.56 94 GLY B O 1
ATOM 3590 N N . VAL B 1 95 ? -4.574 -15.922 5.203 1 93 95 VAL B N 1
ATOM 3591 C CA . VAL B 1 95 ? -3.764 -14.711 5.238 1 93 95 VAL B CA 1
ATOM 3592 C C . VAL B 1 95 ? -3.242 -14.477 6.656 1 93 95 VAL B C 1
ATOM 3594 O O . VAL B 1 95 ? -3.822 -14.969 7.625 1 93 95 VAL B O 1
ATOM 3597 N N . ALA B 1 96 ? -2.109 -13.773 6.699 1 91.38 96 ALA B N 1
ATOM 3598 C CA . ALA B 1 96 ? -1.61 -13.352 8 1 91.38 96 ALA B CA 1
ATOM 3599 C C . ALA B 1 96 ? -2.477 -12.242 8.586 1 91.38 96 ALA B C 1
ATOM 3601 O O . ALA B 1 96 ? -2.992 -11.398 7.855 1 91.38 96 ALA B O 1
ATOM 3602 N N . ASN B 1 97 ? -2.529 -12.141 9.906 1 89.12 97 ASN B N 1
ATOM 3603 C CA . ASN B 1 97 ? -3.41 -11.18 10.562 1 89.12 97 ASN B CA 1
ATOM 3604 C C . ASN B 1 97 ? -2.77 -9.797 10.648 1 89.12 97 ASN B C 1
ATOM 3606 O O . ASN B 1 97 ? -3.471 -8.789 10.75 1 89.12 97 ASN B O 1
ATOM 3610 N N . ASP B 1 98 ? -1.485 -9.727 10.547 1 88.12 98 ASP B N 1
ATOM 3611 C CA . ASP B 1 98 ? -0.826 -8.523 11.031 1 88.12 98 ASP B CA 1
ATOM 3612 C C . ASP B 1 98 ? -0.267 -7.699 9.867 1 88.12 98 ASP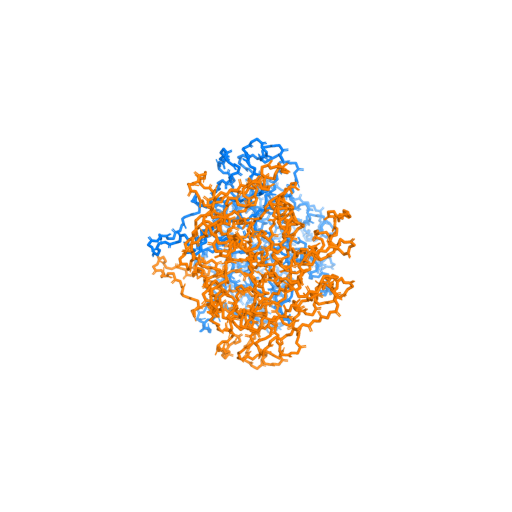 B C 1
ATOM 3614 O O . ASP B 1 98 ? 0.591 -6.84 10.062 1 88.12 98 ASP B O 1
ATOM 3618 N N . ILE B 1 99 ? -0.718 -7.922 8.703 1 91.81 99 ILE B N 1
ATOM 3619 C CA . ILE B 1 99 ? -0.051 -7.188 7.637 1 91.81 99 ILE B CA 1
ATOM 3620 C C . ILE B 1 99 ? -1.044 -6.25 6.957 1 91.81 99 ILE B C 1
ATOM 3622 O O . ILE B 1 99 ? -0.68 -5.508 6.039 1 91.81 99 ILE B O 1
ATOM 3626 N N . TRP B 1 100 ? -2.252 -6.246 7.406 1 94.38 100 TRP B N 1
ATOM 3627 C CA . TRP B 1 100 ? -3.277 -5.645 6.562 1 94.38 100 TRP B CA 1
ATOM 3628 C C . TRP B 1 100 ? -3.59 -4.223 7.023 1 94.38 100 TRP B C 1
ATOM 3630 O O . TRP B 1 100 ? -4.18 -3.438 6.273 1 94.38 100 TRP B O 1
ATOM 3640 N N . GLN B 1 101 ? -3.283 -3.869 8.219 1 93.25 101 GLN B N 1
ATOM 3641 C CA . GLN B 1 101 ? -3.549 -2.514 8.695 1 93.25 101 GLN B CA 1
ATOM 3642 C C . GLN B 1 101 ? -2.844 -1.479 7.82 1 93.25 101 GLN B C 1
ATOM 3644 O O . GLN B 1 101 ? -1.671 -1.646 7.48 1 93.25 101 GLN B O 1
ATOM 3649 N N . GLY B 1 102 ? -3.652 -0.463 7.414 1 94.5 102 GLY B N 1
ATOM 3650 C CA . GLY B 1 102 ? -3.09 0.629 6.637 1 94.5 102 GLY B CA 1
ATOM 3651 C C . GLY B 1 102 ? -2.988 0.315 5.156 1 94.5 102 GLY B C 1
ATOM 3652 O O . GLY B 1 102 ? -2.629 1.182 4.355 1 94.5 102 GLY B O 1
ATOM 3653 N N . GLN B 1 103 ? -3.307 -0.915 4.754 1 96.25 103 GLN B N 1
ATOM 3654 C CA . GLN B 1 103 ? -3.205 -1.306 3.35 1 96.25 103 GLN B CA 1
ATOM 3655 C C . GLN B 1 103 ? -4.371 -0.747 2.537 1 96.25 103 GLN B C 1
ATOM 3657 O O . GLN B 1 103 ? -5.465 -0.541 3.07 1 96.25 103 GLN B O 1
ATOM 3662 N N . ARG B 1 104 ? -4.074 -0.512 1.27 1 97.69 104 ARG B N 1
ATOM 3663 C CA . ARG B 1 104 ? -5.145 -0.195 0.331 1 97.69 104 ARG B CA 1
ATOM 3664 C C . ARG B 1 104 ? -5.742 -1.464 -0.268 1 97.69 104 ARG B C 1
ATOM 3666 O O . ARG B 1 104 ? -5.016 -2.305 -0.802 1 97.69 104 ARG B O 1
ATOM 3673 N N . LEU B 1 105 ? -7.008 -1.554 -0.129 1 98.38 105 LEU B N 1
ATOM 3674 C CA . LEU B 1 105 ? -7.777 -2.629 -0.745 1 98.38 105 LEU B CA 1
ATOM 3675 C C . LEU B 1 105 ? -8.852 -2.064 -1.67 1 98.38 105 LEU B C 1
ATOM 3677 O O . LEU B 1 105 ? -9.094 -0.856 -1.68 1 98.38 105 LEU B O 1
ATOM 3681 N N . LYS B 1 106 ? -9.453 -2.93 -2.521 1 98.44 106 LYS B N 1
ATOM 3682 C CA . LYS B 1 106 ? -10.531 -2.482 -3.395 1 98.44 106 LYS B CA 1
ATOM 3683 C C . LYS B 1 106 ? -11.695 -3.471 -3.383 1 98.44 106 LYS B C 1
ATOM 3685 O O . LYS B 1 106 ? -11.484 -4.684 -3.434 1 98.44 106 LYS B O 1
ATOM 3690 N N . ILE B 1 107 ? -12.875 -2.881 -3.26 1 98.69 107 ILE B N 1
ATOM 3691 C CA . ILE B 1 107 ? -14.125 -3.631 -3.352 1 98.69 107 ILE B CA 1
ATOM 3692 C C . ILE B 1 107 ? -14.555 -3.742 -4.812 1 98.69 107 ILE B C 1
ATOM 3694 O O . ILE B 1 107 ? -14.398 -2.793 -5.586 1 98.69 107 ILE B O 1
ATOM 3698 N N . LYS B 1 108 ? -15.023 -4.871 -5.184 1 98.12 108 LYS B N 1
ATOM 3699 C CA . LYS B 1 108 ? -15.82 -4.969 -6.402 1 98.12 108 LYS B CA 1
ATOM 3700 C C . LYS B 1 108 ? -17.297 -5.219 -6.078 1 98.12 108 LYS B C 1
ATOM 3702 O O . LYS B 1 108 ? -17.641 -6.246 -5.496 1 98.12 108 LYS B O 1
ATOM 3707 N N . ASN B 1 109 ? -18.109 -4.227 -6.457 1 96.62 109 ASN B N 1
ATOM 3708 C CA . ASN B 1 109 ? -19.516 -4.406 -6.133 1 96.62 109 ASN B CA 1
ATOM 3709 C C . ASN B 1 109 ? -20.25 -5.195 -7.219 1 96.62 109 ASN B C 1
ATOM 3711 O O . ASN B 1 109 ? -19.625 -5.648 -8.18 1 96.62 109 ASN B O 1
ATOM 3715 N N . ARG B 1 110 ? -21.547 -5.426 -7.102 1 93.81 110 ARG B N 1
ATOM 3716 C CA . ARG B 1 110 ? -22.312 -6.324 -7.953 1 93.81 110 ARG B CA 1
ATOM 3717 C C . ARG B 1 110 ? -22.484 -5.746 -9.352 1 93.81 110 ARG B C 1
ATOM 3719 O O . ARG B 1 110 ? -22.844 -6.461 -10.289 1 93.81 110 ARG B O 1
ATOM 3726 N N . TYR B 1 111 ? -22.156 -4.488 -9.547 1 95 111 TYR B N 1
ATOM 3727 C CA . TYR B 1 111 ? -22.281 -3.838 -10.852 1 95 111 TYR B CA 1
ATOM 3728 C C . TYR B 1 111 ? -20.938 -3.773 -11.555 1 95 111 TYR B C 1
ATOM 3730 O O . TYR B 1 111 ? -20.828 -3.227 -12.656 1 95 111 TYR B O 1
ATOM 3738 N N . GLY B 1 112 ? -19.922 -4.281 -10.883 1 95.06 112 GLY B N 1
ATOM 3739 C CA . GLY B 1 112 ? -18.609 -4.336 -11.5 1 95.06 112 GLY B CA 1
ATOM 3740 C C . GLY B 1 112 ? -17.766 -3.107 -11.211 1 95.06 112 GLY B C 1
ATOM 3741 O O . GLY B 1 112 ? -16.656 -2.975 -11.727 1 95.06 112 GLY B O 1
ATOM 3742 N N . LYS B 1 113 ? -18.297 -2.268 -10.359 1 96.62 113 LYS B N 1
ATOM 3743 C CA . LYS B 1 113 ? -17.547 -1.066 -10 1 96.62 113 LYS B CA 1
ATOM 3744 C C . LYS B 1 113 ? -16.547 -1.358 -8.898 1 96.62 113 LYS B C 1
ATOM 3746 O O . LYS B 1 113 ? -16.844 -2.068 -7.938 1 96.62 113 LYS B O 1
ATOM 3751 N N . GLU B 1 114 ? -15.352 -0.821 -9.141 1 97.62 114 GLU B N 1
ATOM 3752 C CA . GLU B 1 114 ? -14.312 -0.956 -8.125 1 97.62 114 GLU B CA 1
ATOM 3753 C C . GLU B 1 114 ? -14.258 0.272 -7.215 1 97.62 114 GLU B C 1
ATOM 3755 O O . GLU B 1 114 ? -14.344 1.405 -7.695 1 97.62 114 GLU B O 1
ATOM 3760 N N . ILE B 1 115 ? -14.234 0.041 -5.918 1 98.44 115 ILE B N 1
ATOM 3761 C CA . ILE B 1 115 ? -14.211 1.096 -4.91 1 98.44 115 ILE B CA 1
ATOM 3762 C C . ILE B 1 115 ? -13 0.91 -4 1 98.44 115 ILE B C 1
ATOM 3764 O O . ILE B 1 115 ? -12.898 -0.089 -3.283 1 98.44 115 ILE B O 1
ATOM 3768 N N . ILE B 1 116 ? -12.102 1.889 -4.004 1 98.25 116 ILE B N 1
ATOM 3769 C CA . ILE B 1 116 ? -10.867 1.815 -3.229 1 98.25 116 ILE B CA 1
ATOM 3770 C C . ILE B 1 116 ? -11.148 2.193 -1.776 1 98.25 116 ILE B C 1
ATOM 3772 O O . ILE B 1 116 ? -11.945 3.1 -1.507 1 98.25 116 ILE B O 1
ATOM 3776 N N . GLY B 1 117 ? -10.547 1.515 -0.855 1 98.38 117 GLY B N 1
ATOM 3777 C CA . GLY B 1 117 ? -10.594 1.841 0.561 1 98.38 117 GLY B CA 1
ATOM 3778 C C . GLY B 1 117 ? -9.266 1.609 1.268 1 98.38 117 GLY B C 1
ATOM 3779 O O . GLY B 1 117 ? -8.344 1.024 0.695 1 98.38 117 GLY B O 1
ATOM 3780 N N . VAL B 1 118 ? -9.188 2.123 2.549 1 98 118 VAL B N 1
ATOM 3781 C CA . VAL B 1 118 ? -8.023 1.97 3.412 1 98 118 VAL B CA 1
ATOM 3782 C C . VAL B 1 118 ? -8.398 1.169 4.656 1 98 118 VAL B C 1
ATOM 3784 O O . VAL B 1 118 ? -9.391 1.483 5.328 1 98 118 VAL B O 1
ATOM 3787 N N . VAL B 1 119 ? -7.594 0.121 4.934 1 97.38 119 VAL B N 1
ATOM 3788 C CA . VAL B 1 119 ? -7.836 -0.626 6.164 1 97.38 119 VAL B CA 1
ATOM 3789 C C . VAL B 1 119 ? -7.48 0.238 7.371 1 97.38 119 VAL B C 1
ATOM 3791 O O . VAL B 1 119 ? -6.371 0.769 7.461 1 97.38 119 VAL B O 1
ATOM 3794 N N . ALA B 1 120 ? -8.422 0.316 8.266 1 94.5 120 ALA B N 1
ATOM 3795 C CA . ALA B 1 120 ? -8.273 1.171 9.445 1 94.5 120 ALA B CA 1
ATOM 3796 C C . ALA B 1 120 ? -7.141 0.685 10.336 1 94.5 120 ALA B C 1
ATOM 3798 O O . ALA B 1 120 ? -6.945 -0.521 10.508 1 94.5 120 ALA B O 1
ATOM 3799 N N . ASN B 1 121 ? -6.402 1.599 10.859 1 89.31 121 ASN B N 1
ATOM 3800 C CA . ASN B 1 121 ? -5.406 1.324 11.891 1 89.31 121 ASN B CA 1
ATOM 3801 C C . ASN B 1 121 ? -5.465 2.355 13.008 1 89.31 121 ASN B C 1
ATOM 3803 O O . ASN B 1 121 ? -6.035 3.434 12.844 1 89.31 121 ASN B O 1
ATOM 3807 N N . ILE B 1 122 ? -5.012 2.018 14.141 1 79.62 122 ILE B N 1
ATOM 3808 C CA . ILE B 1 122 ? -4.977 2.93 15.281 1 79.62 122 ILE B CA 1
ATOM 3809 C C . ILE B 1 122 ? -3.674 3.727 15.266 1 79.62 122 ILE B C 1
ATOM 3811 O O . ILE B 1 122 ? -2.584 3.148 15.289 1 79.62 122 ILE B O 1
ATOM 3815 N N . PRO B 1 123 ? -3.898 5.031 15.164 1 78.62 123 PRO B N 1
ATOM 3816 C CA . PRO B 1 123 ? -2.682 5.844 15.195 1 78.62 123 PRO B CA 1
ATOM 3817 C C . PRO B 1 123 ? -1.829 5.594 16.438 1 78.62 123 PRO B C 1
ATOM 3819 O O . PRO B 1 123 ? -2.365 5.316 17.516 1 78.62 123 PRO B O 1
ATOM 3822 N N . LYS B 1 124 ? -0.538 5.762 16.25 1 77.56 124 LYS B N 1
ATOM 3823 C CA . LYS B 1 124 ? 0.425 5.535 17.328 1 77.56 124 LYS B CA 1
ATOM 3824 C C . LYS B 1 124 ? 0.04 6.309 18.578 1 77.56 124 LYS B C 1
ATOM 3826 O O . LYS B 1 124 ? 0.203 5.812 19.703 1 77.56 124 LYS B O 1
ATOM 3831 N N . HIS B 1 125 ? -0.55 7.465 18.438 1 78.38 125 HIS B N 1
ATOM 3832 C CA . HIS B 1 125 ? -0.855 8.391 19.516 1 78.38 125 HIS B CA 1
ATOM 3833 C C . HIS B 1 125 ? -1.974 7.852 20.406 1 78.38 125 HIS B C 1
ATOM 3835 O O . HIS B 1 125 ? -2.164 8.32 21.531 1 78.38 125 HIS B O 1
ATOM 3841 N N . PHE B 1 126 ? -2.725 6.996 19.891 1 75.62 126 PHE B N 1
ATOM 3842 C CA . PHE B 1 126 ? -3.857 6.469 20.641 1 75.62 126 PHE B CA 1
ATOM 3843 C C . PHE B 1 126 ? -3.586 5.039 21.094 1 75.62 126 PHE B C 1
ATOM 3845 O O . PHE B 1 126 ? -4.469 4.379 21.656 1 75.62 126 PHE B O 1
ATOM 3852 N N . ARG B 1 127 ? -2.336 4.574 20.891 1 80.06 127 ARG B N 1
ATOM 3853 C CA . ARG B 1 127 ? -1.976 3.219 21.297 1 80.06 127 ARG B CA 1
ATOM 3854 C C . ARG B 1 127 ? -1.474 3.188 22.734 1 80.06 127 ARG B C 1
ATOM 3856 O O . ARG B 1 127 ? -0.771 4.102 23.172 1 80.06 127 ARG B O 1
ATOM 3863 N N . THR B 1 128 ? -1.9 2.117 23.406 1 73.75 128 THR B N 1
ATOM 3864 C CA . THR B 1 128 ? -1.515 1.982 24.812 1 73.75 128 THR B CA 1
ATOM 3865 C C . THR B 1 128 ? -0.341 1.019 24.953 1 73.75 128 THR B C 1
ATOM 3867 O O . THR B 1 128 ? 0.273 0.939 26.031 1 73.75 128 THR B O 1
ATOM 3870 N N . GLY B 1 129 ? 0.046 0.369 23.938 1 70.94 129 GLY B N 1
ATOM 3871 C CA . GLY B 1 129 ? 1.147 -0.58 23.984 1 70.94 129 GLY B CA 1
ATOM 3872 C C . GLY B 1 129 ? 0.708 -1.986 24.344 1 70.94 129 GLY B C 1
ATOM 3873 O O . GLY B 1 129 ? 1.484 -2.936 24.219 1 70.94 129 GLY B O 1
ATOM 3874 N N . ASN B 1 130 ? -0.468 -2.135 24.844 1 70.75 130 ASN B N 1
ATOM 3875 C CA . ASN B 1 130 ? -0.95 -3.439 25.281 1 70.75 130 ASN B CA 1
ATOM 3876 C C . ASN B 1 130 ? -1.951 -4.031 24.297 1 70.75 130 ASN B C 1
ATOM 3878 O O . ASN B 1 130 ? -2.699 -4.949 24.641 1 70.75 130 ASN B O 1
ATOM 3882 N N . GLU B 1 131 ? -1.896 -3.461 23.156 1 73.88 131 GLU B N 1
ATOM 3883 C CA . GLU B 1 131 ? -2.893 -3.955 22.219 1 73.88 131 GLU B CA 1
ATOM 3884 C C . GLU B 1 131 ? -2.459 -5.281 21.594 1 73.88 131 GLU B C 1
ATOM 3886 O O . GLU B 1 131 ? -1.276 -5.484 21.312 1 73.88 131 GLU B O 1
ATOM 3891 N N . SER B 1 132 ? -3.371 -6.273 21.578 1 75.19 132 SER B N 1
ATOM 3892 C CA . SER B 1 132 ? -3.146 -7.555 20.922 1 75.19 132 SER B CA 1
ATOM 3893 C C . SER B 1 132 ? -3.176 -7.402 19.406 1 75.19 132 SER B C 1
ATOM 3895 O O . SER B 1 132 ? -3.691 -6.41 18.875 1 75.19 132 SER B O 1
ATOM 3897 N N . ILE B 1 133 ? -2.592 -8.336 18.672 1 81.56 133 ILE B N 1
ATOM 3898 C CA . ILE B 1 133 ? -2.654 -8.398 17.219 1 81.56 133 ILE B CA 1
ATOM 3899 C C . ILE B 1 133 ? -4.105 -8.57 16.781 1 81.56 133 ILE B C 1
ATOM 3901 O O . ILE B 1 133 ? -4.781 -9.508 17.188 1 81.56 133 ILE B O 1
ATOM 3905 N N . PRO B 1 134 ? -4.539 -7.637 16.016 1 85.38 134 PRO B N 1
ATOM 3906 C CA . PRO B 1 134 ? -5.934 -7.766 15.586 1 85.38 134 PRO B CA 1
ATOM 3907 C C . PRO B 1 134 ? -6.152 -8.953 14.656 1 85.38 134 PRO B C 1
ATOM 3909 O O . PRO B 1 134 ? -5.258 -9.312 13.883 1 85.38 134 PRO B O 1
ATOM 3912 N N . GLN B 1 135 ? -7.348 -9.578 14.797 1 91 135 GLN B N 1
ATOM 3913 C CA . GLN B 1 135 ? -7.797 -10.578 13.836 1 91 135 GLN B CA 1
ATOM 3914 C C . GLN B 1 135 ? -8.43 -9.922 12.609 1 91 135 GLN B C 1
ATOM 3916 O O . GLN B 1 135 ? -8.812 -8.758 12.656 1 91 135 GLN B O 1
ATOM 3921 N N . ILE B 1 136 ? -8.578 -10.688 11.609 1 93.88 136 ILE B N 1
ATOM 3922 C CA . ILE B 1 136 ? -9.141 -10.164 10.359 1 93.88 136 ILE B CA 1
ATOM 3923 C C . ILE B 1 136 ? -10.539 -9.625 10.617 1 93.88 136 ILE B C 1
ATOM 3925 O O . ILE B 1 136 ? -10.891 -8.539 10.133 1 93.88 136 ILE B O 1
ATOM 3929 N N . LYS B 1 137 ? -11.281 -10.281 11.414 1 92.12 137 LYS B N 1
ATOM 3930 C CA . LYS B 1 137 ? -12.672 -9.891 11.656 1 92.12 137 LYS B CA 1
ATOM 3931 C C . LYS B 1 137 ? -12.742 -8.578 12.43 1 92.12 137 LYS B C 1
ATOM 3933 O O . LYS B 1 137 ? -13.797 -7.949 12.5 1 92.12 137 LYS B O 1
ATOM 3938 N N . ASP B 1 138 ? -11.648 -8.195 13.062 1 92.5 138 ASP B N 1
ATOM 3939 C CA . ASP B 1 138 ? -11.586 -6.957 13.828 1 92.5 138 ASP B CA 1
ATOM 3940 C C . ASP B 1 138 ? -11.242 -5.77 12.93 1 92.5 138 ASP B C 1
ATOM 3942 O O . ASP B 1 138 ? -11.383 -4.617 13.344 1 92.5 138 ASP B O 1
ATOM 3946 N N . LEU B 1 139 ? -10.797 -6.055 11.789 1 94.69 139 LEU B N 1
ATOM 3947 C CA . LEU B 1 139 ? -10.375 -4.996 10.883 1 94.69 139 LEU B CA 1
ATOM 3948 C C . LEU B 1 139 ? -11.57 -4.348 10.195 1 94.69 139 LEU B C 1
ATOM 3950 O O . LEU B 1 139 ? -12.633 -4.965 10.086 1 94.69 139 LEU B O 1
ATOM 3954 N N . MET B 1 140 ? -11.375 -3.098 9.812 1 96.5 140 MET B N 1
ATOM 3955 C CA . MET B 1 140 ? -12.406 -2.346 9.102 1 96.5 140 MET B CA 1
ATOM 3956 C C . MET B 1 140 ? -11.828 -1.655 7.871 1 96.5 140 MET B C 1
ATOM 3958 O O . MET B 1 140 ? -10.688 -1.186 7.895 1 96.5 140 MET B O 1
ATOM 3962 N N . LEU B 1 141 ? -12.625 -1.624 6.871 1 98.25 141 LEU B N 1
ATOM 3963 C CA . LEU B 1 141 ? -12.258 -0.928 5.645 1 98.25 141 LEU B CA 1
ATOM 3964 C C . LEU B 1 141 ? -12.977 0.413 5.543 1 98.25 141 LEU B C 1
ATOM 3966 O O . LEU B 1 141 ? -14.203 0.474 5.66 1 98.25 141 LEU B O 1
ATOM 3970 N N . ASP B 1 142 ? -12.195 1.488 5.375 1 98.31 142 ASP B N 1
ATOM 3971 C CA . ASP B 1 142 ? -12.664 2.865 5.25 1 98.31 142 ASP B CA 1
ATOM 3972 C C . ASP B 1 142 ? -12.68 3.309 3.789 1 98.31 142 ASP B C 1
ATOM 3974 O O . ASP B 1 142 ? -11.625 3.545 3.193 1 98.31 142 ASP B O 1
ATOM 3978 N N . ILE B 1 143 ? -13.922 3.5 3.189 1 98.44 143 I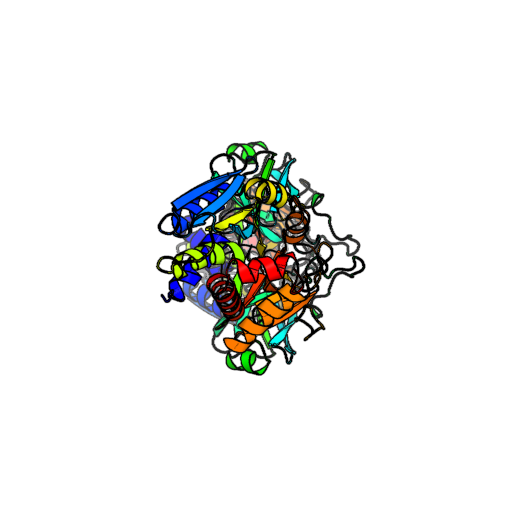LE B N 1
ATOM 3979 C CA . ILE B 1 143 ? -14.008 3.918 1.794 1 98.44 143 ILE B CA 1
ATOM 3980 C C . ILE B 1 143 ? -14.391 5.395 1.72 1 98.44 143 ILE B C 1
ATOM 3982 O O . ILE B 1 143 ? -14.852 5.871 0.68 1 98.44 143 ILE B O 1
ATOM 3986 N N . GLY B 1 144 ? -14.281 6.094 2.842 1 97.75 144 GLY B N 1
ATOM 3987 C CA . GLY B 1 144 ? -14.57 7.516 2.914 1 97.75 144 GLY B CA 1
ATOM 3988 C C . GLY B 1 144 ? -16.047 7.809 3.146 1 97.75 144 GLY B C 1
ATOM 3989 O O . GLY B 1 144 ? -16.484 8.953 2.994 1 97.75 144 GLY B O 1
ATOM 3990 N N . ALA B 1 145 ? -16.875 6.797 3.439 1 96.88 145 ALA B N 1
ATOM 3991 C CA . ALA B 1 145 ? -18.297 6.984 3.715 1 96.88 145 ALA B CA 1
ATOM 3992 C C . ALA B 1 145 ? -18.531 7.398 5.164 1 96.88 145 ALA B C 1
ATOM 3994 O O . ALA B 1 145 ? -17.719 7.086 6.043 1 96.88 145 ALA B O 1
ATOM 3995 N N . SER B 1 146 ? -19.688 8.094 5.418 1 94.75 146 SER B N 1
ATOM 3996 C CA . SER B 1 146 ? -20 8.57 6.766 1 94.75 146 SER B CA 1
ATOM 3997 C C . SER B 1 146 ? -21.172 7.812 7.363 1 94.75 146 SER B C 1
ATOM 3999 O O . SER B 1 146 ? -21.562 8.07 8.508 1 94.75 146 SER B O 1
ATOM 4001 N N . SER B 1 147 ? -21.781 6.914 6.559 1 95.88 147 SER B N 1
ATOM 4002 C CA . SER B 1 147 ? -22.922 6.141 7.012 1 95.88 147 SER B CA 1
ATOM 4003 C C . SER B 1 147 ? -23.094 4.863 6.195 1 95.88 147 SER B C 1
ATOM 4005 O O . SER B 1 147 ? -22.5 4.734 5.117 1 95.88 147 SER B O 1
ATOM 4007 N N . SER B 1 148 ? -23.938 3.967 6.773 1 97.44 148 SER B N 1
ATOM 4008 C CA . SER B 1 148 ? -24.234 2.744 6.031 1 97.44 148 SER B CA 1
ATOM 4009 C C . SER B 1 148 ? -25 3.047 4.754 1 97.44 148 SER B C 1
ATOM 4011 O O . SER B 1 148 ? -24.828 2.369 3.738 1 97.44 148 SER B O 1
ATOM 4013 N N . GLU B 1 149 ? -25.766 4.059 4.812 1 97.62 149 GLU B N 1
ATOM 4014 C CA . GLU B 1 149 ? -26.547 4.469 3.639 1 97.62 149 GLU B CA 1
ATOM 4015 C C . GLU B 1 149 ? -25.625 4.922 2.508 1 97.62 149 GLU B C 1
ATOM 4017 O O . GLU B 1 149 ? -25.844 4.566 1.346 1 97.62 149 GLU B O 1
ATOM 4022 N N . GLU B 1 150 ? -24.641 5.641 2.863 1 97.31 150 GLU B N 1
ATOM 4023 C CA . GLU B 1 150 ? -23.703 6.109 1.853 1 97.31 150 GLU B CA 1
ATOM 4024 C C . GLU B 1 150 ? -22.953 4.945 1.216 1 97.31 150 GLU B C 1
ATOM 4026 O O . GLU B 1 150 ? -22.672 4.957 0.014 1 97.31 150 GLU B O 1
ATOM 4031 N N . VAL B 1 151 ? -22.609 3.963 2.002 1 98.12 151 VAL B N 1
ATOM 4032 C CA . VAL B 1 151 ? -21.938 2.768 1.497 1 98.12 151 VAL B CA 1
ATOM 4033 C C . VAL B 1 151 ? -22.844 2.045 0.507 1 98.12 151 VAL B C 1
ATOM 4035 O O . VAL B 1 151 ? -22.438 1.723 -0.607 1 98.12 151 VAL B O 1
ATOM 4038 N N . ARG B 1 152 ? -24.078 1.881 0.855 1 97.94 152 ARG B N 1
ATOM 4039 C CA . ARG B 1 152 ? -25.031 1.13 0.035 1 97.94 152 ARG B CA 1
ATOM 4040 C C . ARG B 1 152 ? -25.391 1.899 -1.231 1 97.94 152 ARG B C 1
ATOM 4042 O O . ARG B 1 152 ? -25.625 1.3 -2.281 1 97.94 152 ARG B O 1
ATOM 4049 N N . ASN B 1 153 ? -25.359 3.195 -1.123 1 97.31 153 ASN B N 1
ATOM 4050 C CA . ASN B 1 153 ? -25.625 4.023 -2.297 1 97.31 153 ASN B CA 1
ATOM 4051 C C . ASN B 1 153 ? -24.547 3.834 -3.363 1 97.31 153 ASN B C 1
ATOM 4053 O O . ASN B 1 153 ? -24.781 4.113 -4.539 1 97.31 153 ASN B O 1
ATOM 4057 N N . ARG B 1 154 ? -23.453 3.336 -3.004 1 97.19 154 ARG B N 1
ATOM 4058 C CA . ARG B 1 154 ? -22.375 3.062 -3.949 1 97.19 154 ARG B CA 1
ATOM 4059 C C . ARG B 1 154 ? -22.484 1.642 -4.496 1 97.19 154 ARG B C 1
ATOM 4061 O O . ARG B 1 154 ? -21.578 1.179 -5.203 1 97.19 154 ARG B O 1
ATOM 4068 N N . GLY B 1 155 ? -23.484 0.978 -4.125 1 97.62 155 GLY B N 1
ATOM 4069 C CA . GLY B 1 155 ? -23.734 -0.368 -4.613 1 97.62 155 GLY B CA 1
ATOM 4070 C C . GLY B 1 155 ? -23 -1.438 -3.822 1 97.62 155 GLY B C 1
ATOM 4071 O O . GLY B 1 155 ? -22.875 -2.574 -4.281 1 97.62 155 GLY B O 1
ATOM 4072 N N . VAL B 1 156 ? -22.453 -1.109 -2.693 1 98.38 156 VAL B N 1
ATOM 4073 C CA . VAL B 1 156 ? -21.703 -2.047 -1.87 1 98.38 156 VAL B CA 1
ATOM 4074 C C . VAL B 1 156 ? -22.641 -2.756 -0.897 1 98.38 156 VAL B C 1
ATOM 4076 O O . VAL B 1 156 ? -23.453 -2.113 -0.239 1 98.38 156 VAL B O 1
ATOM 4079 N N . GLU B 1 157 ? -22.5 -4.059 -0.808 1 97.88 157 GLU B N 1
ATOM 4080 C CA . GLU B 1 157 ? -23.344 -4.863 0.07 1 97.88 157 GLU B CA 1
ATOM 4081 C C . GLU B 1 157 ? -22.562 -6.027 0.672 1 97.88 157 GLU B C 1
ATOM 4083 O O . GLU B 1 157 ? -21.484 -6.379 0.182 1 97.88 157 GLU B O 1
ATOM 4088 N N . VAL B 1 158 ? -23.172 -6.598 1.755 1 97.88 158 VAL B N 1
ATOM 4089 C CA . VAL B 1 158 ? -22.641 -7.82 2.35 1 97.88 158 VAL B CA 1
ATOM 4090 C C . VAL B 1 158 ? -22.516 -8.898 1.278 1 97.88 158 VAL B C 1
ATOM 4092 O O . VAL B 1 158 ? -23.391 -9.055 0.434 1 97.88 158 VAL B O 1
ATOM 4095 N N . GLY B 1 159 ? -21.375 -9.555 1.261 1 97.88 159 GLY B N 1
ATOM 4096 C CA . GLY B 1 159 ? -21.141 -10.602 0.276 1 97.88 159 GLY B CA 1
ATOM 4097 C C . GLY B 1 159 ? -20.25 -10.148 -0.871 1 97.88 159 GLY B C 1
ATOM 4098 O O . GLY B 1 159 ? -19.719 -10.977 -1.607 1 97.88 159 GLY B O 1
ATOM 4099 N N . ASP B 1 160 ? -20.156 -8.812 -1.032 1 98.31 160 ASP B N 1
ATOM 4100 C CA . ASP B 1 160 ? -19.203 -8.32 -2.025 1 98.31 160 ASP B CA 1
ATOM 4101 C C . ASP B 1 160 ? -17.766 -8.672 -1.632 1 98.31 160 ASP B C 1
ATOM 4103 O O . ASP B 1 160 ? -17.469 -8.875 -0.452 1 98.31 160 ASP B O 1
ATOM 4107 N N . THR B 1 161 ? -16.875 -8.734 -2.643 1 98.62 161 THR B N 1
ATOM 4108 C CA . THR B 1 161 ? -15.531 -9.211 -2.361 1 98.62 161 THR B CA 1
ATOM 4109 C C . THR B 1 161 ? -14.531 -8.062 -2.402 1 98.62 161 THR B C 1
ATOM 4111 O O . THR B 1 161 ? -14.805 -7.012 -2.986 1 98.62 161 THR B O 1
ATOM 4114 N N . ILE B 1 162 ? -13.477 -8.234 -1.658 1 98.75 162 ILE B N 1
ATOM 4115 C CA . ILE B 1 162 ? -12.375 -7.289 -1.518 1 98.75 162 ILE B CA 1
ATOM 4116 C C . ILE B 1 162 ? -11.062 -7.969 -1.907 1 98.75 162 ILE B C 1
ATOM 4118 O O . ILE B 1 162 ? -10.82 -9.117 -1.541 1 98.75 162 ILE B O 1
ATOM 4122 N N . VAL B 1 163 ? -10.211 -7.32 -2.715 1 98.75 163 VAL B N 1
ATOM 4123 C CA . VAL B 1 163 ? -8.867 -7.789 -3.006 1 98.75 163 VAL B CA 1
ATOM 4124 C C . VAL B 1 163 ? -7.867 -6.648 -2.82 1 98.75 163 VAL B C 1
ATOM 4126 O O . VAL B 1 163 ? -8.258 -5.484 -2.705 1 98.75 163 VAL B O 1
ATOM 4129 N N . PRO B 1 164 ? -6.543 -6.934 -2.729 1 98.38 164 PRO B N 1
ATOM 4130 C CA . PRO B 1 164 ? -5.555 -5.855 -2.637 1 98.38 164 PRO B CA 1
ATOM 4131 C C . PRO B 1 164 ? -5.613 -4.898 -3.824 1 98.38 164 PRO B C 1
ATOM 4133 O O . PRO B 1 164 ? -5.836 -5.328 -4.957 1 98.38 164 PRO B O 1
ATOM 4136 N N . HIS B 1 165 ? -5.484 -3.602 -3.549 1 97.69 165 HIS B N 1
ATOM 4137 C CA . HIS B 1 165 ? -5.312 -2.602 -4.598 1 97.69 165 HIS B CA 1
ATOM 4138 C C . HIS B 1 165 ? -3.836 -2.398 -4.926 1 97.69 165 HIS B C 1
ATOM 4140 O O . HIS B 1 165 ? -3.178 -1.537 -4.34 1 97.69 165 HIS B O 1
ATOM 4146 N N . THR B 1 166 ? -3.322 -3.137 -5.902 1 96.44 166 THR B N 1
ATOM 4147 C CA . THR B 1 166 ? -1.892 -3.186 -6.18 1 96.44 166 THR B CA 1
ATOM 4148 C C . THR B 1 166 ? -1.629 -3.162 -7.684 1 96.44 166 THR B C 1
ATOM 4150 O O . THR B 1 166 ? -2.262 -3.902 -8.438 1 96.44 166 THR B O 1
ATOM 4153 N N . ILE B 1 167 ? -0.733 -2.316 -8.062 1 95.81 167 ILE B N 1
ATOM 4154 C CA . ILE B 1 167 ? -0.286 -2.268 -9.453 1 95.81 167 ILE B CA 1
ATOM 4155 C C . ILE B 1 167 ? 1.065 -2.967 -9.586 1 95.81 167 ILE B C 1
ATOM 4157 O O . ILE B 1 167 ? 1.925 -2.84 -8.711 1 95.81 167 ILE B O 1
ATOM 4161 N N . MET B 1 168 ? 1.221 -3.676 -10.703 1 98.25 168 MET B N 1
ATOM 4162 C CA . MET B 1 168 ? 2.518 -4.301 -10.945 1 98.25 168 MET B CA 1
ATOM 4163 C C . MET B 1 168 ? 3.611 -3.248 -11.094 1 98.25 168 MET B C 1
ATOM 4165 O O . MET B 1 168 ? 3.426 -2.246 -11.789 1 98.25 168 MET B O 1
ATOM 4169 N N . THR B 1 169 ? 4.742 -3.492 -10.406 1 98 169 THR B N 1
ATOM 4170 C CA . THR B 1 169 ? 5.848 -2.545 -10.391 1 98 169 THR B CA 1
ATOM 4171 C C . THR B 1 169 ? 7.176 -3.262 -10.633 1 98 169 THR B C 1
ATOM 4173 O O . THR B 1 169 ? 7.457 -4.285 -10 1 98 169 THR B O 1
ATOM 4176 N N . GLN B 1 170 ? 7.934 -2.746 -11.609 1 98.06 170 GLN B N 1
ATOM 4177 C CA . GLN B 1 170 ? 9.281 -3.279 -11.789 1 98.06 170 GLN B CA 1
ATOM 4178 C C . GLN B 1 170 ? 10.234 -2.729 -10.734 1 98.06 170 GLN B C 1
ATOM 4180 O O . GLN B 1 170 ? 10.43 -1.515 -10.641 1 98.06 170 GLN B O 1
ATOM 4185 N N . LEU B 1 171 ? 10.844 -3.604 -9.93 1 98 171 LEU B N 1
ATOM 4186 C CA . LEU B 1 171 ? 11.742 -3.193 -8.859 1 98 171 LEU B CA 1
ATOM 4187 C C . LEU B 1 171 ? 13.188 -3.131 -9.352 1 98 171 LEU B C 1
ATOM 4189 O O . LEU B 1 171 ? 13.93 -2.219 -8.992 1 98 171 LEU B O 1
ATOM 4193 N N . SER B 1 172 ? 13.594 -4.137 -10.086 1 97.12 172 SER B N 1
ATOM 4194 C CA . SER B 1 172 ? 14.906 -4.23 -10.711 1 97.12 172 SER B CA 1
ATOM 4195 C C . SER B 1 172 ? 14.812 -4.855 -12.102 1 97.12 172 SER B C 1
ATOM 4197 O O . SER B 1 172 ? 13.719 -5.043 -12.633 1 97.12 172 SER B O 1
ATOM 4199 N N . LYS B 1 173 ? 15.984 -5.148 -12.641 1 95.94 173 LYS B N 1
ATOM 4200 C CA . LYS B 1 173 ? 16.016 -5.656 -14.008 1 95.94 173 LYS B CA 1
ATOM 4201 C C . LYS B 1 173 ? 15.141 -6.891 -14.172 1 95.94 173 LYS B C 1
ATOM 4203 O O . LYS B 1 173 ? 14.391 -7 -15.141 1 95.94 173 LYS B O 1
ATOM 4208 N N . ASN B 1 174 ? 15.188 -7.773 -13.18 1 97.69 174 ASN B N 1
ATOM 4209 C CA . ASN B 1 174 ? 14.531 -9.062 -13.352 1 97.69 174 ASN B CA 1
ATOM 4210 C C . ASN B 1 174 ? 13.422 -9.266 -12.32 1 97.69 174 ASN B C 1
ATOM 4212 O O . ASN B 1 174 ? 12.672 -10.242 -12.398 1 97.69 174 ASN B O 1
ATOM 4216 N N . ARG B 1 175 ? 13.273 -8.375 -11.367 1 98.38 175 ARG B N 1
ATOM 4217 C CA . ARG B 1 175 ? 12.336 -8.625 -10.281 1 98.38 175 ARG B CA 1
ATOM 4218 C C . ARG B 1 175 ? 11.219 -7.594 -10.273 1 98.38 175 ARG B C 1
ATOM 4220 O O . ARG B 1 175 ? 11.453 -6.414 -10.531 1 98.38 175 ARG B O 1
ATOM 4227 N N . TYR B 1 176 ? 10.047 -8.109 -10.039 1 98.56 176 TYR B N 1
ATOM 4228 C CA . TYR B 1 176 ? 8.812 -7.332 -10.047 1 98.56 176 TYR B CA 1
ATOM 4229 C C . TYR B 1 176 ? 8.023 -7.555 -8.758 1 98.56 176 TYR B C 1
ATOM 4231 O O . TYR B 1 176 ? 8.219 -8.555 -8.07 1 98.56 176 TYR B O 1
ATOM 4239 N N . SER B 1 177 ? 7.219 -6.574 -8.43 1 98.31 177 SER B N 1
ATOM 4240 C CA . SER B 1 177 ? 6.23 -6.707 -7.367 1 98.31 177 SER B CA 1
ATOM 4241 C C . SER B 1 177 ? 4.809 -6.637 -7.918 1 98.31 177 SER B C 1
ATOM 4243 O O . SER B 1 177 ? 4.523 -5.836 -8.812 1 98.31 177 SER B O 1
ATOM 4245 N N . ALA B 1 178 ? 3.969 -7.535 -7.488 1 98.19 178 ALA B N 1
ATOM 4246 C CA . ALA B 1 178 ? 2.561 -7.57 -7.875 1 98.19 178 ALA B CA 1
ATOM 4247 C C . ALA B 1 178 ? 1.733 -8.352 -6.863 1 98.19 178 ALA B C 1
ATOM 4249 O O . ALA B 1 178 ? 2.285 -9.055 -6.008 1 98.19 178 ALA B O 1
ATOM 4250 N N . LYS B 1 179 ? 0.469 -8.102 -6.957 1 97.62 179 LYS B N 1
ATOM 4251 C CA . LYS B 1 179 ? -0.424 -9.023 -6.258 1 97.62 179 LYS B CA 1
ATOM 4252 C C . LYS B 1 179 ? -0.698 -10.266 -7.098 1 97.62 179 LYS B C 1
ATOM 4254 O O . LYS B 1 179 ? -0.449 -10.273 -8.305 1 97.62 179 LYS B O 1
ATOM 4259 N N . ALA B 1 180 ? -1.193 -11.336 -6.523 1 97.88 180 ALA B N 1
ATOM 4260 C CA . ALA B 1 180 ? -1.871 -12.477 -7.121 1 97.88 180 ALA B CA 1
ATOM 4261 C C . ALA B 1 180 ? -0.925 -13.266 -8.023 1 97.88 180 ALA B C 1
ATOM 4263 O O . ALA B 1 180 ? -1.37 -14.031 -8.883 1 97.88 180 ALA B O 1
ATOM 4264 N N . TRP B 1 181 ? 0.407 -12.961 -7.82 1 98.12 181 TRP B N 1
ATOM 4265 C CA . TRP B 1 181 ? 1.315 -13.836 -8.555 1 98.12 181 TRP B CA 1
ATOM 4266 C C . TRP B 1 181 ? 1.017 -15.305 -8.266 1 98.12 181 TRP B C 1
ATOM 4268 O O . TRP B 1 181 ? 1.164 -16.156 -9.141 1 98.12 181 TRP B O 1
ATOM 4278 N N . ASP B 1 182 ? 0.58 -15.594 -7.156 1 96.81 182 ASP B N 1
ATOM 4279 C CA . ASP B 1 182 ? -0.089 -16.828 -6.758 1 96.81 182 ASP B CA 1
ATOM 4280 C C . ASP B 1 182 ? -1.6 -16.719 -6.961 1 96.81 182 ASP B C 1
ATOM 4282 O O . ASP B 1 182 ? -2.309 -16.172 -6.113 1 96.81 182 ASP B O 1
ATOM 4286 N N . ASN B 1 183 ? -2.117 -17.125 -8.141 1 97.12 183 ASN B N 1
ATOM 4287 C CA . ASN B 1 183 ? -1.447 -17.953 -9.133 1 97.12 183 ASN B CA 1
ATOM 4288 C C . ASN B 1 183 ? -1.688 -17.438 -10.547 1 97.12 183 ASN B C 1
ATOM 4290 O O . ASN B 1 183 ? -2.082 -18.188 -11.438 1 97.12 183 ASN B O 1
ATOM 4294 N N . ARG B 1 184 ? -1.52 -16.125 -10.672 1 98.56 184 ARG B N 1
ATOM 4295 C CA . ARG B 1 184 ? -1.667 -15.594 -12.023 1 98.56 184 ARG B CA 1
ATOM 4296 C C . ARG B 1 184 ? -0.444 -15.914 -12.875 1 98.56 184 ARG B C 1
ATOM 4298 O O . ARG B 1 184 ? -0.5 -15.844 -14.102 1 98.56 184 ARG B O 1
ATOM 4305 N N . TYR B 1 185 ? 0.585 -16.312 -12.234 1 98.06 185 TYR B N 1
ATOM 4306 C CA . TYR B 1 185 ? 1.701 -16.906 -12.953 1 98.06 185 TYR B CA 1
ATOM 4307 C C . TYR B 1 185 ? 1.227 -18.062 -13.82 1 98.06 185 TYR B C 1
ATOM 4309 O O . TYR B 1 185 ? 1.549 -18.141 -15.008 1 98.06 185 TYR B O 1
ATOM 4317 N N . GLY B 1 186 ? 0.551 -18.984 -13.242 1 98.69 186 GLY B N 1
ATOM 4318 C CA . GLY B 1 186 ? 0.05 -20.141 -13.953 1 98.69 186 GLY B CA 1
ATOM 4319 C C . GLY B 1 186 ? -0.917 -19.797 -15.07 1 98.69 186 GLY B C 1
ATOM 4320 O O . GLY B 1 186 ? -0.927 -20.438 -16.109 1 98.69 186 GLY B O 1
ATOM 4321 N N . CYS B 1 187 ? -1.699 -18.797 -14.828 1 98.88 187 CYS B N 1
ATOM 4322 C CA . CYS B 1 187 ? -2.646 -18.344 -15.844 1 98.88 187 CYS B CA 1
ATOM 4323 C C . CYS B 1 187 ? -1.918 -17.812 -17.078 1 98.88 187 CYS B C 1
ATOM 4325 O O . CYS B 1 187 ? -2.305 -18.109 -18.203 1 98.88 187 CYS B O 1
ATOM 4327 N N . VAL B 1 188 ? -0.888 -17.031 -16.812 1 98.81 188 VAL B N 1
ATOM 4328 C CA . VAL B 1 188 ? -0.073 -16.547 -17.938 1 98.81 188 VAL B CA 1
ATOM 4329 C C . VAL B 1 188 ? 0.542 -17.734 -18.672 1 98.81 188 VAL B C 1
ATOM 4331 O O . VAL B 1 188 ? 0.535 -17.766 -19.906 1 98.81 188 VAL B O 1
ATOM 4334 N N . LEU B 1 189 ? 1.034 -18.625 -17.938 1 98.75 189 LEU B N 1
ATOM 4335 C CA . LEU B 1 189 ? 1.691 -19.797 -18.516 1 98.75 189 LEU B CA 1
ATOM 4336 C C . LEU B 1 189 ? 0.717 -20.625 -19.359 1 98.75 189 LEU B C 1
ATOM 4338 O O . LEU B 1 189 ? 1.087 -21.141 -20.406 1 98.75 189 LEU B O 1
ATOM 4342 N N . ALA B 1 190 ? -0.468 -20.75 -18.891 1 98.81 190 ALA B N 1
ATOM 4343 C CA . ALA B 1 190 ? -1.498 -21.453 -19.641 1 98.81 190 ALA B CA 1
ATOM 4344 C C . ALA B 1 190 ? -1.708 -20.828 -21.016 1 98.81 190 ALA B C 1
ATOM 4346 O O . ALA B 1 190 ? -1.76 -21.531 -22.031 1 98.81 190 ALA B O 1
ATOM 4347 N N . ILE B 1 191 ? -1.795 -19.547 -21.047 1 98.75 191 ILE B N 1
ATOM 4348 C CA . ILE B 1 191 ? -1.979 -18.828 -22.312 1 98.75 191 ILE B CA 1
ATOM 4349 C C . ILE B 1 191 ? -0.759 -19.047 -23.203 1 98.75 191 ILE B C 1
ATOM 4351 O O . ILE B 1 191 ? -0.896 -19.422 -24.375 1 98.75 191 ILE B O 1
ATOM 4355 N N . GLU B 1 192 ? 0.38 -18.906 -22.641 1 98.75 192 GLU B N 1
ATOM 4356 C CA . GLU B 1 192 ? 1.592 -18.875 -23.453 1 98.75 192 GLU B CA 1
ATOM 4357 C C . GLU B 1 192 ? 1.971 -20.266 -23.953 1 98.75 192 GLU B C 1
ATOM 4359 O O . GLU B 1 192 ? 2.518 -20.422 -25.047 1 98.75 192 GLU B O 1
ATOM 4364 N N . ILE B 1 193 ? 1.68 -21.266 -23.156 1 98.69 193 ILE B N 1
ATOM 4365 C CA . ILE B 1 193 ? 1.994 -22.625 -23.594 1 98.69 193 ILE B CA 1
ATOM 4366 C C . ILE B 1 193 ? 1.181 -22.969 -24.844 1 98.69 193 ILE B C 1
ATOM 4368 O O . ILE B 1 193 ? 1.691 -23.609 -25.766 1 98.69 193 ILE B O 1
ATOM 4372 N N . LEU B 1 194 ? -0.08 -22.609 -24.891 1 98.62 194 LEU B N 1
ATOM 4373 C CA . LEU B 1 194 ? -0.912 -22.828 -26.062 1 98.62 194 LEU B CA 1
ATOM 4374 C C . LEU B 1 194 ? -0.38 -22.047 -27.266 1 98.62 194 LEU B C 1
ATOM 4376 O O . LEU B 1 194 ? -0.342 -22.578 -28.375 1 98.62 194 LEU B O 1
ATOM 4380 N N . GLU B 1 195 ? -0.033 -20.828 -26.969 1 98.38 195 GLU B N 1
ATOM 4381 C CA . GLU B 1 195 ? 0.507 -20 -28.047 1 98.38 195 GLU B CA 1
ATOM 4382 C C . GLU B 1 195 ? 1.791 -20.609 -28.609 1 98.38 195 GLU B C 1
ATOM 4384 O O . GLU B 1 195 ? 1.974 -20.656 -29.828 1 98.38 195 GLU B O 1
ATOM 4389 N N . LEU B 1 196 ? 2.678 -21.062 -27.781 1 98.19 196 LEU B N 1
ATOM 4390 C CA . LEU B 1 196 ? 3.965 -21.625 -28.188 1 98.19 196 LEU B CA 1
ATOM 4391 C C . LEU B 1 196 ? 3.779 -22.922 -28.953 1 98.19 196 LEU B C 1
ATOM 4393 O O . LEU B 1 196 ? 4.582 -23.266 -29.828 1 98.19 196 LEU B O 1
ATOM 4397 N N . LEU B 1 197 ? 2.682 -23.656 -28.688 1 97.81 197 LEU B N 1
ATOM 4398 C CA . LEU B 1 197 ? 2.49 -24.984 -29.281 1 97.81 197 LEU B CA 1
ATOM 4399 C C . LEU B 1 197 ? 1.469 -24.938 -30.406 1 97.81 197 LEU B C 1
ATOM 4401 O O . LEU B 1 197 ? 1.049 -25.984 -30.906 1 97.81 197 LEU B O 1
ATOM 4405 N N . LYS B 1 198 ? 1.07 -23.812 -30.797 1 95.94 198 LYS B N 1
ATOM 4406 C CA . LYS B 1 198 ? -0.031 -23.656 -31.75 1 95.94 198 LYS B CA 1
ATOM 4407 C C . LYS B 1 198 ? 0.234 -24.438 -33.031 1 95.94 198 LYS B C 1
ATOM 4409 O O . LYS B 1 198 ? -0.68 -25.047 -33.594 1 95.94 198 LYS B O 1
ATOM 4414 N N . ASP B 1 199 ? 1.463 -24.516 -33.5 1 95.56 199 ASP B N 1
ATOM 4415 C CA . ASP B 1 199 ? 1.791 -25.156 -34.781 1 95.56 199 ASP B CA 1
ATOM 4416 C C . ASP B 1 199 ? 2.52 -26.469 -34.562 1 95.56 199 ASP B C 1
ATOM 4418 O O . ASP B 1 199 ? 3.123 -27.016 -35.469 1 95.56 199 ASP B O 1
ATOM 4422 N N . VAL B 1 200 ? 2.521 -26.938 -33.344 1 96.25 200 VAL B N 1
ATOM 4423 C CA . VAL B 1 200 ? 3.191 -28.188 -33.031 1 96.25 200 VAL B CA 1
ATOM 4424 C C . VAL B 1 200 ? 2.172 -29.328 -32.969 1 96.25 200 VAL B C 1
ATOM 4426 O O . VAL B 1 200 ? 1.143 -29.219 -32.312 1 96.25 200 VAL B O 1
ATOM 4429 N N . GLN B 1 201 ? 2.41 -30.344 -33.719 1 95.88 201 GLN B N 1
ATOM 4430 C CA . GLN B 1 201 ? 1.569 -31.531 -33.625 1 95.88 201 GLN B CA 1
ATOM 4431 C C . GLN B 1 201 ? 1.944 -32.375 -32.406 1 95.88 201 GLN B C 1
ATOM 4433 O O . GLN B 1 201 ? 3.08 -32.812 -32.281 1 95.88 201 GLN B O 1
ATOM 4438 N N . LEU B 1 202 ? 1.023 -32.594 -31.547 1 97.69 202 LEU B N 1
ATOM 4439 C CA . LEU B 1 202 ? 1.262 -33.312 -30.312 1 97.69 202 LEU B CA 1
ATOM 4440 C C . LEU B 1 202 ? 0.704 -34.719 -30.391 1 97.69 202 LEU B C 1
ATOM 4442 O O . LEU B 1 202 ? -0.282 -34.969 -31.078 1 97.69 202 LEU B O 1
ATOM 4446 N N . ASP B 1 203 ? 1.288 -35.594 -29.656 1 97.38 203 ASP B N 1
ATOM 4447 C CA . ASP B 1 203 ? 0.811 -36.969 -29.562 1 97.38 203 ASP B CA 1
ATOM 4448 C C . ASP B 1 203 ? -0.299 -37.094 -28.531 1 97.38 203 ASP B C 1
ATOM 4450 O O . ASP B 1 203 ? -0.848 -38.188 -28.328 1 97.38 203 ASP B O 1
ATOM 4454 N N . VAL B 1 204 ? -0.655 -36.031 -27.938 1 98.38 204 VAL B N 1
ATOM 4455 C CA . VAL B 1 204 ? -1.617 -36.031 -26.844 1 98.38 204 VAL B CA 1
ATOM 4456 C C . VAL B 1 204 ? -2.701 -35 -27.078 1 98.38 204 VAL B C 1
ATOM 4458 O O . VAL B 1 204 ? -2.461 -34 -27.75 1 98.38 204 VAL B O 1
ATOM 4461 N N . ASP B 1 205 ? -3.941 -35.281 -26.594 1 98.5 205 ASP B N 1
ATOM 4462 C CA . ASP B 1 205 ? -4.926 -34.219 -26.406 1 98.5 205 ASP B CA 1
ATOM 4463 C C . ASP B 1 205 ? -4.574 -33.344 -25.219 1 98.5 205 ASP B C 1
ATOM 4465 O O . ASP B 1 205 ? -4.547 -33.812 -24.078 1 98.5 205 ASP B O 1
ATOM 4469 N N . LEU B 1 206 ? -4.324 -32.094 -25.5 1 98.81 206 LEU B N 1
ATOM 4470 C CA . LEU B 1 206 ? -3.846 -31.172 -24.469 1 98.81 206 LEU B CA 1
ATOM 4471 C C . LEU B 1 206 ? -4.992 -30.344 -23.906 1 98.81 206 LEU B C 1
ATOM 4473 O O . LEU B 1 206 ? -5.656 -29.609 -24.656 1 98.81 206 LEU B O 1
ATOM 4477 N N . TYR B 1 207 ? -5.32 -30.531 -22.625 1 98.88 207 TYR B N 1
ATOM 4478 C CA . TYR B 1 207 ? -6.281 -29.719 -21.875 1 98.88 207 TYR B CA 1
ATOM 4479 C C . TYR B 1 207 ? -5.574 -28.672 -21.031 1 98.88 207 TYR B C 1
ATOM 4481 O O . TYR B 1 207 ? -4.875 -29 -20.062 1 98.88 207 TYR B O 1
ATOM 4489 N N . VAL B 1 208 ? -5.723 -27.391 -21.406 1 98.88 208 VAL B N 1
ATOM 4490 C CA . VAL B 1 208 ? -5.043 -26.312 -20.703 1 98.88 208 VAL B CA 1
ATOM 4491 C C . VAL B 1 208 ? -6.074 -25.359 -20.109 1 98.88 208 VAL B C 1
ATOM 4493 O O . VAL B 1 208 ? -6.953 -24.859 -20.812 1 98.88 208 VAL B O 1
ATOM 4496 N N . GLY B 1 209 ? -5.969 -25.125 -18.812 1 98.62 209 GLY B N 1
ATOM 4497 C CA . GLY B 1 209 ? -6.934 -24.219 -18.219 1 98.62 209 GLY B CA 1
ATOM 4498 C C . GLY B 1 209 ? -6.609 -23.844 -16.781 1 98.62 209 GLY B C 1
ATOM 4499 O O . GLY B 1 209 ? -5.438 -23.719 -16.422 1 98.62 209 GLY B O 1
ATOM 4500 N N . ALA B 1 210 ? -7.668 -23.438 -16.047 1 98.75 210 ALA B N 1
ATOM 4501 C CA . ALA B 1 210 ? -7.504 -22.969 -14.68 1 98.75 210 ALA B CA 1
ATOM 4502 C C . ALA B 1 210 ? -8.742 -23.266 -13.844 1 98.75 210 ALA B C 1
ATOM 4504 O O . ALA B 1 210 ? -9.875 -23.172 -14.336 1 98.75 210 ALA B O 1
ATOM 4505 N N . ASN B 1 211 ? -8.461 -23.562 -12.641 1 98.62 211 ASN B N 1
ATOM 4506 C CA . ASN B 1 211 ? -9.508 -23.906 -11.68 1 98.62 211 ASN B CA 1
ATOM 4507 C C . ASN B 1 211 ? -9.953 -22.672 -10.891 1 98.62 211 ASN B C 1
ATOM 4509 O O . ASN B 1 211 ? -9.344 -21.609 -10.992 1 98.62 211 ASN B O 1
ATOM 4513 N N . VAL B 1 212 ? -11.055 -22.859 -10.117 1 97.75 212 VAL B N 1
ATOM 4514 C CA . VAL B 1 212 ? -11.562 -21.844 -9.203 1 97.75 212 VAL B CA 1
ATOM 4515 C C . VAL B 1 212 ? -11.344 -22.281 -7.758 1 97.75 212 VAL B C 1
ATOM 4517 O O . VAL B 1 212 ? -11.211 -23.469 -7.48 1 97.75 212 VAL B O 1
ATOM 4520 N N . GLN B 1 213 ? -11.227 -21.297 -6.816 1 97.31 213 GLN B N 1
ATOM 4521 C CA . GLN B 1 213 ? -11.344 -21.5 -5.375 1 97.31 213 GLN B CA 1
ATOM 4522 C C . GLN B 1 213 ? -10.234 -22.406 -4.859 1 97.31 213 GLN B C 1
ATOM 4524 O O . GLN B 1 213 ? -10.484 -23.297 -4.035 1 97.31 213 GLN B O 1
ATOM 4529 N N . GLU B 1 214 ? -9.047 -22.281 -5.445 1 97.31 214 GLU B N 1
ATOM 4530 C CA . GLU B 1 214 ? -7.898 -23 -4.902 1 97.31 214 GLU B CA 1
ATOM 4531 C C . GLU B 1 214 ? -7.555 -22.516 -3.496 1 97.31 214 GLU B C 1
ATOM 4533 O O . GLU B 1 214 ? -7.27 -23.328 -2.611 1 97.31 214 GLU B O 1
ATOM 4538 N N . GLU B 1 215 ? -7.617 -21.25 -3.23 1 95.31 215 GLU B N 1
ATOM 4539 C CA . GLU B 1 215 ? -7.125 -20.609 -2.014 1 95.31 215 GLU B CA 1
ATOM 4540 C C . GLU B 1 215 ? -7.984 -20.984 -0.808 1 95.31 215 GLU B C 1
ATOM 4542 O O . GLU B 1 215 ? -7.582 -20.766 0.338 1 95.31 215 GLU B O 1
ATOM 4547 N N . VAL B 1 216 ? -9.148 -21.453 -1.078 1 95.31 216 VAL B N 1
ATOM 4548 C CA . VAL B 1 216 ? -10.055 -21.797 0.02 1 95.31 216 VAL B CA 1
ATOM 4549 C C . VAL B 1 216 ? -10.172 -23.312 0.153 1 95.31 216 VAL B C 1
ATOM 4551 O O . VAL B 1 216 ? -11.211 -23.812 0.565 1 95.31 216 VAL B O 1
ATOM 4554 N N . GLY B 1 217 ? -9.164 -24.062 -0.316 1 92.75 217 GLY B N 1
ATOM 4555 C CA . GLY B 1 217 ? -9.133 -25.5 -0.056 1 92.75 217 GLY B CA 1
ATOM 4556 C C . GLY B 1 217 ? -9.102 -26.328 -1.322 1 92.75 217 GLY B C 1
ATOM 4557 O O . GLY B 1 217 ? -9.719 -27.391 -1.384 1 92.75 217 GLY B O 1
ATOM 4558 N N . LEU B 1 218 ? -8.555 -25.828 -2.385 1 93.25 218 LEU B N 1
ATOM 4559 C CA . LEU B 1 218 ? -8.328 -26.562 -3.617 1 93.25 218 LEU B CA 1
ATOM 4560 C C . LEU B 1 218 ? -9.641 -27.094 -4.191 1 93.25 218 LEU B C 1
ATOM 4562 O O . LEU B 1 218 ? -9.711 -28.219 -4.656 1 93.25 218 LEU B O 1
ATOM 4566 N N . ARG B 1 219 ? -10.648 -26.375 -4.152 1 91.31 219 ARG B N 1
ATOM 4567 C CA . ARG B 1 219 ? -12.008 -26.875 -4.324 1 91.31 219 ARG B CA 1
ATOM 4568 C C . ARG B 1 219 ? -12.312 -27.156 -5.793 1 91.31 219 ARG B C 1
ATOM 4570 O O . ARG B 1 219 ? -12.961 -28.156 -6.117 1 91.31 219 ARG B O 1
ATOM 4577 N N . GLY B 1 220 ? -11.781 -26.359 -6.707 1 94.69 220 GLY B N 1
ATOM 4578 C CA . GLY B 1 220 ? -12.156 -26.484 -8.109 1 94.69 220 GLY B CA 1
ATOM 4579 C C . GLY B 1 220 ? -11.422 -27.609 -8.828 1 94.69 220 GLY B C 1
ATOM 4580 O O . GLY B 1 220 ? -11.836 -28.031 -9.906 1 94.69 220 GLY B O 1
ATOM 4581 N N . ALA B 1 221 ? -10.398 -28.109 -8.219 1 96.69 221 ALA B N 1
ATOM 4582 C CA . ALA B 1 221 ? -9.5 -29.047 -8.883 1 96.69 221 ALA B CA 1
ATOM 4583 C C . ALA B 1 221 ? -10.164 -30.406 -9.07 1 96.69 221 ALA B C 1
ATOM 4585 O O . ALA B 1 221 ? -9.984 -31.062 -10.102 1 96.69 221 ALA B O 1
ATOM 4586 N N . LYS B 1 222 ? -10.898 -30.844 -8.102 1 95.62 222 LYS B N 1
ATOM 4587 C CA . LYS B 1 222 ? -11.539 -32.156 -8.141 1 95.62 222 LYS B CA 1
ATOM 4588 C C . LYS B 1 222 ? -12.523 -32.25 -9.297 1 95.62 222 LYS B C 1
ATOM 4590 O O . LYS B 1 222 ? -12.523 -33.25 -10.039 1 95.62 222 LYS B O 1
ATOM 4595 N N . ALA B 1 223 ? -13.336 -31.234 -9.422 1 95.5 223 ALA B N 1
ATOM 4596 C CA . ALA B 1 223 ? -14.336 -31.219 -10.484 1 95.5 223 ALA B CA 1
ATOM 4597 C C . ALA B 1 223 ? -13.68 -31.281 -11.859 1 95.5 223 ALA B C 1
ATOM 4599 O O . ALA B 1 223 ? -14.156 -31.984 -12.758 1 95.5 223 ALA B O 1
ATOM 4600 N N . ALA B 1 224 ? -12.641 -30.578 -12.031 1 97.38 224 ALA B N 1
ATOM 4601 C CA . ALA B 1 224 ? -11.938 -30.547 -13.305 1 97.38 224 ALA B CA 1
ATOM 4602 C C . ALA B 1 224 ? -11.32 -31.906 -13.625 1 97.38 224 ALA B C 1
ATOM 4604 O O . ALA B 1 224 ? -11.406 -32.375 -14.758 1 97.38 224 ALA B O 1
ATOM 4605 N N . ALA B 1 225 ? -10.648 -32.5 -12.656 1 97.69 225 ALA B N 1
ATOM 4606 C CA . ALA B 1 225 ? -10.008 -33.781 -12.828 1 97.69 225 ALA B CA 1
ATOM 4607 C C . ALA B 1 225 ? -11.031 -34.844 -13.211 1 97.69 225 ALA B C 1
ATOM 4609 O O . ALA B 1 225 ? -10.773 -35.688 -14.07 1 97.69 225 ALA B O 1
ATOM 4610 N N . LYS B 1 226 ? -12.188 -34.844 -12.562 1 97.19 226 LYS B N 1
ATOM 4611 C CA . LYS B 1 226 ? -13.258 -35.812 -12.852 1 97.19 226 LYS B CA 1
ATOM 4612 C C . LYS B 1 226 ? -13.797 -35.594 -14.266 1 97.19 226 LYS B C 1
ATOM 4614 O O . LYS B 1 226 ? -14.047 -36.562 -14.984 1 97.19 226 LYS B O 1
ATOM 4619 N N . GLN B 1 227 ? -13.977 -34.406 -14.586 1 97 227 GLN B N 1
ATOM 4620 C CA . GLN B 1 227 ? -14.539 -34.062 -15.891 1 97 227 GLN B CA 1
ATOM 4621 C C . GLN B 1 227 ? -13.602 -34.469 -17.016 1 97 227 GLN B C 1
ATOM 4623 O O . GLN B 1 227 ? -14.039 -35.062 -18.016 1 97 227 GLN B O 1
ATOM 4628 N N . ILE B 1 228 ? -12.305 -34.188 -16.891 1 98 228 ILE B N 1
ATOM 4629 C CA . ILE B 1 228 ? -11.344 -34.375 -17.969 1 98 228 ILE B CA 1
ATOM 4630 C C . ILE B 1 228 ? -10.812 -35.812 -17.953 1 98 228 ILE B C 1
ATOM 4632 O O . ILE B 1 228 ? -10.555 -36.406 -19 1 98 228 ILE B O 1
ATOM 4636 N N . ASP B 1 229 ? -10.703 -36.375 -16.719 1 97.94 229 ASP B N 1
ATOM 4637 C CA . ASP B 1 229 ? -10.109 -37.688 -16.516 1 97.94 229 ASP B CA 1
ATOM 4638 C C . ASP B 1 229 ? -8.789 -37.844 -17.266 1 97.94 229 ASP B C 1
ATOM 4640 O O . ASP B 1 229 ? -8.625 -38.75 -18.062 1 97.94 229 ASP B O 1
ATOM 4644 N N . PRO B 1 230 ? -7.828 -36.969 -17.031 1 98.5 230 PRO B N 1
ATOM 4645 C CA . PRO B 1 230 ? -6.574 -37 -17.797 1 98.5 230 PRO B CA 1
ATOM 4646 C C . PRO B 1 230 ? -5.707 -38.219 -17.469 1 98.5 230 PRO B C 1
ATOM 4648 O O . PRO B 1 230 ? -5.812 -38.75 -16.359 1 98.5 230 PRO B O 1
ATOM 4651 N N . ASP B 1 231 ? -4.91 -38.594 -18.391 1 98.25 231 ASP B N 1
ATOM 4652 C CA . ASP B 1 231 ? -3.953 -39.656 -18.188 1 98.25 231 ASP B CA 1
ATOM 4653 C C . ASP B 1 231 ? -2.789 -39.219 -17.312 1 98.25 231 ASP B C 1
ATOM 4655 O O . ASP B 1 231 ? -2.238 -40 -16.547 1 98.25 231 ASP B O 1
ATOM 4659 N N . ILE B 1 232 ? -2.338 -37.969 -17.406 1 98.25 232 ILE B N 1
ATOM 4660 C CA . ILE B 1 232 ? -1.39 -37.312 -16.5 1 98.25 232 ILE B CA 1
ATOM 4661 C C . ILE B 1 232 ? -1.724 -35.844 -16.391 1 98.25 232 ILE B C 1
ATOM 4663 O O . ILE B 1 232 ? -2.486 -35.281 -17.203 1 98.25 232 ILE B O 1
ATOM 4667 N N . ALA B 1 233 ? -1.164 -35.219 -15.367 1 98.75 233 ALA B N 1
ATOM 4668 C CA . ALA B 1 233 ? -1.48 -33.812 -15.148 1 98.75 233 ALA B CA 1
ATOM 4669 C C . ALA B 1 233 ? -0.238 -33.031 -14.734 1 98.75 233 ALA B C 1
ATOM 4671 O O . ALA B 1 233 ? 0.63 -33.562 -14.031 1 98.75 233 ALA B O 1
ATOM 4672 N N . PHE B 1 234 ? -0.16 -31.781 -15.219 1 98.88 234 PHE B N 1
ATOM 4673 C CA . PHE B 1 234 ? 0.769 -30.766 -14.75 1 98.88 234 PHE B CA 1
ATOM 4674 C C . PHE B 1 234 ? 0.024 -29.641 -14.039 1 98.88 234 PHE B C 1
ATOM 4676 O O . PHE B 1 234 ? -0.83 -28.984 -14.641 1 98.88 234 PHE B O 1
ATOM 4683 N N . VAL B 1 235 ? 0.333 -29.469 -12.797 1 98.75 235 VAL B N 1
ATOM 4684 C CA . VAL B 1 235 ? -0.196 -28.328 -12.055 1 98.75 235 VAL B CA 1
ATOM 4685 C C . VAL B 1 235 ? 0.832 -27.188 -12.047 1 98.75 235 VAL B C 1
ATOM 4687 O O . VAL B 1 235 ? 2.002 -27.406 -11.719 1 98.75 235 VAL B O 1
ATOM 4690 N N . VAL B 1 236 ? 0.421 -26.016 -12.477 1 98.62 236 VAL B N 1
ATOM 4691 C CA . VAL B 1 236 ? 1.296 -24.844 -12.477 1 98.62 236 VAL B CA 1
ATOM 4692 C C . VAL B 1 236 ? 0.854 -23.859 -11.391 1 98.62 236 VAL B C 1
ATOM 4694 O O . VAL B 1 236 ? -0.206 -23.25 -11.5 1 98.62 236 VAL B O 1
ATOM 4697 N N . ASP B 1 237 ? 1.663 -23.734 -10.359 1 97.75 237 ASP B N 1
ATOM 4698 C CA . ASP B 1 237 ? 1.311 -22.984 -9.156 1 97.75 237 ASP B CA 1
ATOM 4699 C C . ASP B 1 237 ? 2.514 -22.203 -8.617 1 97.75 237 ASP B C 1
ATOM 4701 O O . ASP B 1 237 ? 3.66 -22.594 -8.852 1 97.75 237 ASP B O 1
ATOM 4705 N N . CYS B 1 238 ? 2.238 -21.109 -7.98 1 97.31 238 CYS B N 1
ATOM 4706 C CA . CYS B 1 238 ? 3.258 -20.312 -7.312 1 97.31 238 CYS B CA 1
ATOM 4707 C C . CYS B 1 238 ? 3.396 -20.719 -5.848 1 97.31 238 CYS B C 1
ATOM 4709 O O . CYS B 1 238 ? 2.4 -21 -5.184 1 97.31 238 CYS B O 1
ATOM 4711 N N . SER B 1 239 ? 4.672 -20.766 -5.391 1 95.31 239 SER B N 1
ATOM 4712 C CA . SER B 1 239 ? 4.965 -21.172 -4.023 1 95.31 239 SER B CA 1
ATOM 4713 C C . SER B 1 239 ? 5.77 -20.109 -3.283 1 95.31 239 SER B C 1
ATOM 4715 O O . SER B 1 239 ? 6.461 -19.297 -3.91 1 95.31 239 SER B O 1
ATOM 4717 N N . PRO B 1 240 ? 5.668 -20.078 -1.974 1 93.81 240 PRO B N 1
ATOM 4718 C CA . PRO B 1 240 ? 6.41 -19.062 -1.221 1 93.81 240 PRO B CA 1
ATOM 4719 C C . PRO B 1 240 ? 7.918 -19.328 -1.218 1 93.81 240 PRO B C 1
ATOM 4721 O O . PRO B 1 240 ? 8.352 -20.469 -1.135 1 93.81 240 PRO B O 1
ATOM 4724 N N . ALA B 1 241 ? 8.617 -18.234 -1.363 1 92.94 241 ALA B N 1
ATOM 4725 C CA . ALA B 1 241 ? 10.07 -18.266 -1.185 1 92.94 241 ALA B CA 1
ATOM 4726 C C . ALA B 1 241 ? 10.453 -17.906 0.252 1 92.94 241 ALA B C 1
ATOM 4728 O O . ALA B 1 241 ? 9.812 -17.062 0.884 1 92.94 241 ALA B O 1
ATOM 4729 N N . ASN B 1 242 ? 11.414 -18.469 0.772 1 85.88 242 ASN B N 1
ATOM 4730 C CA . ASN B 1 242 ? 11.945 -18.156 2.096 1 85.88 242 ASN B CA 1
ATOM 4731 C C . ASN B 1 242 ? 13.43 -17.797 2.033 1 85.88 242 ASN B C 1
ATOM 4733 O O . ASN B 1 242 ? 14.242 -18.359 2.775 1 85.88 242 ASN B O 1
ATOM 4737 N N . ASP B 1 243 ? 13.758 -16.906 1.188 1 89.38 243 ASP B N 1
ATOM 4738 C CA . ASP B 1 243 ? 15.172 -16.641 0.929 1 89.38 243 ASP B CA 1
ATOM 4739 C C . ASP B 1 243 ? 15.578 -15.273 1.474 1 89.38 243 ASP B C 1
ATOM 4741 O O . ASP B 1 243 ? 16.641 -14.758 1.133 1 89.38 243 ASP B O 1
ATOM 4745 N N . ILE B 1 244 ? 14.75 -14.672 2.271 1 85.88 244 ILE B N 1
ATOM 4746 C CA . ILE B 1 244 ? 15.023 -13.336 2.785 1 85.88 244 ILE B CA 1
ATOM 4747 C C . ILE B 1 244 ? 16.203 -13.383 3.752 1 85.88 244 ILE B C 1
ATOM 4749 O O . ILE B 1 244 ? 16.969 -12.422 3.852 1 85.88 244 ILE B O 1
ATOM 4753 N N . LYS B 1 245 ? 16.312 -14.477 4.504 1 79.44 245 LYS B N 1
ATOM 4754 C CA . LYS B 1 245 ? 17.406 -14.617 5.461 1 79.44 245 LYS B CA 1
ATOM 4755 C C . LYS B 1 245 ? 18.5 -15.531 4.91 1 79.44 245 LYS B C 1
ATOM 4757 O O . LYS B 1 245 ? 19.344 -16.016 5.66 1 79.44 245 LYS B O 1
ATOM 4762 N N . GLY B 1 246 ? 18.359 -15.758 3.658 1 78.25 246 GLY B N 1
ATOM 4763 C CA . GLY B 1 246 ? 19.328 -16.641 3.029 1 78.25 246 GLY B CA 1
ATOM 4764 C C . GLY B 1 246 ? 18.719 -17.922 2.51 1 78.25 246 GLY B C 1
ATOM 4765 O O . GLY B 1 246 ? 17.516 -18.172 2.711 1 78.25 246 GLY B O 1
ATOM 4766 N N . LYS B 1 247 ? 19.594 -18.578 1.863 1 77.06 247 LYS B N 1
ATOM 4767 C CA . LYS B 1 247 ? 19.141 -19.828 1.26 1 77.06 247 LYS B CA 1
ATOM 4768 C C . LYS B 1 247 ? 18.875 -20.891 2.326 1 77.06 247 LYS B C 1
ATOM 4770 O O . LYS B 1 247 ? 19.703 -21.109 3.205 1 77.06 247 LYS B O 1
ATOM 4775 N N . GLN B 1 248 ? 17.594 -21.172 2.385 1 75.31 248 GLN B N 1
ATOM 4776 C CA . GLN B 1 248 ? 17.219 -22.297 3.236 1 75.31 248 GLN B CA 1
ATOM 4777 C C . GLN B 1 248 ? 16.953 -23.547 2.41 1 75.31 248 GLN B C 1
ATOM 4779 O O . GLN B 1 248 ? 16.641 -23.469 1.225 1 75.31 248 GLN B O 1
ATOM 4784 N N . GLN B 1 249 ? 17.047 -24.719 3.014 1 73.38 249 GLN B N 1
ATOM 4785 C CA . GLN B 1 249 ? 16.922 -25.953 2.258 1 73.38 249 GLN B CA 1
ATOM 4786 C C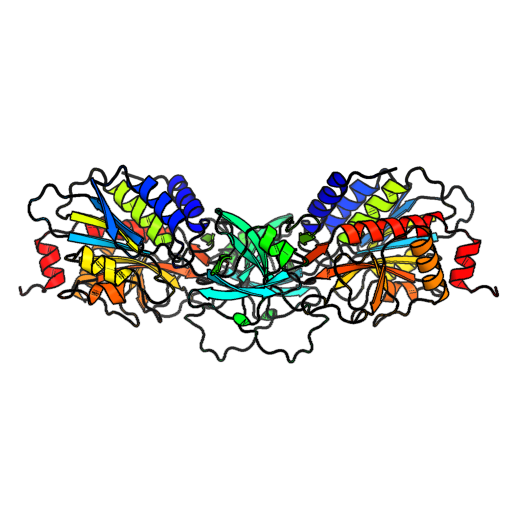 . GLN B 1 249 ? 15.508 -26.156 1.725 1 73.38 249 GLN B C 1
ATOM 4788 O O . GLN B 1 249 ? 14.539 -26.078 2.484 1 73.38 249 GLN B O 1
ATOM 4793 N N . LEU B 1 250 ? 15.336 -26.312 0.512 1 75.06 250 LEU B N 1
ATOM 4794 C CA . LEU B 1 250 ? 14.219 -26.734 -0.325 1 75.06 250 LEU B CA 1
ATOM 4795 C C . LEU B 1 250 ? 13.047 -25.75 -0.209 1 75.06 250 LEU B C 1
ATOM 4797 O O . LEU B 1 250 ? 11.891 -26.172 -0.187 1 75.06 250 LEU B O 1
ATOM 4801 N N . SER B 1 251 ? 13.258 -24.328 0.071 1 83.88 251 SER B N 1
ATOM 4802 C CA . SER B 1 251 ? 12.188 -23.344 0.232 1 83.88 251 SER B CA 1
ATOM 4803 C C . SER B 1 251 ? 12.188 -22.328 -0.912 1 83.88 251 SER B C 1
ATOM 4805 O O . SER B 1 251 ? 11.492 -21.312 -0.852 1 83.88 251 SER B O 1
ATOM 4807 N N . GLY B 1 252 ? 12.75 -22.562 -1.985 1 91.44 252 GLY B N 1
ATOM 4808 C CA . GLY B 1 252 ? 12.758 -21.734 -3.178 1 91.44 252 GLY B CA 1
ATOM 4809 C C . GLY B 1 252 ? 13.617 -20.5 -3.033 1 91.44 252 GLY B C 1
ATOM 4810 O O . GLY B 1 252 ? 13.656 -19.875 -1.968 1 91.44 252 GLY B O 1
ATOM 4811 N N . VAL B 1 253 ? 14.336 -20.188 -3.977 1 95.12 253 VAL B N 1
ATOM 4812 C CA . VAL B 1 253 ? 15.172 -18.984 -4.062 1 95.12 253 VAL B CA 1
ATOM 4813 C C . VAL B 1 253 ? 14.898 -18.25 -5.375 1 95.12 253 VAL B C 1
ATOM 4815 O O . VAL B 1 253 ? 14.922 -18.859 -6.449 1 95.12 253 VAL B O 1
ATOM 4818 N N . LEU B 1 254 ? 14.656 -16.938 -5.25 1 96.94 254 LEU B N 1
ATOM 4819 C CA . LEU B 1 254 ? 14.367 -16.156 -6.445 1 96.94 254 LEU B CA 1
ATOM 4820 C C . LEU B 1 254 ? 15.539 -16.188 -7.418 1 96.94 254 LEU B C 1
ATOM 4822 O O . LEU B 1 254 ? 16.688 -16.031 -7.016 1 96.94 254 LEU B O 1
ATOM 4826 N N . GLY B 1 255 ? 15.234 -16.438 -8.648 1 96.69 255 GLY B N 1
ATOM 4827 C CA . GLY B 1 255 ? 16.234 -16.359 -9.703 1 96.69 255 GLY B CA 1
ATOM 4828 C C . GLY B 1 255 ? 16.984 -17.656 -9.922 1 96.69 255 GLY B C 1
ATOM 4829 O O . GLY B 1 255 ? 17.859 -17.734 -10.781 1 96.69 255 GLY B O 1
ATOM 4830 N N . GLU B 1 256 ? 16.594 -18.688 -9.234 1 96.44 256 GLU B N 1
ATOM 4831 C CA . GLU B 1 256 ? 17.328 -19.938 -9.344 1 96.44 256 GLU B CA 1
ATOM 4832 C C . GLU B 1 256 ? 16.547 -20.984 -10.133 1 96.44 256 GLU B C 1
ATOM 4834 O O . GLU B 1 256 ? 16.812 -22.188 -10.047 1 96.44 256 GLU B O 1
ATOM 4839 N N . GLY B 1 257 ? 15.531 -20.547 -10.859 1 97.69 257 GLY B N 1
ATOM 4840 C CA . GLY B 1 257 ? 14.875 -21.438 -11.805 1 97.69 257 GLY B CA 1
ATOM 4841 C C . GLY B 1 257 ? 13.508 -21.906 -11.336 1 97.69 257 GLY B C 1
ATOM 4842 O O . GLY B 1 257 ? 13.023 -21.469 -10.289 1 97.69 257 GLY B O 1
ATOM 4843 N N . THR B 1 258 ? 12.875 -22.719 -12.156 1 98.5 258 THR B N 1
ATOM 4844 C CA . THR B 1 258 ? 11.547 -23.25 -11.875 1 98.5 258 THR B CA 1
ATOM 4845 C C . THR B 1 258 ? 11.594 -24.234 -10.703 1 98.5 258 THR B C 1
ATOM 4847 O O . THR B 1 258 ? 12.648 -24.797 -10.406 1 98.5 258 THR B O 1
ATOM 4850 N N . LEU B 1 259 ? 10.438 -24.391 -10.039 1 97.75 259 LEU B N 1
ATOM 4851 C CA . LEU B 1 259 ? 10.328 -25.328 -8.93 1 97.75 259 LEU B CA 1
ATOM 4852 C C . LEU B 1 259 ? 9.82 -26.688 -9.422 1 97.75 259 LEU B C 1
ATOM 4854 O O . LEU B 1 259 ? 8.812 -26.75 -10.133 1 97.75 259 LEU B O 1
ATOM 4858 N N . ILE B 1 260 ? 10.477 -27.656 -9.055 1 97.56 260 ILE B N 1
ATOM 4859 C CA . ILE B 1 260 ? 9.961 -29.016 -9.133 1 97.56 260 ILE B CA 1
ATOM 4860 C C . ILE B 1 260 ? 9.547 -29.5 -7.738 1 97.56 260 ILE B C 1
ATOM 4862 O O . ILE B 1 260 ? 10.398 -29.781 -6.895 1 97.56 260 ILE B O 1
ATOM 4866 N N . ARG B 1 261 ? 8.266 -29.547 -7.496 1 96.88 261 ARG B N 1
ATOM 4867 C CA . ARG B 1 261 ? 7.742 -29.906 -6.184 1 96.88 261 ARG B CA 1
ATOM 4868 C C . ARG B 1 261 ? 7.793 -31.406 -5.957 1 96.88 261 ARG B C 1
ATOM 4870 O O . ARG B 1 261 ? 7.066 -32.156 -6.605 1 96.88 261 ARG B O 1
ATOM 4877 N N . ILE B 1 262 ? 8.57 -31.828 -5.008 1 95.69 262 ILE B N 1
ATOM 4878 C CA . ILE B 1 262 ? 8.758 -33.25 -4.828 1 95.69 262 ILE B CA 1
ATOM 4879 C C . ILE B 1 262 ? 7.82 -33.781 -3.736 1 95.69 262 ILE B C 1
ATOM 4881 O O . ILE B 1 262 ? 7.492 -34.969 -3.697 1 95.69 262 ILE B O 1
ATOM 4885 N N . LYS B 1 263 ? 7.449 -32.812 -2.879 1 94.56 263 LYS B N 1
ATOM 4886 C CA . LYS B 1 263 ? 6.551 -33.188 -1.791 1 94.56 263 LYS B CA 1
ATOM 4887 C C . LYS B 1 263 ? 5.805 -31.969 -1.247 1 94.56 263 LYS B C 1
ATOM 4889 O O . LYS B 1 263 ? 6.363 -30.875 -1.177 1 94.56 263 LYS B O 1
ATOM 4894 N N . ASP B 1 264 ? 4.559 -32.188 -0.904 1 92.88 264 ASP B N 1
ATOM 4895 C CA . ASP B 1 264 ? 3.822 -31.219 -0.085 1 92.88 264 ASP B CA 1
ATOM 4896 C C . ASP B 1 264 ? 2.824 -31.938 0.829 1 92.88 264 ASP B C 1
ATOM 4898 O O . ASP B 1 264 ? 2.889 -33.156 1 1 92.88 264 ASP B O 1
ATOM 4902 N N . GLY B 1 265 ? 2.061 -31.25 1.518 1 89.19 265 GLY B N 1
ATOM 4903 C CA . GLY B 1 265 ? 1.154 -31.844 2.482 1 89.19 265 GLY B CA 1
ATOM 4904 C C . GLY B 1 265 ? 0.082 -32.688 1.838 1 89.19 265 GLY B C 1
ATOM 4905 O O . GLY B 1 265 ? -0.585 -33.5 2.518 1 89.19 265 GLY B O 1
ATOM 4906 N N . THR B 1 266 ? 0.02 -32.656 0.516 1 92.81 266 THR B N 1
ATOM 4907 C CA . THR B 1 266 ? -1.136 -33.281 -0.112 1 92.81 266 THR B CA 1
ATOM 4908 C C . THR B 1 266 ? -0.695 -34.281 -1.179 1 92.81 266 THR B C 1
ATOM 4910 O O . THR B 1 266 ? -1.494 -35.094 -1.638 1 92.81 266 THR B O 1
ATOM 4913 N N . MET B 1 267 ? 0.624 -34.281 -1.523 1 94.44 267 MET B N 1
ATOM 4914 C CA . MET B 1 267 ? 1.051 -35.156 -2.621 1 94.44 267 MET B CA 1
ATOM 4915 C C . MET B 1 267 ? 2.555 -35.375 -2.57 1 94.44 267 MET B C 1
ATOM 4917 O O . MET B 1 267 ? 3.303 -34.562 -2.035 1 94.44 267 MET B O 1
ATOM 4921 N N . ILE B 1 268 ? 2.932 -36.562 -3.014 1 95.19 268 ILE B N 1
ATOM 4922 C CA . ILE B 1 268 ? 4.324 -36.906 -3.277 1 95.19 268 ILE B CA 1
ATOM 4923 C C . ILE B 1 268 ? 4.523 -37.125 -4.777 1 95.19 268 ILE B C 1
ATOM 4925 O O . ILE B 1 268 ? 3.748 -37.844 -5.414 1 95.19 268 ILE B O 1
ATOM 4929 N N . LEU B 1 269 ? 5.445 -36.5 -5.328 1 96.44 269 LEU B N 1
ATOM 4930 C CA . LEU B 1 269 ? 5.754 -36.688 -6.742 1 96.44 269 LEU B CA 1
ATOM 4931 C C . LEU B 1 269 ? 6.312 -38.094 -7 1 96.44 269 LEU B C 1
ATOM 4933 O O . LEU B 1 269 ? 7.277 -38.5 -6.355 1 96.44 269 LEU B O 1
ATOM 4937 N N . LYS B 1 270 ? 5.703 -38.719 -7.957 1 95.81 270 LYS B N 1
ATOM 4938 C CA . LYS B 1 270 ? 6.203 -40.062 -8.328 1 95.81 270 LYS B CA 1
ATOM 4939 C C . LYS B 1 270 ? 7.641 -39.969 -8.828 1 95.81 270 LYS B C 1
ATOM 4941 O O . LYS B 1 270 ? 7.992 -39.062 -9.586 1 95.81 270 LYS B O 1
ATOM 4946 N N . PRO B 1 271 ? 8.461 -40.906 -8.453 1 94.94 271 PRO B N 1
ATOM 4947 C CA . PRO B 1 271 ? 9.875 -40.875 -8.844 1 94.94 271 PRO B CA 1
ATOM 4948 C C . PRO B 1 271 ? 10.07 -40.844 -10.359 1 94.94 271 PRO B C 1
ATOM 4950 O O . PRO B 1 271 ? 10.906 -40.094 -10.852 1 94.94 271 PRO B O 1
ATOM 4953 N N . LEU B 1 272 ? 9.305 -41.625 -11.055 1 95 272 LEU B N 1
ATOM 4954 C CA . LEU B 1 272 ? 9.453 -41.656 -12.5 1 95 272 LEU B CA 1
ATOM 4955 C C . LEU B 1 272 ? 9.102 -40.312 -13.133 1 95 272 LEU B C 1
ATOM 4957 O O . LEU B 1 272 ? 9.695 -39.938 -14.133 1 95 272 LEU B O 1
ATOM 4961 N N . PHE B 1 273 ? 8.086 -39.719 -12.555 1 97.31 273 PHE B N 1
ATOM 4962 C CA . PHE B 1 273 ? 7.703 -38.406 -13.062 1 97.31 273 PHE B CA 1
ATOM 4963 C C . PHE B 1 273 ? 8.773 -37.375 -12.742 1 97.31 273 PHE B C 1
ATOM 4965 O O . PHE B 1 273 ? 9.102 -36.531 -13.586 1 97.31 273 PHE B O 1
ATOM 4972 N N . ARG B 1 274 ? 9.328 -37.375 -11.57 1 96.88 274 ARG B N 1
ATOM 4973 C CA . ARG B 1 274 ? 10.469 -36.531 -11.195 1 96.88 274 ARG B CA 1
ATOM 4974 C C . ARG B 1 274 ? 11.617 -36.719 -12.172 1 96.88 274 ARG B C 1
ATOM 4976 O O . ARG B 1 274 ? 12.141 -35.719 -12.703 1 96.88 274 ARG B O 1
ATOM 4983 N N . ASP B 1 275 ? 11.984 -37.969 -12.461 1 97 275 ASP B N 1
ATOM 4984 C CA . ASP B 1 275 ? 13.117 -38.281 -13.328 1 97 275 ASP B CA 1
ATOM 4985 C C . ASP B 1 275 ? 12.867 -37.75 -14.75 1 97 275 ASP B C 1
ATOM 4987 O O . ASP B 1 275 ? 13.789 -37.281 -15.414 1 97 275 ASP B O 1
ATOM 4991 N N . TYR B 1 276 ? 11.641 -37.938 -15.148 1 97.5 276 TYR B N 1
ATOM 4992 C CA . TYR B 1 276 ? 11.258 -37.406 -16.453 1 97.5 276 TYR B CA 1
ATOM 4993 C C . TYR B 1 276 ? 11.492 -35.906 -16.562 1 97.5 276 TYR B C 1
ATOM 4995 O O . TYR B 1 276 ? 12.102 -35.438 -17.516 1 97.5 276 TYR B O 1
ATOM 5003 N N . LEU B 1 277 ? 11.062 -35.125 -15.547 1 98.5 277 LEU B N 1
ATOM 5004 C CA . LEU B 1 277 ? 11.219 -33.688 -15.523 1 98.5 277 LEU B CA 1
ATOM 5005 C C . LEU B 1 277 ? 12.688 -33.281 -15.43 1 98.5 277 LEU B C 1
ATOM 5007 O O . LEU B 1 277 ? 13.148 -32.375 -16.125 1 98.5 277 LEU B O 1
ATOM 5011 N N . LEU B 1 278 ? 13.422 -33.969 -14.633 1 97.94 278 LEU B N 1
ATOM 5012 C CA . LEU B 1 278 ? 14.836 -33.656 -14.43 1 97.94 278 LEU B CA 1
ATOM 5013 C C . LEU B 1 278 ? 15.633 -33.906 -15.703 1 97.94 278 LEU B C 1
ATOM 5015 O O . LEU B 1 278 ? 16.516 -33.125 -16.047 1 97.94 278 LEU B O 1
ATOM 5019 N N . LYS B 1 279 ? 15.359 -35 -16.312 1 98.12 279 LYS B N 1
ATOM 5020 C CA . LYS B 1 279 ? 16.031 -35.312 -17.562 1 98.12 279 LYS B CA 1
ATOM 5021 C C . LYS B 1 279 ? 15.836 -34.188 -18.578 1 98.12 279 LYS B C 1
ATOM 5023 O O . LYS B 1 279 ? 16.797 -33.75 -19.219 1 98.12 279 LYS B O 1
ATOM 5028 N N . LEU B 1 280 ? 14.617 -33.781 -18.719 1 98.19 280 LEU B N 1
ATOM 5029 C CA . LEU B 1 280 ? 14.305 -32.719 -19.672 1 98.19 280 LEU B CA 1
ATOM 5030 C C . LEU B 1 280 ? 14.953 -31.406 -19.266 1 98.19 280 LEU B C 1
ATOM 5032 O O . LEU B 1 280 ? 15.438 -30.656 -20.125 1 98.19 280 LEU B O 1
ATOM 5036 N N . ALA B 1 281 ? 14.922 -31.062 -17.953 1 98.38 281 ALA B N 1
ATOM 5037 C CA . ALA B 1 281 ? 15.57 -29.844 -17.453 1 98.38 281 ALA B CA 1
ATOM 5038 C C . ALA B 1 281 ? 17.062 -29.844 -17.781 1 98.38 281 ALA B C 1
ATOM 5040 O O . ALA B 1 281 ? 17.594 -28.844 -18.25 1 98.38 281 ALA B O 1
ATOM 5041 N N . GLU B 1 282 ? 17.672 -30.938 -17.609 1 97.94 282 GLU B N 1
ATOM 5042 C CA . GLU B 1 282 ? 19.109 -31.062 -17.844 1 97.94 282 GLU B CA 1
ATOM 5043 C C . GLU B 1 282 ? 19.422 -31.016 -19.344 1 97.94 282 GLU B C 1
ATOM 5045 O O . GLU B 1 282 ? 20.328 -30.281 -19.766 1 97.94 282 GLU B O 1
ATOM 5050 N N . GLU B 1 283 ? 18.703 -31.766 -20.078 1 98.12 283 GLU B N 1
ATOM 5051 C CA . GLU B 1 283 ? 18.953 -31.844 -21.516 1 98.12 283 GLU B CA 1
ATOM 5052 C C . GLU B 1 283 ? 18.766 -30.484 -22.172 1 98.12 283 GLU B C 1
ATOM 5054 O O . GLU B 1 283 ? 19.422 -30.188 -23.172 1 98.12 283 GLU B O 1
ATOM 5059 N N . ASN B 1 284 ? 17.922 -29.703 -21.625 1 98.12 284 ASN B N 1
ATOM 5060 C CA . ASN B 1 284 ? 17.609 -28.422 -22.25 1 98.12 284 ASN B CA 1
ATOM 5061 C C . ASN B 1 284 ? 18.234 -27.266 -21.469 1 98.12 284 ASN B C 1
ATOM 5063 O O . ASN B 1 284 ? 17.922 -26.094 -21.719 1 98.12 284 ASN B O 1
ATOM 5067 N N . GLN B 1 285 ? 19 -27.516 -20.438 1 98.25 285 GLN B N 1
ATOM 5068 C CA . GLN B 1 285 ? 19.703 -26.531 -19.625 1 98.25 285 GLN B CA 1
ATOM 5069 C C . GLN B 1 285 ? 18.734 -25.547 -18.984 1 98.25 285 GLN B C 1
ATOM 5071 O O . GLN B 1 285 ? 18.938 -24.328 -19.047 1 98.25 285 GLN B O 1
ATOM 5076 N N . ILE B 1 286 ? 17.688 -26.078 -18.469 1 98.62 286 ILE B N 1
ATOM 5077 C CA . ILE B 1 286 ? 16.688 -25.297 -17.766 1 98.62 286 ILE B CA 1
ATOM 5078 C C . ILE B 1 286 ? 17.031 -25.234 -16.266 1 98.62 286 ILE B C 1
ATOM 5080 O O . ILE B 1 286 ? 17.219 -26.266 -15.625 1 98.62 286 ILE B O 1
ATOM 5084 N N . ALA B 1 287 ? 17.156 -23.984 -15.711 1 98.25 287 ALA B N 1
ATOM 5085 C CA . ALA B 1 287 ? 17.406 -23.812 -14.281 1 98.25 287 ALA B CA 1
ATOM 5086 C C . ALA B 1 287 ? 16.234 -24.312 -13.453 1 98.25 287 ALA B C 1
ATOM 5088 O O . ALA B 1 287 ? 15.078 -23.984 -13.75 1 98.25 287 ALA B O 1
ATOM 5089 N N . TYR B 1 288 ? 16.5 -25.156 -12.453 1 97.75 288 TYR B N 1
ATOM 5090 C CA . TYR B 1 288 ? 15.438 -25.688 -11.602 1 97.75 288 TYR B CA 1
ATOM 5091 C C . TYR B 1 288 ? 15.906 -25.828 -10.164 1 97.75 288 TYR B C 1
ATOM 5093 O O . TYR B 1 288 ? 17.109 -25.766 -9.883 1 97.75 288 TYR B O 1
ATOM 5101 N N . GLN B 1 289 ? 14.883 -25.906 -9.281 1 95.94 289 GLN B N 1
ATOM 5102 C CA . GLN B 1 289 ? 15.094 -26.172 -7.859 1 95.94 289 GLN B CA 1
ATOM 5103 C C . GLN B 1 289 ? 14.086 -27.188 -7.34 1 95.94 289 GLN B C 1
ATOM 5105 O O . GLN B 1 289 ? 12.914 -27.172 -7.719 1 95.94 289 GLN B O 1
ATOM 5110 N N . TYR B 1 290 ? 14.633 -28.094 -6.484 1 95.38 290 TYR B N 1
ATOM 5111 C CA . TYR B 1 290 ? 13.711 -28.922 -5.719 1 95.38 290 TYR B CA 1
ATOM 5112 C C . TYR B 1 290 ? 12.938 -28.078 -4.711 1 95.38 290 TYR B C 1
ATOM 5114 O O . TYR B 1 290 ? 13.461 -27.109 -4.16 1 95.38 290 TYR B O 1
ATOM 5122 N N . TYR B 1 291 ? 11.719 -28.516 -4.504 1 95.69 291 TYR B N 1
ATOM 5123 C CA . TYR B 1 291 ? 10.898 -27.75 -3.572 1 95.69 291 TYR B CA 1
ATOM 5124 C C . TYR B 1 291 ? 10.039 -28.672 -2.717 1 95.69 291 TYR B C 1
ATOM 5126 O O . TYR B 1 291 ? 9.469 -29.641 -3.223 1 95.69 291 TYR B O 1
ATOM 5134 N N . ILE B 1 292 ? 9.984 -28.438 -1.438 1 94.12 292 ILE B N 1
ATOM 5135 C CA . ILE B 1 292 ? 9.055 -29.062 -0.493 1 94.12 292 ILE B CA 1
ATOM 5136 C C . ILE B 1 292 ? 8.164 -27.984 0.128 1 94.12 292 ILE B C 1
ATOM 5138 O O . ILE B 1 292 ? 8.656 -26.984 0.646 1 94.12 292 ILE B O 1
ATOM 5142 N N . SER B 1 293 ? 6.934 -28.188 0.046 1 91 293 SER B N 1
ATOM 5143 C CA . SER B 1 293 ? 6.016 -27.141 0.466 1 91 293 SER B CA 1
ATOM 5144 C C . SER B 1 293 ? 5.297 -27.516 1.757 1 91 293 SER B C 1
ATOM 5146 O O . SER B 1 293 ? 4.902 -28.672 1.942 1 91 293 SER B O 1
ATOM 5148 N N . PRO B 1 294 ? 5.121 -26.5 2.588 1 84.19 294 PRO B N 1
ATOM 5149 C CA . PRO B 1 294 ? 4.238 -26.719 3.734 1 84.19 294 PRO B CA 1
ATOM 5150 C C . PRO B 1 294 ? 2.764 -26.766 3.348 1 84.19 294 PRO B C 1
ATOM 5152 O O . PRO B 1 294 ? 1.946 -27.344 4.066 1 84.19 294 PRO B O 1
ATOM 5155 N N . GLY B 1 295 ? 2.398 -26.203 2.256 1 85.94 295 GLY B N 1
ATOM 5156 C CA . GLY B 1 295 ? 1.024 -26.156 1.783 1 85.94 295 GLY B CA 1
ATOM 5157 C C . GLY B 1 295 ? 0.798 -27 0.542 1 85.94 295 GLY B C 1
ATOM 5158 O O . GLY B 1 295 ? 1.748 -27.531 -0.039 1 85.94 295 GLY B O 1
ATOM 5159 N N . GLY B 1 296 ? -0.457 -27.141 0.224 1 92.12 296 GLY B N 1
ATOM 5160 C CA . GLY B 1 296 ? -0.818 -27.938 -0.94 1 92.12 296 GLY B CA 1
ATOM 5161 C C . GLY B 1 296 ? -1.171 -27.094 -2.15 1 92.12 296 GLY B C 1
ATOM 5162 O O . GLY B 1 296 ? -1.158 -25.859 -2.082 1 92.12 296 GLY B O 1
ATOM 5163 N N . THR B 1 297 ? -1.324 -27.734 -3.252 1 95.56 297 THR B N 1
ATOM 5164 C CA . THR B 1 297 ? -1.823 -27.172 -4.504 1 95.56 297 THR B CA 1
ATOM 5165 C C . THR B 1 297 ? -2.967 -28.016 -5.055 1 95.56 297 THR B C 1
ATOM 5167 O O . THR B 1 297 ? -3.373 -29.016 -4.438 1 95.56 297 THR B O 1
ATOM 5170 N N . ASP B 1 298 ? -3.486 -27.609 -6.172 1 97.94 298 ASP B N 1
ATOM 5171 C CA . ASP B 1 298 ? -4.527 -28.375 -6.852 1 97.94 298 ASP B CA 1
ATOM 5172 C C . ASP B 1 298 ? -4.055 -29.797 -7.156 1 97.94 298 ASP B C 1
ATOM 5174 O O . ASP B 1 298 ? -4.871 -30.688 -7.363 1 97.94 298 ASP B O 1
ATOM 5178 N N . GLY B 1 299 ? -2.781 -30 -7.211 1 97.31 299 GLY B N 1
ATOM 5179 C CA . GLY B 1 299 ? -2.244 -31.328 -7.422 1 97.31 299 GLY B CA 1
ATOM 5180 C C . GLY B 1 299 ? -2.695 -32.344 -6.371 1 97.31 299 GLY B C 1
ATOM 5181 O O . GLY B 1 299 ? -2.832 -33.531 -6.66 1 97.31 299 GLY B O 1
ATOM 5182 N N . GLY B 1 300 ? -2.91 -31.828 -5.168 1 96.25 300 GLY B N 1
ATOM 5183 C CA . GLY B 1 300 ? -3.369 -32.656 -4.074 1 96.25 300 GLY B CA 1
ATOM 5184 C C . GLY B 1 300 ? -4.727 -33.281 -4.332 1 96.25 300 GLY B C 1
ATOM 5185 O O . GLY B 1 300 ? -5.008 -34.406 -3.859 1 96.25 300 GLY B O 1
ATOM 5186 N N . GLU B 1 301 ? -5.543 -32.625 -5.023 1 96.88 301 GLU B N 1
ATOM 5187 C CA . GLU B 1 301 ? -6.867 -33.125 -5.363 1 96.88 301 GLU B CA 1
ATOM 5188 C C . GLU B 1 301 ? -6.844 -33.906 -6.684 1 96.88 301 GLU B C 1
ATOM 5190 O O . GLU B 1 301 ? -7.488 -34.938 -6.82 1 96.88 301 GLU B O 1
ATOM 5195 N N . ILE B 1 302 ? -6.059 -33.469 -7.59 1 97.75 302 ILE B N 1
ATOM 5196 C CA . ILE B 1 302 ? -6.043 -34.031 -8.938 1 97.75 302 ILE B CA 1
ATOM 5197 C C . ILE B 1 302 ? -5.453 -35.438 -8.914 1 97.75 302 ILE B C 1
ATOM 5199 O O . ILE B 1 302 ? -6.02 -36.375 -9.484 1 97.75 302 ILE B O 1
ATOM 5203 N N . HIS B 1 303 ? -4.359 -35.656 -8.195 1 96.44 303 HIS B N 1
ATOM 5204 C CA . HIS B 1 303 ? -3.625 -36.938 -8.273 1 96.44 303 HIS B CA 1
ATOM 5205 C C . HIS B 1 303 ? -4.434 -38.062 -7.684 1 96.44 303 HIS B C 1
ATOM 5207 O O . HIS B 1 303 ? -4.199 -39.25 -8.016 1 96.44 303 HIS B O 1
ATOM 5213 N N . LYS B 1 304 ? -5.422 -37.75 -6.871 1 95 304 LYS B N 1
ATOM 5214 C CA . LYS B 1 304 ? -6.203 -38.781 -6.176 1 95 304 LYS B CA 1
ATOM 5215 C C . LYS B 1 304 ? -7.469 -39.125 -6.953 1 95 304 LYS B C 1
ATOM 5217 O O . LYS B 1 304 ? -8.188 -40.062 -6.59 1 95 304 LYS B O 1
ATOM 5222 N N . GLU B 1 305 ? -7.793 -38.406 -7.906 1 94.31 305 GLU B N 1
ATOM 5223 C CA . GLU B 1 305 ? -9.094 -38.562 -8.562 1 94.31 305 GLU B CA 1
ATOM 5224 C C . GLU B 1 305 ? -9.102 -39.75 -9.508 1 94.31 305 GLU B C 1
ATOM 5226 O O . GLU B 1 305 ? -8.047 -40.25 -9.906 1 94.31 305 GLU B O 1
ATOM 5231 N N . ASN B 1 306 ? -10.32 -40.281 -9.766 1 94.94 306 ASN B N 1
ATOM 5232 C CA . ASN B 1 306 ? -10.531 -41.406 -10.656 1 94.94 306 ASN B CA 1
ATOM 5233 C C . ASN B 1 306 ? -9.648 -42.594 -10.266 1 94.94 306 ASN B C 1
ATOM 5235 O O . ASN B 1 306 ? -9.664 -43.031 -9.109 1 94.94 306 ASN B O 1
ATOM 5239 N N . GLU B 1 307 ? -8.852 -43.188 -11.25 1 94.62 307 GLU B N 1
ATOM 5240 C CA . GLU B 1 307 ? -7.996 -44.312 -10.922 1 94.62 307 GLU B CA 1
ATOM 5241 C C . GLU B 1 307 ? -6.582 -43.875 -10.57 1 94.62 307 GLU B C 1
ATOM 5243 O O . GLU B 1 307 ? -5.625 -44.625 -10.711 1 94.62 307 GLU B O 1
ATOM 5248 N N . GLY B 1 308 ? -6.531 -42.625 -10.07 1 94.94 308 GLY B N 1
ATOM 5249 C CA . GLY B 1 308 ? -5.215 -42.062 -9.852 1 94.94 308 GLY B CA 1
ATOM 5250 C C . GLY B 1 308 ? -4.621 -41.406 -11.094 1 94.94 308 GLY B C 1
ATOM 5251 O O . GLY B 1 308 ? -4.641 -42 -12.172 1 94.94 308 GLY B O 1
ATOM 5252 N N . ILE B 1 309 ? -4.188 -40.188 -10.945 1 96.75 309 ILE B N 1
ATOM 5253 C CA . ILE B 1 309 ? -3.633 -39.438 -12.062 1 96.75 309 ILE B CA 1
ATOM 5254 C C . ILE B 1 309 ? -2.213 -39 -11.734 1 96.75 309 ILE B C 1
ATOM 5256 O O . ILE B 1 309 ? -2.016 -38.094 -10.906 1 96.75 309 ILE B O 1
ATOM 5260 N N . PRO B 1 310 ? -1.187 -39.625 -12.297 1 97.5 310 PRO B N 1
ATOM 5261 C CA . PRO B 1 310 ? 0.149 -39.094 -12.062 1 97.5 310 PRO B CA 1
ATOM 5262 C C . PRO B 1 310 ? 0.21 -37.562 -12.305 1 97.5 310 PRO B C 1
ATOM 5264 O O . PRO B 1 310 ? -0.196 -37.094 -13.367 1 97.5 310 PRO B O 1
ATOM 5267 N N . THR B 1 311 ? 0.646 -36.844 -11.25 1 98.31 311 THR B N 1
ATOM 5268 C CA . THR B 1 311 ? 0.583 -35.375 -11.266 1 98.31 311 THR B CA 1
ATOM 5269 C C . THR B 1 311 ? 1.919 -34.781 -10.844 1 98.31 311 THR B C 1
ATOM 5271 O O . THR B 1 311 ? 2.539 -35.25 -9.883 1 98.31 311 THR B O 1
ATOM 5274 N N . ALA B 1 312 ? 2.393 -33.844 -11.594 1 98.44 312 ALA B N 1
ATOM 5275 C CA . ALA B 1 312 ? 3.572 -33.062 -11.234 1 98.44 312 ALA B CA 1
ATOM 5276 C C . ALA B 1 312 ? 3.225 -31.578 -11.078 1 98.44 312 ALA B C 1
ATOM 5278 O O . ALA B 1 312 ? 2.365 -31.047 -11.789 1 98.44 312 ALA B O 1
ATOM 5279 N N . VAL B 1 313 ? 3.883 -30.969 -10.164 1 97.88 313 VAL B N 1
ATOM 5280 C CA . VAL B 1 313 ? 3.73 -29.531 -9.977 1 97.88 313 VAL B CA 1
ATOM 5281 C C . VAL B 1 313 ? 4.984 -28.812 -10.461 1 97.88 313 VAL B C 1
ATOM 5283 O O . VAL B 1 313 ? 6.078 -29.031 -9.93 1 97.88 313 VAL B O 1
ATOM 5286 N N . ILE B 1 314 ? 4.855 -28.047 -11.523 1 96.81 314 ILE B N 1
ATOM 5287 C CA . ILE B 1 314 ? 5.883 -27.141 -12.031 1 96.81 314 ILE B CA 1
ATOM 5288 C C . ILE B 1 314 ? 5.566 -25.719 -11.617 1 96.81 314 ILE B C 1
ATOM 5290 O O . ILE B 1 314 ? 4.574 -25.125 -12.07 1 96.81 314 ILE B O 1
ATOM 5294 N N . GLY B 1 315 ? 6.414 -25.188 -10.789 1 97.06 315 GLY B N 1
ATOM 5295 C CA . GLY B 1 315 ? 6.047 -23.891 -10.219 1 97.06 315 GLY B CA 1
ATOM 5296 C C . GLY B 1 315 ? 7.184 -22.891 -10.227 1 97.06 315 GLY B C 1
ATOM 5297 O O . GLY B 1 315 ? 8.211 -23.125 -10.867 1 97.06 315 GLY B O 1
ATOM 5298 N N . VAL B 1 316 ? 6.91 -21.719 -9.719 1 97.94 316 VAL B N 1
ATOM 5299 C CA . VAL B 1 316 ? 7.875 -20.672 -9.406 1 97.94 316 VAL B CA 1
ATOM 5300 C C . VAL B 1 316 ? 7.711 -20.234 -7.953 1 97.94 316 VAL B C 1
ATOM 5302 O O . VAL B 1 316 ? 6.699 -20.547 -7.316 1 97.94 316 VAL B O 1
ATOM 5305 N N . CYS B 1 317 ? 8.773 -19.625 -7.461 1 96.44 317 CYS B N 1
ATOM 5306 C CA . CYS B 1 317 ? 8.633 -19.078 -6.117 1 96.44 317 CYS B CA 1
ATOM 5307 C C . CYS B 1 317 ? 8.516 -17.562 -6.152 1 96.44 317 CYS B C 1
ATOM 5309 O O . CYS B 1 317 ? 8.914 -16.922 -7.129 1 96.44 317 CYS B O 1
ATOM 5311 N N . ALA B 1 318 ? 7.902 -17.047 -5.16 1 97.5 318 ALA B N 1
ATOM 5312 C CA . ALA B 1 318 ? 7.809 -15.602 -4.93 1 97.5 318 ALA B CA 1
ATOM 5313 C C . ALA B 1 318 ? 7.883 -15.281 -3.439 1 97.5 318 ALA B C 1
ATOM 5315 O O . ALA B 1 318 ? 7.418 -16.062 -2.604 1 97.5 318 ALA B O 1
ATOM 5316 N N . ARG B 1 319 ? 8.484 -14.102 -3.154 1 96.31 319 ARG B N 1
ATOM 5317 C CA . ARG B 1 319 ? 8.484 -13.602 -1.785 1 96.31 319 ARG B CA 1
ATOM 5318 C C . ARG B 1 319 ? 7.129 -12.992 -1.427 1 96.31 319 ARG B C 1
ATOM 5320 O O . ARG B 1 319 ? 6.492 -12.352 -2.262 1 96.31 319 ARG B O 1
ATOM 5327 N N . TYR B 1 320 ? 6.688 -13.188 -0.195 1 95.19 320 TYR B N 1
ATOM 5328 C CA . TYR B 1 320 ? 5.59 -12.469 0.444 1 95.19 320 TYR B CA 1
ATOM 5329 C C . TYR B 1 320 ? 4.258 -12.805 -0.222 1 95.19 320 TYR B C 1
ATOM 5331 O O . TYR B 1 320 ? 3.41 -11.93 -0.403 1 95.19 320 TYR B O 1
ATOM 5339 N N . ILE B 1 321 ? 4.117 -14.031 -0.707 1 94 321 ILE B N 1
ATOM 5340 C CA . ILE B 1 321 ? 2.812 -14.367 -1.263 1 94 321 ILE B CA 1
ATOM 5341 C C . ILE B 1 321 ? 1.745 -14.266 -0.176 1 94 321 ILE B C 1
ATOM 5343 O O . ILE B 1 321 ? 2.066 -14.172 1.011 1 94 321 ILE B O 1
ATOM 5347 N N . HIS B 1 322 ? 0.453 -14.164 -0.602 1 94.56 322 HIS B N 1
ATOM 5348 C CA . HIS B 1 322 ? -0.687 -14 0.293 1 94.56 322 HIS B CA 1
ATOM 5349 C C . HIS B 1 322 ? -0.62 -12.672 1.039 1 94.56 322 HIS B C 1
ATOM 5351 O O . HIS B 1 322 ? -0.877 -12.617 2.244 1 94.56 322 HIS B O 1
ATOM 5357 N N . SER B 1 323 ? -0.174 -11.672 0.4 1 95.06 323 SER B N 1
ATOM 5358 C CA . SER B 1 323 ? -0.132 -10.289 0.86 1 95.06 323 SER B CA 1
ATOM 5359 C C . SER B 1 323 ? -0.453 -9.312 -0.272 1 95.06 323 SER B C 1
ATOM 5361 O O . SER B 1 323 ? -0.884 -9.734 -1.35 1 95.06 323 SER B O 1
ATOM 5363 N N . THR B 1 324 ? -0.264 -8.07 0.005 1 94.94 324 THR B N 1
ATOM 5364 C CA . THR B 1 324 ? -0.589 -7.039 -0.973 1 94.94 324 THR B CA 1
ATOM 5365 C C . THR B 1 324 ? 0.45 -7.004 -2.09 1 94.94 324 THR B C 1
ATOM 5367 O O . THR B 1 324 ? 0.158 -6.566 -3.205 1 94.94 324 THR B O 1
ATOM 5370 N N . ASP B 1 325 ? 1.66 -7.461 -1.754 1 95.62 325 ASP B N 1
ATOM 5371 C CA . ASP B 1 325 ? 2.766 -7.441 -2.707 1 95.62 325 ASP B CA 1
ATOM 5372 C C . ASP B 1 325 ? 3.564 -8.742 -2.65 1 95.62 325 ASP B C 1
ATOM 5374 O O . ASP B 1 325 ? 4.094 -9.102 -1.6 1 95.62 325 ASP B O 1
ATOM 5378 N N . ALA B 1 326 ? 3.631 -9.359 -3.76 1 97.5 326 ALA B N 1
ATOM 5379 C CA . ALA B 1 326 ? 4.59 -10.453 -3.926 1 97.5 326 ALA B CA 1
ATOM 5380 C C . ALA B 1 326 ? 5.742 -10.031 -4.836 1 97.5 326 ALA B C 1
ATOM 5382 O O . ALA B 1 326 ? 5.531 -9.328 -5.828 1 97.5 326 ALA B O 1
ATOM 5383 N N . VAL B 1 327 ? 6.957 -10.422 -4.461 1 98.19 327 VAL B N 1
ATOM 5384 C CA . VAL B 1 327 ? 8.125 -10.148 -5.289 1 98.19 327 VAL B CA 1
ATOM 5385 C C . VAL B 1 327 ? 8.562 -11.422 -6.004 1 98.19 327 VAL B C 1
ATOM 5387 O O . VAL B 1 327 ? 8.766 -12.461 -5.371 1 98.19 327 VAL B O 1
ATOM 5390 N N . PHE B 1 328 ? 8.656 -11.305 -7.32 1 98.44 328 PHE B N 1
ATOM 5391 C CA . PHE B 1 328 ? 9.039 -12.477 -8.102 1 98.44 328 PHE B CA 1
ATOM 5392 C C . PHE B 1 328 ? 10.133 -12.125 -9.094 1 98.44 328 PHE B C 1
ATOM 5394 O O . PHE B 1 328 ? 10.391 -10.953 -9.359 1 98.44 328 PHE B O 1
ATOM 5401 N N . ASP B 1 329 ? 10.93 -13.109 -9.547 1 98.56 329 ASP B N 1
ATOM 5402 C CA . ASP B 1 329 ? 11.953 -13 -10.578 1 98.56 329 ASP B CA 1
ATOM 5403 C C . ASP B 1 329 ? 11.445 -13.562 -11.906 1 98.56 329 ASP B C 1
ATOM 5405 O O . ASP B 1 329 ? 11.117 -14.742 -12.008 1 98.56 329 ASP B O 1
ATOM 5409 N N . ILE B 1 330 ? 11.43 -12.75 -12.969 1 98.5 330 ILE B N 1
ATOM 5410 C CA . ILE B 1 330 ? 10.828 -13.102 -14.25 1 98.5 330 ILE B CA 1
ATOM 5411 C C . ILE B 1 330 ? 11.594 -14.266 -14.875 1 98.5 330 ILE B C 1
ATOM 5413 O O . ILE B 1 330 ? 11.031 -15.039 -15.648 1 98.5 330 ILE B O 1
ATOM 5417 N N . ARG B 1 331 ? 12.922 -14.539 -14.609 1 98.31 331 ARG B N 1
ATOM 5418 C CA . ARG B 1 331 ? 13.727 -15.625 -15.164 1 98.31 331 ARG B CA 1
ATOM 5419 C C . ARG B 1 331 ? 13.195 -16.984 -14.719 1 98.31 331 ARG B C 1
ATOM 5421 O O . ARG B 1 331 ? 13.305 -17.969 -15.453 1 98.31 331 ARG B O 1
ATOM 5428 N N . ASP B 1 332 ? 12.625 -16.953 -13.445 1 98.75 332 ASP B N 1
ATOM 5429 C CA . ASP B 1 332 ? 12.008 -18.188 -12.977 1 98.75 332 ASP B CA 1
ATOM 5430 C C . ASP B 1 332 ? 10.797 -18.562 -13.828 1 98.75 332 ASP B C 1
ATOM 5432 O O . ASP B 1 332 ? 10.555 -19.734 -14.094 1 98.75 332 ASP B O 1
ATOM 5436 N N . TYR B 1 333 ? 10 -17.578 -14.211 1 98.69 333 TYR B N 1
ATOM 5437 C CA . TYR B 1 333 ? 8.859 -17.797 -15.094 1 98.69 333 TYR B CA 1
ATOM 5438 C C . TYR B 1 333 ? 9.305 -18.406 -16.422 1 98.69 333 TYR B C 1
ATOM 5440 O O . TYR B 1 333 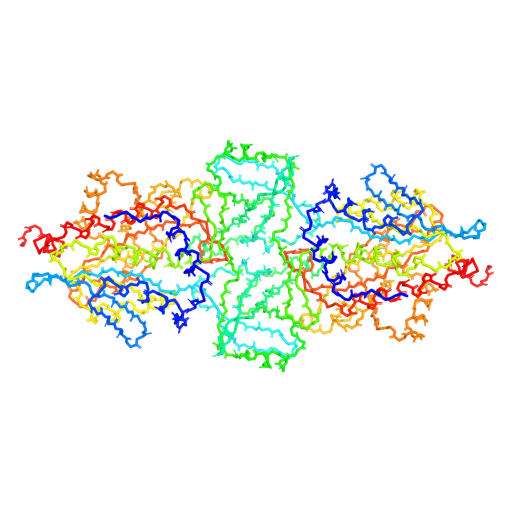? 8.703 -19.375 -16.891 1 98.69 333 TYR B O 1
ATOM 5448 N N . PHE B 1 334 ? 10.297 -17.844 -16.969 1 98.56 334 PHE B N 1
ATOM 5449 C CA . PHE B 1 334 ? 10.766 -18.328 -18.25 1 98.56 334 PHE B CA 1
ATOM 5450 C C . PHE B 1 334 ? 11.281 -19.75 -18.141 1 98.56 334 PHE B C 1
ATOM 5452 O O . PHE B 1 334 ? 11.109 -20.562 -19.062 1 98.56 334 PHE B O 1
ATOM 5459 N N . SER B 1 335 ? 11.914 -20.047 -17.047 1 98.75 335 SER B N 1
ATOM 5460 C CA . SER B 1 335 ? 12.344 -21.422 -16.812 1 98.75 335 SER B CA 1
ATOM 5461 C C . SER B 1 335 ? 11.156 -22.375 -16.734 1 98.75 335 SER B C 1
ATOM 5463 O O . SER B 1 335 ? 11.18 -23.453 -17.328 1 98.75 335 SER B O 1
ATOM 5465 N N . ALA B 1 336 ? 10.18 -21.969 -16 1 98.75 336 ALA B N 1
ATOM 5466 C CA . ALA B 1 336 ? 8.977 -22.797 -15.859 1 98.75 336 ALA B CA 1
ATOM 5467 C C . ALA B 1 336 ? 8.305 -23 -17.203 1 98.75 336 ALA B C 1
ATOM 5469 O O . ALA B 1 336 ? 7.906 -24.125 -17.547 1 98.75 336 ALA B O 1
ATOM 5470 N N . ARG B 1 337 ? 8.133 -21.953 -17.953 1 98.62 337 ARG B N 1
ATOM 5471 C CA . ARG B 1 337 ? 7.527 -22.016 -19.281 1 98.62 337 ARG B CA 1
ATOM 5472 C C . ARG B 1 337 ? 8.289 -22.969 -20.188 1 98.62 337 ARG B C 1
ATOM 5474 O O . ARG B 1 337 ? 7.68 -23.766 -20.906 1 98.62 337 ARG B O 1
ATOM 5481 N N . HIS B 1 338 ? 9.57 -22.875 -20.125 1 98.62 338 HIS B N 1
ATOM 5482 C CA . HIS B 1 338 ? 10.422 -23.719 -20.953 1 98.62 338 HIS B CA 1
ATOM 5483 C C . HIS B 1 338 ? 10.289 -25.188 -20.562 1 98.62 338 HIS B C 1
ATOM 5485 O O . HIS B 1 338 ? 10.141 -26.047 -21.422 1 98.62 338 HIS B O 1
ATOM 5491 N N . LEU B 1 339 ? 10.352 -25.438 -19.297 1 98.81 339 LEU B N 1
ATOM 5492 C CA . LEU B 1 339 ? 10.25 -26.812 -18.828 1 98.81 339 LEU B CA 1
ATOM 5493 C C . LEU B 1 339 ? 8.898 -27.422 -19.203 1 98.81 339 LEU B C 1
ATOM 5495 O O . LEU B 1 339 ? 8.828 -28.562 -19.656 1 98.81 339 LEU B O 1
ATOM 5499 N N . LEU B 1 340 ? 7.871 -26.672 -18.953 1 98.81 340 LEU B N 1
ATOM 5500 C CA . LEU B 1 340 ? 6.539 -27.172 -19.281 1 98.81 340 LEU B CA 1
ATOM 5501 C C . LEU B 1 340 ? 6.418 -27.469 -20.766 1 98.81 340 LEU B C 1
ATOM 5503 O O . LEU B 1 340 ? 5.875 -28.5 -21.156 1 98.81 340 LEU B O 1
ATOM 5507 N N . LYS B 1 341 ? 6.91 -26.578 -21.578 1 98.62 341 LYS B N 1
ATOM 5508 C CA . LYS B 1 341 ? 6.863 -26.766 -23.031 1 98.62 341 LYS B CA 1
ATOM 5509 C C . LYS B 1 341 ? 7.562 -28.062 -23.438 1 98.62 341 LYS B C 1
ATOM 5511 O O . LYS B 1 341 ? 6.996 -28.875 -24.172 1 98.62 341 LYS B O 1
ATOM 5516 N N . GLU B 1 342 ? 8.789 -28.266 -22.938 1 98.44 342 GLU B N 1
ATOM 5517 C CA . GLU B 1 342 ? 9.547 -29.469 -23.266 1 98.44 342 GLU B CA 1
ATOM 5518 C C . GLU B 1 342 ? 8.836 -30.719 -22.75 1 98.44 342 GLU B C 1
ATOM 5520 O O . GLU B 1 342 ? 8.852 -31.766 -23.391 1 98.44 342 GLU B O 1
ATOM 5525 N N . SER B 1 343 ? 8.258 -30.609 -21.578 1 98.62 343 SER B N 1
ATOM 5526 C CA . SER B 1 343 ? 7.562 -31.75 -20.984 1 98.62 343 SER B CA 1
ATOM 5527 C C . SER B 1 343 ? 6.41 -32.219 -21.875 1 98.62 343 SER B C 1
ATOM 5529 O O . SER B 1 343 ? 6.168 -33.406 -22.016 1 98.62 343 SER B O 1
ATOM 5531 N N . ILE B 1 344 ? 5.719 -31.297 -22.469 1 98.5 344 ILE B N 1
ATOM 5532 C CA . ILE B 1 344 ? 4.547 -31.609 -23.281 1 98.5 344 ILE B CA 1
ATOM 5533 C C . ILE B 1 344 ? 4.984 -32.156 -24.641 1 98.5 344 ILE B C 1
ATOM 5535 O O . ILE B 1 344 ? 4.441 -33.188 -25.109 1 98.5 344 ILE B O 1
ATOM 5539 N N . ILE B 1 345 ? 5.953 -31.578 -25.266 1 97.56 345 ILE B N 1
ATOM 5540 C CA . ILE B 1 345 ? 6.375 -31.922 -26.609 1 97.56 345 ILE B CA 1
ATOM 5541 C C . ILE B 1 345 ? 6.914 -33.344 -26.641 1 97.56 345 ILE B C 1
ATOM 5543 O O . ILE B 1 345 ? 6.785 -34.062 -27.656 1 97.56 345 ILE B O 1
ATOM 5547 N N . HIS B 1 346 ? 7.43 -33.844 -25.547 1 97.06 346 HIS B N 1
ATOM 5548 C CA . HIS B 1 346 ? 8.109 -35.125 -25.547 1 97.06 346 HIS B CA 1
ATOM 5549 C C . HIS B 1 346 ? 7.203 -36.219 -25.016 1 97.06 346 HIS B C 1
ATOM 5551 O O . HIS B 1 346 ? 7.625 -37.375 -24.891 1 97.06 346 HIS B O 1
ATOM 5557 N N . LEU B 1 347 ? 5.98 -35.906 -24.75 1 97.38 347 LEU B N 1
ATOM 5558 C CA . LEU B 1 347 ? 5.043 -36.906 -24.297 1 97.38 347 LEU B CA 1
ATOM 5559 C C . LEU B 1 347 ? 4.562 -37.781 -25.453 1 97.38 347 LEU B C 1
ATOM 5561 O O . LEU B 1 347 ? 4.289 -37.25 -26.547 1 97.38 347 LEU B O 1
ATOM 5565 N N . THR B 1 348 ? 4.555 -39.031 -25.25 1 95.19 348 THR B N 1
ATOM 5566 C CA . THR B 1 348 ? 3.961 -40.062 -26.125 1 95.19 348 THR B CA 1
ATOM 5567 C C . THR B 1 348 ? 3.096 -41.031 -25.312 1 95.19 348 THR B C 1
ATOM 5569 O O . THR B 1 348 ? 3.145 -41.031 -24.078 1 95.19 348 THR B O 1
ATOM 5572 N N . SER B 1 349 ? 2.299 -41.781 -26.109 1 95.06 349 SER B N 1
ATOM 5573 C CA . SER B 1 349 ? 1.502 -42.812 -25.422 1 95.06 349 SER B CA 1
ATOM 5574 C C . SER B 1 349 ? 2.381 -43.719 -24.594 1 95.06 349 SER B C 1
ATOM 5576 O O . SER B 1 349 ? 2.016 -44.094 -23.469 1 95.06 349 SER B O 1
ATOM 5578 N N . GLY B 1 350 ? 3.551 -44.062 -25.125 1 94 350 GLY B N 1
ATOM 5579 C CA . GLY B 1 350 ? 4.488 -44.906 -24.391 1 94 350 GLY B CA 1
ATOM 5580 C C . GLY B 1 350 ? 5.051 -44.25 -23.156 1 94 350 GLY B C 1
ATOM 5581 O O . GLY B 1 350 ? 5.137 -44.875 -22.094 1 94 350 GLY B O 1
ATOM 5582 N N . GLN B 1 351 ? 5.492 -43.031 -23.266 1 95.12 351 GLN B N 1
ATOM 5583 C CA . GLN B 1 351 ? 6.012 -42.281 -22.125 1 95.12 351 GLN B CA 1
ATOM 5584 C C . GLN B 1 351 ? 4.961 -42.156 -21.031 1 95.12 351 GLN B C 1
ATOM 5586 O O . GLN B 1 351 ? 5.27 -42.281 -19.844 1 95.12 351 GLN B O 1
ATOM 5591 N N . ILE B 1 352 ? 3.74 -41.875 -21.406 1 97 352 ILE B N 1
ATOM 5592 C CA . ILE B 1 352 ? 2.646 -41.719 -20.453 1 97 352 ILE B CA 1
ATOM 5593 C C . ILE B 1 352 ? 2.387 -43.031 -19.719 1 97 352 ILE B C 1
ATOM 5595 O O . ILE B 1 352 ? 2.18 -43.031 -18.516 1 97 352 ILE B O 1
ATOM 5599 N N . GLN B 1 353 ? 2.383 -44.094 -20.453 1 95.25 353 GLN B N 1
ATOM 5600 C CA . GLN B 1 353 ? 2.209 -45.406 -19.828 1 95.25 353 GLN B CA 1
ATOM 5601 C C . GLN B 1 353 ? 3.295 -45.656 -18.797 1 95.25 353 GLN B C 1
ATOM 5603 O O . GLN B 1 353 ? 3.021 -46.219 -17.719 1 95.25 353 GLN B O 1
ATOM 5608 N N . GLN B 1 354 ? 4.473 -45.25 -19.125 1 94.81 354 GLN B N 1
ATOM 5609 C CA . GLN B 1 354 ? 5.582 -45.406 -18.188 1 94.81 354 GLN B CA 1
ATOM 5610 C C . GLN B 1 354 ? 5.359 -44.562 -16.938 1 94.81 354 GLN B C 1
ATOM 5612 O O . GLN B 1 354 ? 5.66 -45.031 -15.828 1 94.81 354 GLN B O 1
ATOM 5617 N N . LEU B 1 355 ? 4.879 -43.406 -17.094 1 95.69 355 LEU B N 1
ATOM 5618 C CA . LEU B 1 355 ? 4.637 -42.5 -15.961 1 95.69 355 LEU B CA 1
ATOM 5619 C C . LEU B 1 355 ? 3.488 -43.031 -15.102 1 95.69 355 LEU B C 1
ATOM 5621 O O . LEU B 1 355 ? 3.459 -42.781 -13.891 1 95.69 355 LEU B O 1
ATOM 5625 N N . GLN B 1 356 ? 2.531 -43.75 -15.719 1 94.81 356 GLN B N 1
ATOM 5626 C CA . GLN B 1 356 ? 1.371 -44.281 -15.008 1 94.81 356 GLN B CA 1
ATOM 5627 C C . GLN B 1 356 ? 1.725 -45.562 -14.25 1 94.81 356 GLN B C 1
ATOM 5629 O O . GLN B 1 356 ? 1.38 -45.688 -13.07 1 94.81 356 GLN B O 1
ATOM 5634 N N . TYR B 1 357 ? 2.516 -46.469 -14.961 1 91.81 357 TYR B N 1
ATOM 5635 C CA . TYR B 1 357 ? 2.592 -47.812 -14.445 1 91.81 357 TYR B CA 1
ATOM 5636 C C . TYR B 1 357 ? 4.039 -48.25 -14.227 1 91.81 357 TYR B C 1
ATOM 5638 O O . TYR B 1 357 ? 4.309 -49.25 -13.57 1 91.81 357 TYR B O 1
ATOM 5646 N N . GLY B 1 358 ? 4.918 -47.469 -14.695 1 87.5 358 GLY B N 1
ATOM 5647 C CA . GLY B 1 358 ? 6.316 -47.875 -14.602 1 87.5 358 GLY B CA 1
ATOM 5648 C C . GLY B 1 358 ? 6.809 -48.625 -15.82 1 87.5 358 GLY B C 1
ATOM 5649 O O . GLY B 1 358 ? 6.047 -48.844 -16.766 1 87.5 358 GLY B O 1
ATOM 5650 N N . LYS B 1 359 ? 8.156 -49.062 -15.766 1 78.06 359 LYS B N 1
ATOM 5651 C CA . LYS B 1 359 ? 8.812 -49.719 -16.891 1 78.06 359 LYS B CA 1
ATOM 5652 C C . LYS B 1 359 ? 8.383 -51.188 -17 1 78.06 359 LYS B C 1
ATOM 5654 O O . LYS B 1 359 ? 8.484 -51.781 -18.078 1 78.06 359 LYS B O 1
ATOM 5659 N N . GLU B 1 360 ? 7.852 -51.594 -16.031 1 69.69 360 GLU B N 1
ATOM 5660 C CA . GLU B 1 360 ? 7.566 -53.031 -16.016 1 69.69 360 GLU B CA 1
ATOM 5661 C C . GLU B 1 360 ? 6.215 -53.344 -16.656 1 69.69 360 GLU B C 1
ATOM 5663 O O . GLU B 1 360 ? 5.879 -54.5 -16.891 1 69.69 360 GLU B O 1
ATOM 5668 N N . PHE B 1 361 ? 5.531 -52.344 -17.031 1 61.59 361 PHE B N 1
ATOM 5669 C CA . PHE B 1 361 ? 4.219 -52.594 -17.609 1 61.59 361 PHE B CA 1
ATOM 5670 C C . PHE B 1 361 ? 4.227 -52.281 -19.109 1 61.59 361 PHE B C 1
ATOM 5672 O O . PHE B 1 361 ? 4.852 -51.312 -19.531 1 61.59 361 PHE B O 1
#

Sequence (722 aa):
MTIDNSKTLERIKILTELHGAPGFEDEVRRYMKSEMEPYVDKFIQNKMGGFYGIKKSNKENAPRVMIAAHMDEIGFMITHINDNGMIQFTNLGGVANDIWQGQRLKIKNRYGKEIIGVVANIPKHFRTGNESIPQIKDLMLDIGASSSEEVRNRGVEVGDTIVPHTIMTQLSKNRYSAKAWDNRYGCVLAIEILELLKDVQLDVDLYVGANVQEEVGLRGAKAAAKQIDPDIAFVVDCSPANDIKGKQQLSGVLGEGTLIRIKDGTMILKPLFRDYLLKLAEENQIAYQYYISPGGTDGGEIHKENEGIPTAVIGVCARYIHSTDAVFDIRDYFSARHLLKESIIHLTSGQIQQLQYGKEFMTIDNSKTLERIKILTELHGAPGFEDEVRRYMKSEMEPYVDKFIQNKMGGFYGIKKSNKENAPRVMIAAHMDEIGFMITHINDNGMIQFTNLGGVANDIWQGQRLKIKNRYGKEIIGVVANIPKHFRTGNESIPQIKDLMLDIGASSSEEVRNRGVEVGDTIVPHTIMTQLSKNRYSAKAWDNRYGCVLAIEILELLKDVQLDVDLYVGANVQEEVGLRGAKAAAKQIDPDIAFVVDCSPANDIKGKQQLSGVLGEGTLIRIKDGTMILKPLFRDYLLKLAEENQIAYQYYISPGGTDGGEIHKENEGIPTAVIGVCARYIHSTDAVFDIRDYFSARHLLKESIIHLTSGQIQQLQYGKEF

Solvent-accessible surface area (backbone atoms only — not comparable to full-atom values): 36128 Å² total; per-residue (Å²): 119,84,80,57,66,67,59,53,50,48,48,46,45,54,55,30,55,46,66,19,33,57,85,45,34,60,62,47,50,52,51,50,50,64,69,35,49,90,44,35,79,48,75,48,68,54,96,84,66,23,37,30,35,31,35,75,30,90,47,82,87,37,49,36,36,34,38,39,19,30,54,21,22,62,26,31,32,32,68,41,71,37,72,59,20,40,31,28,32,39,72,38,33,82,61,57,53,59,44,49,36,44,36,51,30,28,33,41,29,90,85,69,49,74,46,56,28,35,26,54,50,80,32,52,83,77,56,84,80,76,74,73,83,54,50,56,70,72,40,34,37,40,39,53,40,72,20,38,64,56,38,41,74,69,53,46,52,72,67,30,38,33,34,64,58,43,70,68,42,79,42,37,98,53,18,34,34,24,22,38,49,51,16,34,52,18,47,47,44,43,41,48,52,37,60,55,40,56,87,55,90,44,53,32,25,37,34,36,28,32,22,29,25,43,59,70,69,30,57,28,27,42,60,50,37,65,72,66,60,40,62,31,37,37,26,28,45,51,40,65,31,52,42,87,90,36,90,50,90,43,31,40,51,80,66,48,22,11,28,42,44,52,35,34,75,49,45,67,42,49,66,64,52,51,51,52,52,50,50,53,26,59,76,65,70,41,50,56,36,63,27,50,41,82,56,66,54,48,48,36,40,32,31,63,37,86,92,50,19,50,46,46,42,49,20,32,41,23,35,26,44,67,51,52,39,21,39,35,30,55,62,10,53,52,24,33,51,50,48,53,51,54,56,58,73,68,44,36,68,66,55,49,47,34,53,66,64,31,87,86,100,121,84,79,57,65,67,58,52,50,50,48,46,45,54,56,30,55,47,67,18,32,57,86,49,33,59,62,47,50,53,51,50,49,66,70,35,48,90,43,34,78,47,75,50,66,54,96,84,66,21,37,30,36,30,34,74,30,88,47,82,87,38,49,37,36,32,39,40,18,30,54,23,22,61,26,29,32,32,70,42,72,37,72,58,20,40,30,28,32,39,73,39,33,79,61,56,53,60,43,50,36,44,34,52,31,27,33,42,28,90,85,70,50,74,46,55,28,36,25,53,51,82,31,54,83,77,57,84,82,76,74,74,82,54,50,56,68,71,38,34,37,41,38,53,42,73,20,38,65,55,38,42,73,70,49,46,53,72,67,30,40,31,34,64,60,43,69,68,40,80,43,36,98,54,18,34,32,25,22,37,50,50,15,34,52,20,49,46,44,43,41,47,50,36,60,54,42,57,88,56,89,44,54,34,25,38,34,38,29,31,22,30,24,44,57,71,69,31,57,28,27,43,60,50,37,64,72,66,59,39,60,31,35,38,27,28,45,51,41,64,30,51,42,88,90,36,92,51,90,41,30,40,51,80,68,47,22,11,28,42,44,50,34,36,72,48,44,68,41,48,65,64,51,52,51,54,53,49,50,52,25,59,76,66,70,42,48,57,35,63,27,52,42,82,55,68,54,45,50,36,39,30,30,64,38,88,92,51,18,49,44,45,41,50,20,32,43,24,35,27,44,68,51,52,38,20,40,35,31,56,62,10,51,54,24,31,51,49,47,53,49,54,59,58,72,68,44,37,66,66,54,49,46,34,54,68,65,32,85,87,101

Nearest PDB structures (foldseek):
  3kl9-assembly1_I  TM=9.777E-01  e=5.226E-45  Streptococcus pneumoniae R6
  5ds0-assembly1_F  TM=9.523E-01  e=8.032E-42  Thaumarchaeota archaeon SCGC AB-539-E09
  5ds0-assembly1_L  TM=9.558E-01  e=3.569E-41  Thaumarchaeota archaeon SCGC AB-539-E09
  2wyr-assembly1_L  TM=9.432E-01  e=1.235E-33  Pyrococcus horikoshii OT3
  2cf4-assembly1_A  TM=9.395E-01  e=5.297E-32  Pyrococcus horikoshii OT3

InterPro domains:
  IPR008007 Peptidase M42 [PF05343] (50-338)
  IPR008007 Peptidase M42 [PIRSF001123] (7-357)
  IPR023367 Peptidase M42, domain 2 [G3DSA:2.40.30.40] (79-165)
  IPR051464 Peptidase M42 aminopeptidase [PTHR32481] (7-348)

Foldseek 3Di:
DDDDVVVLVVLLQVLQQDAAAFLRLVVNQVVLCVLQVVQAPDKDAFPSGWIWGKHDFPDPPFFEEEEEAARHAKWWFWADADFQGKTFIGIQFDADQAAQAQFKKWWQAPVRDIQIWGKHDDDPVPDPVPDDRDGSRPIITGRPGGGSVRCVVVRDDGGIMMDGNWGWDDPDDFKIKGACVFPVLSSSLLSVLSVVCRPPRFSHIYIGIYFGSFRNPLPRLQRVLVVRVGLAYEYEGEAAADAPVHDDPQRADAPQAKEWEQEEPQDGQDPLNVVLLVVLCVVVVQGYGYHYHPDDGNQSNNQPHDPGHRYIYIYHYWHPHNDSITMHGVSRSVSSSSSVSSSRRPDHPVSSVCSNPNPVD/DDDDPVVLVVLLQVLQQDAAAFLRQVVNQVVLCVLQVVQAPDKDAFPSGWIWGKHDFPDPPFFEEEEEAARHAKWWFWADADFQGKTFIGIQFDADQAAQAQFKKWWQAPVRDIQIWGKHDDDPVPDPVPDDRDGSRPIITGRPGGGSVRCVVVRDDGGTMMDGNWGWADPDDFKIKGAPVFPVLSSSLLSVLSVVCRPPRFSHIYIGIYFGSFRNPLPRLQRVLQVRVGLAYEYEGEAAADAPVHDDPQRADAPQAKEWEQEEPQDGQDPLNVVLLVVLCVVVVQGYGYHYHPDDGNQSNNQPHDPGHRYIYIYHYWHPHNDSIIMHGVSRSVSSSSSVSSSRRPDHPVSSCCSNPNPVD